Protein AF-0000000070921143 (afdb_homodimer)

Sequence (514 aa):
MLDTLKPLVGAFAAPLALATLLVLLAALALWRGRRVLGRLLLVLGLLLIFLSSWAPVANRLLAPLEGAYPPVWDPRDHGDVTAVVVLGAGWEPDFDAPASIRLSTSSSVRLMEGLRLLEALPEAKLVVSGGSRRADEAPVAQGYAAAAQALGVPAERIVVLDTPTDTAQEAYAVRELLGTEARFLLVTSASHMPRSVRHFERVGLAPIASPTHYLTGRDGPHRLGYWVPSSDALRKTERAVYEYLGLRALEWDHRGRMLDTLKPLVGAFAAPLALATLLVLLAALALWRGRRVLGRLLLVLGLLLIFLSSWAPVANRLLAPLEGAYPPVWDPRDHGDVTAVVVLGAGWEPDFDAPASIRLSTSSSVRLMEGLRLLEALPEAKLVVSGGSRRADEAPVAQGYAAAAQALGVPAERIVVLDTPTDTAQEAYAVRELLGTEARFLLVTSASHMPRSVRHFERVGLAPIASPTHYLTGRDGPHRLGYWVPSSDALRKTERAVYEYLGLRALEWDHRGR

InterPro domains:
  IPR003848 Domain of unknown function DUF218 [PF02698] (83-246)
  IPR003848 Domain of unknown function DUF218 [cd06259] (83-247)
  IPR014729 Rossmann-like alpha/beta/alpha sandwich fold [G3DSA:3.40.50.620] (80-212)
  IPR051599 Cell Envelope Integrity and Synthesis Associated Protein [PTHR30336] (34-247)

Nearest PDB structures (foldseek):
  4oat-assembly1_A  TM=5.270E-01  e=1.644E+00  Trichormus variabilis ATCC 29413
  6z6d-assembly1_A  TM=3.467E-01  e=3.998E+00  Byrnievirus HK97
  8xfv-assembly11_J  TM=2.017E-01  e=2.641E+00  Homo sapiens
  4oat-assembly1_A  TM=5.272E-01  e=1.644E+00  Trichormus variabilis ATCC 29413
  6z6d-assembly1_A  TM=3.469E-01  e=3.998E+00  Byrnievirus HK97

Secondary structure (DSSP, 8-state):
-HHHHHHHHHHHTSHHHHHHHHHHHHHHHHHTT-HHHHHHHHHHHHHHHHHHT-HHHHHHHHHHHHTSSPPPS-GGGGSS--EEEEE---B-TTSSS-HHHHB-HHHHHHHHHHHHHHHT-TT-EEEEE---SSTTS--HHHHHHHHHHHTT--GGGEEEE-S--SHHHHHHHHHHHH-TT--EEEEEEGGGHHHHHHHHHHTT---EEEEE---SSS--TTSGGGGS--HHHHHHHHHHHHHHHHHHTHHHHHTT-/-HHHHHHHHHHHTSHHHHHHHHHHHHHHHHHTT-HHHHHHHHHHHHHHHHHHT-HHHHHHHHHHHHTSSPPPS-GGGGSS--EEEEE---B-TTSSS-HHHHB-HHHHHHHHHHHHHHHT-TT-EEEEE---SSTTS--HHHHHHHHHHHTT--GGGEEEE-S--SHHHHHHHHHHHH-TT--EEEEEEGGGHHHHHHHHHHTT---EEEEE---SSS--TTSGGGGS--HHHHHHHHHHHHHHHHHHTHHHHHTT-

Radius of gyration: 23.43 Å; Cα contacts (8 Å, |Δi|>4): 969; chains: 2; bounding box: 62×71×51 Å

Foldseek 3Di:
DVVVVLVVCLVCVALLNVLVVLQVVLVVCVVVVVPVSSVVSNVVSVVSLFQLQAQVNLQVLQVCLLVVADADDAPVVVPDAAEAEFEADDFQQPDPDFLLVRHDPQRNFQLVLSVVRCVNPVRHAYEYAFEDPDPPGFTNQVSSLRVVVVVPDDSVRYHGHHHDHDLLSVLVVVCVVQNQPHEHAYTGASNQQVLNQVSNVVVNHHHRYHHTDDLHPPDDPVDPVNGDGDPSSNVSSSSSSSNVVSSVCSVVVPPPD/DVVVVLVVCLVCVALLNVLVVLQVVLVVCVVVVVPVSSVVSNVVSVVSLFQLQAQVNLQVLQVCLLVVADADDAPVVVPDAAEAEFEADDFQQPDPDFLLVRHDPQRNFQLVLSVVRCVNPVRHAYEYAFEDPDPPGFTNQVSSLRVVVVVPDDSVRYHGHHHDHDLLSVLVVVCVVQNQPHEHAYTGASNQQVLNQVSNVVVNHHHRYHHTDDLHPPDDPVDPVNGDGDPSSNVSSSSSSSNVVSSVCSVVVPPPD

Organism: NCBI:txid713585

Structure (mmCIF, N/CA/C/O backbone):
data_AF-0000000070921143-model_v1
#
loop_
_entity.id
_entity.type
_entity.pdbx_description
1 polymer 'DUF218 domain-containing protein'
#
loop_
_atom_site.group_PDB
_atom_site.id
_atom_site.type_symbol
_atom_site.label_atom_id
_atom_site.label_alt_id
_atom_site.label_comp_id
_atom_site.label_asym_id
_atom_site.label_entity_id
_atom_site.label_seq_id
_atom_site.pdbx_PDB_ins_code
_atom_site.Cartn_x
_atom_site.Cartn_y
_atom_site.Cartn_z
_atom_site.occupancy
_atom_site.B_iso_or_equiv
_atom_site.auth_seq_id
_atom_site.auth_comp_id
_atom_site.auth_asym_id
_atom_site.auth_atom_id
_atom_site.pdbx_PDB_model_num
ATOM 1 N N . MET A 1 1 ? 21.422 3.131 -21.562 1 38.28 1 MET A N 1
ATOM 2 C CA . MET A 1 1 ? 21.328 1.721 -21.938 1 38.28 1 MET A CA 1
ATOM 3 C C . MET A 1 1 ? 20.906 0.871 -20.734 1 38.28 1 MET A C 1
ATOM 5 O O . MET A 1 1 ? 20.016 0.027 -20.844 1 38.28 1 MET A O 1
ATOM 9 N N . LEU A 1 2 ? 21.656 1.287 -19.531 1 44.81 2 LEU A N 1
ATOM 10 C CA . LEU A 1 2 ? 21.453 0.513 -18.312 1 44.81 2 LEU A CA 1
ATOM 11 C C . LEU A 1 2 ? 20.078 0.802 -17.703 1 44.81 2 LEU A C 1
ATOM 13 O O . LEU A 1 2 ? 19.5 -0.055 -17.047 1 44.81 2 LEU A O 1
ATOM 17 N N . ASP A 1 3 ? 19.547 1.91 -18.016 1 51.38 3 ASP A N 1
ATOM 18 C CA . ASP A 1 3 ? 18.266 2.344 -17.469 1 51.38 3 ASP A CA 1
ATOM 19 C C . ASP A 1 3 ? 17.109 1.507 -18.031 1 51.38 3 ASP A C 1
ATOM 21 O O . ASP A 1 3 ? 16.125 1.269 -17.344 1 51.38 3 ASP A O 1
ATOM 25 N N . THR A 1 4 ? 17.281 1.038 -19.328 1 50.22 4 THR A N 1
ATOM 26 C CA . THR A 1 4 ? 16.266 0.203 -19.969 1 50.22 4 THR A CA 1
ATOM 27 C C . THR A 1 4 ? 16.375 -1.242 -19.484 1 50.22 4 THR A C 1
ATOM 29 O O . THR A 1 4 ? 15.375 -1.965 -19.438 1 50.22 4 THR A O 1
ATOM 32 N N . LEU A 1 5 ? 17.609 -1.624 -19.109 1 56.28 5 LEU A N 1
ATOM 33 C CA . LEU A 1 5 ? 17.812 -3.025 -18.75 1 56.28 5 LEU A CA 1
ATOM 34 C C . LEU A 1 5 ? 17.344 -3.307 -17.344 1 56.28 5 LEU A C 1
ATOM 36 O O . LEU A 1 5 ? 16.922 -4.43 -17.031 1 56.28 5 LEU A O 1
ATOM 40 N N . LYS A 1 6 ? 17.297 -2.301 -16.641 1 60.78 6 LYS A N 1
ATOM 41 C CA . LYS A 1 6 ? 16.984 -2.494 -15.227 1 60.78 6 LYS A CA 1
ATOM 42 C C . LYS A 1 6 ? 15.555 -2.979 -15.031 1 60.78 6 LYS A C 1
ATOM 44 O O . LYS A 1 6 ? 15.312 -3.973 -14.344 1 60.78 6 LYS A O 1
ATOM 49 N N . PRO A 1 7 ? 14.625 -2.426 -15.773 1 60.06 7 PRO A N 1
ATOM 50 C CA . PRO A 1 7 ? 13.258 -2.924 -15.594 1 60.06 7 PRO A CA 1
ATOM 51 C C . PRO A 1 7 ? 13.078 -4.348 -16.109 1 60.06 7 PRO A C 1
ATOM 53 O O . PRO A 1 7 ? 12.273 -5.109 -15.562 1 60.06 7 PRO A O 1
ATOM 56 N N . LEU A 1 8 ? 13.828 -4.652 -17.078 1 60.41 8 LEU A N 1
ATOM 57 C CA . LEU A 1 8 ? 13.734 -6 -17.625 1 60.41 8 LEU A CA 1
ATOM 58 C C . LEU A 1 8 ? 14.305 -7.027 -16.656 1 60.41 8 LEU A C 1
ATOM 60 O O . LEU A 1 8 ? 13.719 -8.094 -16.453 1 60.41 8 LEU A O 1
ATOM 64 N N . VAL A 1 9 ? 15.383 -6.676 -16.078 1 63.19 9 VAL A N 1
ATOM 65 C CA . VAL A 1 9 ? 16 -7.578 -15.109 1 63.19 9 VAL A CA 1
ATOM 66 C C . VAL A 1 9 ? 15.078 -7.758 -13.906 1 63.19 9 VAL A C 1
ATOM 68 O O . VAL A 1 9 ? 14.906 -8.875 -13.414 1 63.19 9 VAL A O 1
ATOM 71 N N . GLY A 1 10 ? 14.391 -6.758 -13.617 1 65.44 10 GLY A N 1
ATOM 72 C CA . GLY A 1 10 ? 13.461 -6.828 -12.5 1 65.44 10 GLY A CA 1
ATOM 73 C C . GLY A 1 10 ? 12.25 -7.695 -12.789 1 65.44 10 GLY A C 1
ATOM 74 O O . GLY A 1 10 ? 11.859 -8.523 -11.969 1 65.44 10 GLY A O 1
ATOM 75 N N . ALA A 1 11 ? 11.797 -7.527 -14.039 1 65.75 11 ALA A N 1
ATOM 76 C CA . ALA A 1 11 ? 10.594 -8.273 -14.406 1 65.75 11 ALA A CA 1
ATOM 77 C C . ALA A 1 11 ? 10.883 -9.766 -14.531 1 65.75 11 ALA A C 1
ATOM 79 O O . ALA A 1 11 ? 10.086 -10.594 -14.094 1 65.75 11 ALA A O 1
ATOM 80 N N . PHE A 1 12 ? 12.062 -10.102 -15.008 1 67.94 12 PHE A N 1
ATOM 81 C CA . PHE A 1 12 ? 12.352 -11.508 -15.273 1 67.94 12 PHE A CA 1
ATOM 82 C C . PHE A 1 12 ? 13.023 -12.148 -14.062 1 67.94 12 PHE A C 1
ATOM 84 O O . PHE A 1 12 ? 13.133 -13.375 -13.992 1 67.94 12 PHE A O 1
ATOM 91 N N . ALA A 1 13 ? 13.273 -11.273 -13.211 1 76.06 13 ALA A N 1
ATOM 92 C CA . ALA A 1 13 ? 13.891 -11.828 -12.008 1 76.06 13 ALA A CA 1
ATOM 93 C C . ALA A 1 13 ? 12.844 -12.094 -10.93 1 76.06 13 ALA A C 1
ATOM 95 O O . ALA A 1 13 ? 13.148 -12.711 -9.906 1 76.06 13 ALA A O 1
ATOM 96 N N . ALA A 1 14 ? 11.719 -11.828 -11.375 1 85.5 14 ALA A N 1
ATOM 97 C CA . ALA A 1 14 ? 10.664 -12.062 -10.398 1 85.5 14 ALA A CA 1
ATOM 98 C C . ALA A 1 14 ? 10.258 -13.531 -10.359 1 85.5 14 ALA A C 1
ATOM 100 O O . ALA A 1 14 ? 10.172 -14.18 -11.406 1 85.5 14 ALA A O 1
ATOM 101 N N . PRO A 1 15 ? 10.047 -14.047 -9.203 1 88.44 15 PRO A N 1
ATOM 102 C CA . PRO A 1 15 ? 9.758 -15.477 -9.039 1 88.44 15 PRO A CA 1
ATOM 103 C C . PRO A 1 15 ? 8.57 -15.938 -9.875 1 88.44 15 PRO A C 1
ATOM 105 O O . PRO A 1 15 ? 8.617 -17.016 -10.484 1 88.44 15 PRO A O 1
ATOM 108 N N . LEU A 1 16 ? 7.609 -15.125 -9.906 1 86.88 16 LEU A N 1
ATOM 109 C CA . LEU A 1 16 ? 6.426 -15.531 -10.648 1 86.88 16 LEU A CA 1
ATOM 110 C C . LEU A 1 16 ? 6.711 -15.594 -12.148 1 86.88 16 LEU A C 1
ATOM 112 O O . LEU A 1 16 ? 6.277 -16.516 -12.836 1 86.88 16 LEU A O 1
ATOM 116 N N . ALA A 1 17 ? 7.406 -14.617 -12.633 1 86.44 17 ALA A N 1
ATOM 117 C CA . ALA A 1 17 ? 7.793 -14.625 -14.039 1 86.44 17 ALA A CA 1
ATOM 118 C C . ALA A 1 17 ? 8.688 -15.82 -14.352 1 86.44 17 ALA A C 1
ATOM 120 O O . ALA A 1 17 ? 8.5 -16.484 -15.375 1 86.44 17 ALA A O 1
ATOM 121 N N . LEU A 1 18 ? 9.625 -16.062 -13.539 1 90.75 18 LEU A N 1
ATOM 122 C CA . LEU A 1 18 ? 10.531 -17.188 -13.727 1 90.75 18 LEU A CA 1
ATOM 123 C C . LEU A 1 18 ? 9.781 -18.516 -13.68 1 90.75 18 LEU A C 1
ATOM 125 O O . LEU A 1 18 ? 10.055 -19.422 -14.469 1 90.75 18 LEU A O 1
ATOM 129 N N . ALA A 1 19 ? 8.891 -18.641 -12.742 1 91.75 19 ALA A N 1
ATOM 130 C CA . ALA A 1 19 ? 8.086 -19.859 -12.648 1 91.75 19 ALA A CA 1
ATOM 131 C C . ALA A 1 19 ? 7.266 -20.078 -13.914 1 91.75 19 ALA A C 1
ATOM 133 O O . ALA A 1 19 ? 7.16 -21.203 -14.414 1 91.75 19 ALA A O 1
ATOM 134 N N . THR A 1 20 ? 6.68 -19.062 -14.414 1 88.62 20 THR A N 1
ATOM 135 C CA . THR A 1 20 ? 5.914 -19.141 -15.648 1 88.62 20 THR A CA 1
ATOM 136 C C . THR A 1 20 ? 6.797 -19.594 -16.797 1 88.62 20 THR A C 1
ATOM 138 O O . THR A 1 20 ? 6.383 -20.438 -17.609 1 88.62 20 THR A O 1
ATOM 141 N N . LEU A 1 21 ? 7.973 -19.016 -16.875 1 90.62 21 LEU A N 1
ATOM 142 C CA . LEU A 1 21 ? 8.922 -19.422 -17.891 1 90.62 21 LEU A CA 1
ATOM 143 C C . LEU A 1 21 ? 9.242 -20.906 -17.781 1 90.62 21 LEU A C 1
ATOM 145 O O . LEU A 1 21 ? 9.289 -21.625 -18.781 1 90.62 21 LEU A O 1
ATOM 149 N N . LEU A 1 22 ? 9.461 -21.391 -16.578 1 93.56 22 LEU A N 1
ATOM 150 C CA . LEU A 1 22 ? 9.766 -22.797 -16.344 1 93.56 22 LEU A CA 1
ATOM 151 C C . LEU A 1 22 ? 8.609 -23.688 -16.781 1 93.56 22 LEU A C 1
ATOM 153 O O . LEU A 1 22 ? 8.812 -24.75 -17.375 1 93.56 22 LEU A O 1
AT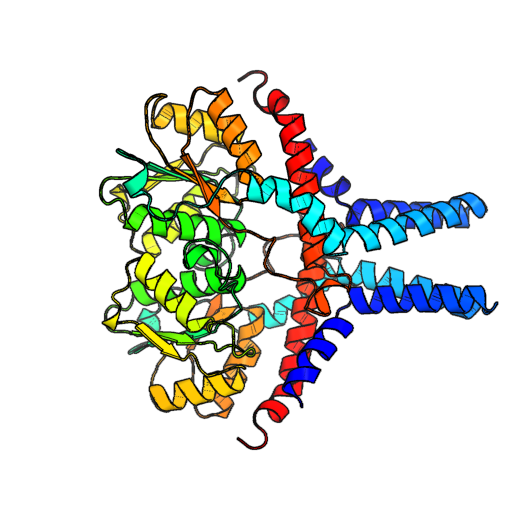OM 157 N N . VAL A 1 23 ? 7.422 -23.266 -16.5 1 91.94 23 VAL A N 1
ATOM 158 C CA . VAL A 1 23 ? 6.242 -24.031 -16.875 1 91.94 23 VAL A CA 1
ATOM 159 C C . VAL A 1 23 ? 6.113 -24.078 -18.406 1 91.94 23 VAL A C 1
ATOM 161 O O . VAL A 1 23 ? 5.781 -25.109 -18.969 1 91.94 23 VAL A O 1
ATOM 164 N N . LEU A 1 24 ? 6.391 -22.969 -19.062 1 91.75 24 LEU A N 1
ATOM 165 C CA . LEU A 1 24 ? 6.332 -22.906 -20.531 1 91.75 24 LEU A CA 1
ATOM 166 C C . LEU A 1 24 ? 7.395 -23.812 -21.141 1 91.75 24 LEU A C 1
ATOM 168 O O . LEU A 1 24 ? 7.125 -24.516 -22.125 1 91.75 24 LEU A O 1
ATOM 172 N N . LEU A 1 25 ? 8.562 -23.766 -20.578 1 95.19 25 LEU A N 1
ATOM 173 C CA . LEU A 1 25 ? 9.641 -24.625 -21.047 1 95.19 25 LEU A CA 1
ATOM 174 C C . LEU A 1 25 ? 9.297 -26.094 -20.828 1 95.19 25 LEU A C 1
ATOM 176 O O . LEU A 1 25 ? 9.656 -26.953 -21.625 1 95.19 25 LEU A O 1
ATOM 180 N N . ALA A 1 26 ? 8.68 -26.328 -19.703 1 94.88 26 ALA A N 1
ATOM 181 C CA . ALA A 1 26 ? 8.211 -27.688 -19.422 1 94.88 26 ALA A CA 1
ATOM 182 C C . ALA A 1 26 ? 7.242 -28.156 -20.5 1 94.88 26 ALA A C 1
ATOM 184 O O . ALA A 1 26 ? 7.352 -29.281 -21 1 94.88 26 ALA A O 1
ATOM 185 N N . ALA A 1 27 ? 6.324 -27.297 -20.875 1 92.44 27 ALA A N 1
ATOM 186 C CA . ALA A 1 27 ? 5.348 -27.625 -21.906 1 92.44 27 ALA A CA 1
ATOM 187 C C . ALA A 1 27 ? 6.031 -27.906 -23.25 1 92.44 27 ALA A C 1
ATOM 189 O O . ALA A 1 27 ? 5.656 -28.828 -23.953 1 92.44 27 ALA A O 1
ATOM 190 N N . LEU A 1 28 ? 6.98 -27.078 -23.547 1 94.81 28 LEU A N 1
ATOM 191 C CA . LEU A 1 28 ? 7.734 -27.266 -24.781 1 94.81 28 LEU A CA 1
ATOM 192 C C . LEU A 1 28 ? 8.484 -28.578 -24.781 1 94.81 28 LEU A C 1
ATOM 194 O O . LEU A 1 28 ? 8.492 -29.312 -25.781 1 94.81 28 LEU A O 1
ATOM 198 N N . ALA A 1 29 ? 9.133 -28.875 -23.703 1 96.25 29 ALA A N 1
ATOM 199 C CA . ALA A 1 29 ? 9.883 -30.125 -23.578 1 96.25 29 ALA A CA 1
ATOM 200 C C . ALA A 1 29 ? 8.969 -31.328 -23.703 1 96.25 29 ALA A C 1
ATOM 202 O O . ALA A 1 29 ? 9.305 -32.312 -24.375 1 96.25 29 ALA A O 1
ATOM 203 N N . LEU A 1 30 ? 7.836 -31.266 -23.078 1 92.25 30 LEU A N 1
ATOM 204 C CA . LEU A 1 30 ? 6.875 -32.344 -23.156 1 92.25 30 LEU A CA 1
ATOM 205 C C . LEU A 1 30 ? 6.355 -32.5 -24.578 1 92.25 30 LEU A C 1
ATOM 207 O O . LEU A 1 30 ? 6.168 -33.625 -25.062 1 92.25 30 LEU A O 1
ATOM 211 N N . TRP A 1 31 ? 6.203 -31.406 -25.188 1 92.81 31 TRP A N 1
ATOM 212 C CA . TRP A 1 31 ? 5.738 -31.406 -26.578 1 92.81 31 TRP A CA 1
ATOM 213 C C . TRP A 1 31 ? 6.777 -32.031 -27.5 1 92.81 31 TRP A C 1
ATOM 215 O O . TRP A 1 31 ? 6.43 -32.719 -28.469 1 92.81 31 TRP A O 1
ATOM 225 N N . ARG A 1 32 ? 8 -31.938 -27.203 1 96.12 32 ARG A N 1
ATOM 226 C CA . ARG A 1 32 ? 9.094 -32.469 -28 1 96.12 32 ARG A CA 1
ATOM 227 C C . ARG A 1 32 ? 9.422 -33.906 -27.594 1 96.12 32 ARG A C 1
ATOM 229 O O . ARG A 1 32 ? 10.375 -34.5 -28.109 1 96.12 32 ARG A O 1
ATOM 236 N N . GLY A 1 33 ? 8.773 -34.375 -26.672 1 94.25 33 GLY A N 1
ATOM 237 C CA . GLY A 1 33 ? 8.93 -35.781 -26.281 1 94.25 33 GLY A CA 1
ATOM 238 C C . GLY A 1 33 ? 9.992 -35.969 -25.219 1 94.25 33 GLY A C 1
ATOM 239 O O . GLY A 1 33 ? 10.305 -37.125 -24.859 1 94.25 33 GLY A O 1
ATOM 240 N N . ARG A 1 34 ? 10.539 -34.906 -24.734 1 96.38 34 ARG A N 1
ATOM 241 C CA . ARG A 1 34 ? 11.5 -35 -23.641 1 96.38 34 ARG A CA 1
ATOM 242 C C . ARG A 1 34 ? 10.797 -35.031 -22.281 1 96.38 34 ARG A C 1
ATOM 244 O O . ARG A 1 34 ? 10.891 -34.062 -21.516 1 96.38 34 ARG A O 1
ATOM 251 N N . ARG A 1 35 ? 10.234 -36.156 -21.953 1 94.06 35 ARG A N 1
ATOM 252 C CA . ARG A 1 35 ? 9.273 -36.281 -20.875 1 94.06 35 ARG A CA 1
ATOM 253 C C . ARG A 1 35 ? 9.945 -36.062 -19.516 1 94.06 35 ARG A C 1
ATOM 255 O O . ARG A 1 35 ? 9.375 -35.406 -18.625 1 94.06 35 ARG A O 1
ATOM 262 N N . VAL A 1 36 ? 11.156 -36.531 -19.297 1 95.5 36 VAL A N 1
ATOM 263 C CA . VAL A 1 36 ? 11.844 -36.406 -18.031 1 95.5 36 VAL A CA 1
ATOM 264 C C . VAL A 1 36 ? 12.18 -34.938 -17.766 1 95.5 36 VAL A C 1
ATOM 266 O O . VAL A 1 36 ? 11.906 -34.406 -16.672 1 95.5 36 VAL A O 1
ATOM 269 N N . LEU A 1 37 ? 12.703 -34.281 -18.781 1 96 37 LEU A N 1
ATOM 270 C CA . LEU A 1 37 ? 13.031 -32.875 -18.672 1 96 37 LEU A CA 1
ATOM 271 C C . LEU A 1 37 ? 11.773 -32.031 -18.422 1 96 37 LEU A C 1
ATOM 273 O O . LEU A 1 37 ? 11.781 -31.109 -17.594 1 96 37 LEU A O 1
ATOM 277 N N . GLY A 1 38 ? 10.773 -32.312 -19.094 1 95.81 38 GLY A N 1
ATOM 278 C CA . GLY A 1 38 ? 9.508 -31.609 -18.938 1 95.81 38 GLY A CA 1
ATOM 279 C C . GLY A 1 38 ? 8.938 -31.719 -17.531 1 95.81 38 GLY A C 1
ATOM 280 O O . GLY A 1 38 ? 8.508 -30.719 -16.953 1 95.81 38 GLY A O 1
ATOM 281 N N . ARG A 1 39 ? 8.898 -32.906 -17.031 1 93.19 39 ARG A N 1
ATOM 282 C CA . ARG A 1 39 ? 8.391 -33.125 -15.68 1 93.19 39 ARG A CA 1
ATOM 283 C C . ARG A 1 39 ? 9.242 -32.406 -14.648 1 93.19 39 ARG A C 1
ATOM 285 O O . ARG A 1 39 ? 8.719 -31.797 -13.711 1 93.19 39 ARG A O 1
ATOM 292 N N . LEU A 1 40 ? 10.508 -32.438 -14.852 1 96 40 LEU A N 1
ATOM 293 C CA . LEU A 1 40 ? 11.414 -31.766 -13.922 1 96 40 LEU A CA 1
ATOM 294 C C . LEU A 1 40 ? 11.195 -30.25 -13.922 1 96 40 LEU A C 1
ATOM 296 O O . LEU A 1 40 ? 11.117 -29.641 -12.859 1 96 40 LEU A O 1
ATOM 300 N N . LEU A 1 41 ? 11.109 -29.703 -15.062 1 96.75 41 LEU A N 1
ATOM 301 C CA . LEU A 1 41 ? 10.891 -28.266 -15.188 1 96.75 41 LEU A CA 1
ATOM 302 C C . LEU A 1 41 ? 9.562 -27.859 -14.57 1 96.75 41 LEU A C 1
ATOM 304 O O . LEU A 1 41 ? 9.461 -26.812 -13.938 1 96.75 41 LEU A O 1
ATOM 308 N N . LEU A 1 42 ? 8.586 -28.672 -14.766 1 94.62 42 LEU A N 1
ATOM 309 C CA . LEU A 1 42 ? 7.262 -28.406 -14.203 1 94.62 42 LEU A CA 1
ATOM 310 C C . LEU A 1 42 ? 7.309 -28.422 -12.68 1 94.62 42 LEU A C 1
ATOM 312 O O . LEU A 1 42 ? 6.762 -27.516 -12.031 1 94.62 42 LEU A O 1
ATOM 316 N N . VAL A 1 43 ? 7.875 -29.422 -12.117 1 94.56 43 VAL A N 1
ATOM 317 C CA . VAL A 1 43 ? 7.98 -29.562 -10.672 1 94.56 43 VAL A CA 1
ATOM 318 C C . VAL A 1 43 ? 8.773 -28.375 -10.102 1 94.56 43 VAL A C 1
ATOM 320 O O . VAL A 1 43 ? 8.406 -27.812 -9.078 1 94.56 43 VAL A O 1
ATOM 323 N N . LEU A 1 44 ? 9.812 -27.953 -10.797 1 95.5 44 LEU A N 1
ATOM 324 C CA . LEU A 1 44 ? 10.633 -26.844 -10.359 1 95.5 44 LEU A CA 1
ATOM 325 C C . LEU A 1 44 ? 9.828 -25.547 -10.375 1 95.5 44 LEU A C 1
ATOM 327 O O . LEU A 1 44 ? 9.945 -24.719 -9.461 1 95.5 44 LEU A O 1
ATOM 331 N N . GLY A 1 45 ? 9.125 -25.375 -11.461 1 94.31 45 GLY A N 1
ATOM 332 C CA . GLY A 1 45 ? 8.273 -24.188 -11.555 1 94.31 45 GLY A CA 1
ATOM 333 C C . GLY A 1 45 ? 7.227 -24.109 -10.469 1 94.31 45 GLY A C 1
ATOM 334 O O . GLY A 1 45 ? 7.027 -23.062 -9.859 1 94.31 45 GLY A O 1
ATOM 335 N N . LEU A 1 46 ? 6.578 -25.25 -10.195 1 93.5 46 LEU A N 1
ATOM 336 C CA . LEU A 1 46 ? 5.539 -25.312 -9.172 1 93.5 46 LEU A CA 1
ATOM 337 C C . LEU A 1 46 ? 6.137 -25.094 -7.781 1 93.5 46 LEU A C 1
ATOM 339 O O . LEU A 1 46 ? 5.543 -24.422 -6.945 1 93.5 46 LEU A O 1
ATOM 343 N N . LEU A 1 47 ? 7.258 -25.656 -7.547 1 94.12 47 LEU A N 1
ATOM 344 C CA . LEU A 1 47 ? 7.949 -25.484 -6.273 1 94.12 47 LEU A CA 1
ATOM 345 C C . LEU A 1 47 ? 8.352 -24.031 -6.066 1 94.12 47 LEU A C 1
ATOM 347 O O . LEU A 1 47 ? 8.266 -23.5 -4.953 1 94.12 47 LEU A O 1
ATOM 351 N N . LEU A 1 48 ? 8.789 -23.422 -7.113 1 94.31 48 LEU A N 1
ATOM 352 C CA . LEU A 1 48 ? 9.188 -22.016 -7.043 1 94.31 48 LEU A CA 1
ATOM 353 C C . LEU A 1 48 ? 7.996 -21.125 -6.688 1 94.31 48 LEU A C 1
ATOM 355 O O . LEU A 1 48 ? 8.117 -20.234 -5.848 1 94.31 48 LEU A O 1
ATOM 359 N N . ILE A 1 49 ? 6.926 -21.359 -7.293 1 92.19 49 ILE A N 1
ATOM 360 C CA . ILE A 1 49 ? 5.723 -20.578 -7.016 1 92.19 49 ILE A CA 1
ATOM 361 C C . ILE A 1 49 ? 5.293 -20.797 -5.566 1 92.19 49 ILE A C 1
ATOM 363 O O . ILE A 1 49 ? 4.977 -19.828 -4.859 1 92.19 49 ILE A O 1
ATOM 367 N N . PHE A 1 50 ? 5.305 -22.016 -5.152 1 92.62 50 PHE A N 1
ATOM 368 C CA . PHE A 1 50 ? 4.887 -22.344 -3.795 1 92.62 50 PHE A CA 1
ATOM 369 C C . PHE A 1 50 ? 5.793 -21.672 -2.768 1 92.62 50 PHE A C 1
ATOM 371 O O . PHE A 1 50 ? 5.316 -21.016 -1.85 1 92.62 50 PHE A O 1
ATOM 378 N N . LEU A 1 51 ? 7.031 -21.828 -2.941 1 94.88 51 LEU A N 1
ATOM 379 C CA . LEU A 1 51 ? 7.984 -21.297 -1.976 1 94.88 51 LEU A CA 1
ATOM 380 C C . LEU A 1 51 ? 7.949 -19.766 -1.965 1 94.88 51 LEU A C 1
ATOM 382 O O . LEU A 1 51 ? 8.031 -19.156 -0.902 1 94.88 51 LEU A O 1
ATOM 386 N N . SER A 1 52 ? 7.777 -19.141 -3.113 1 95.56 52 SER A N 1
ATOM 387 C CA . SER A 1 52 ? 7.801 -17.688 -3.225 1 95.56 52 SER A CA 1
ATOM 388 C C . SER A 1 52 ? 6.504 -17.078 -2.703 1 95.56 52 SER A C 1
ATOM 390 O O . SER A 1 52 ? 6.441 -15.867 -2.447 1 95.56 52 SER A O 1
ATOM 392 N N . SER A 1 53 ? 5.504 -17.891 -2.553 1 94 53 SER A N 1
ATOM 393 C CA . SER A 1 53 ? 4.211 -17.391 -2.098 1 94 53 SER A CA 1
ATOM 394 C C . SER A 1 53 ? 3.896 -17.875 -0.686 1 94 53 SER A C 1
ATOM 396 O O . SER A 1 53 ? 2.736 -17.859 -0.267 1 94 53 SER A O 1
ATOM 398 N N . TRP A 1 54 ? 4.887 -18.375 -0.029 1 93.62 54 TRP A N 1
ATOM 399 C CA . TRP A 1 54 ? 4.77 -18.906 1.329 1 93.62 54 TRP A CA 1
ATOM 400 C C . TRP A 1 54 ? 5.371 -17.938 2.338 1 93.62 54 TRP A C 1
ATOM 402 O O . TRP A 1 54 ? 6.551 -17.578 2.238 1 93.62 54 TRP A O 1
ATOM 412 N N . ALA A 1 55 ? 4.574 -17.531 3.328 1 94.06 55 ALA A N 1
ATOM 413 C CA . ALA A 1 55 ? 4.918 -16.438 4.238 1 94.06 55 ALA A CA 1
ATOM 414 C C . ALA A 1 55 ? 6.219 -16.734 4.977 1 94.06 55 ALA A C 1
ATOM 416 O O . ALA A 1 55 ? 7.062 -15.852 5.133 1 94.06 55 ALA A O 1
ATOM 417 N N . PRO A 1 56 ? 6.457 -17.969 5.496 1 94.25 56 PRO A N 1
ATOM 418 C CA . PRO A 1 56 ? 7.711 -18.234 6.207 1 94.25 56 PRO A CA 1
ATOM 419 C C . PRO A 1 56 ? 8.945 -17.953 5.355 1 94.25 56 PRO A C 1
ATOM 421 O O . PRO A 1 56 ? 9.922 -17.375 5.848 1 94.25 56 PRO A O 1
ATOM 424 N N . VAL A 1 57 ? 8.859 -18.312 4.121 1 95.81 57 VAL A N 1
ATOM 425 C CA . VAL A 1 57 ? 9.992 -18.062 3.225 1 95.81 57 VAL A CA 1
ATOM 426 C C . VAL A 1 57 ? 10.078 -16.578 2.898 1 95.81 57 VAL A C 1
ATOM 428 O O . VAL A 1 57 ? 11.148 -15.977 3.012 1 95.81 57 VAL A O 1
ATOM 431 N N . ALA A 1 58 ? 8.969 -15.984 2.486 1 96.06 58 ALA A N 1
ATOM 432 C CA . ALA A 1 58 ? 8.922 -14.578 2.104 1 96.06 58 ALA A CA 1
ATOM 433 C C . ALA A 1 58 ? 9.398 -13.68 3.24 1 96.06 58 ALA A C 1
ATOM 435 O O . ALA A 1 58 ? 10.203 -12.766 3.025 1 96.06 58 ALA A O 1
ATOM 436 N N . ASN A 1 59 ? 8.945 -13.953 4.457 1 96.06 59 ASN A N 1
ATOM 437 C CA . ASN A 1 59 ? 9.297 -13.141 5.617 1 96.06 59 ASN A CA 1
ATOM 438 C C . ASN A 1 59 ? 10.773 -13.289 5.973 1 96.06 59 ASN A C 1
ATOM 440 O O . ASN A 1 59 ? 11.43 -12.32 6.363 1 96.06 59 ASN A O 1
ATOM 444 N N . ARG A 1 60 ? 11.258 -14.461 5.879 1 96 60 ARG A N 1
ATOM 445 C CA . ARG A 1 60 ? 12.672 -14.68 6.18 1 96 60 ARG A CA 1
ATOM 446 C C . ARG A 1 60 ? 13.562 -13.93 5.199 1 96 60 ARG A C 1
ATOM 448 O O . ARG A 1 60 ? 14.633 -13.438 5.574 1 96 60 ARG A O 1
ATOM 455 N N . LEU A 1 61 ? 13.156 -13.875 3.953 1 97.06 61 LEU A N 1
ATOM 456 C CA . LEU A 1 61 ? 13.93 -13.18 2.93 1 97.06 61 LEU A CA 1
ATOM 457 C C . LEU A 1 61 ? 13.859 -11.672 3.135 1 97.06 61 LEU A C 1
ATOM 459 O O . LEU A 1 61 ? 14.859 -10.969 2.936 1 97.06 61 LEU A O 1
ATOM 463 N N . LEU A 1 62 ? 12.75 -11.156 3.561 1 97.69 62 LEU A N 1
ATOM 464 C CA . LEU A 1 62 ? 12.516 -9.719 3.576 1 97.69 62 LEU A CA 1
ATOM 465 C C . LEU A 1 62 ? 12.906 -9.117 4.922 1 97.69 62 LEU A C 1
ATOM 467 O O . LEU A 1 62 ? 13.344 -7.969 4.988 1 97.69 62 LEU A O 1
ATOM 471 N N . ALA A 1 63 ? 12.828 -9.852 6.004 1 97.19 63 ALA A N 1
ATOM 472 C CA . ALA A 1 63 ? 12.977 -9.359 7.375 1 97.19 63 ALA A CA 1
ATOM 473 C C . ALA A 1 63 ? 14.344 -8.719 7.582 1 97.19 63 ALA A C 1
ATOM 475 O O . ALA A 1 63 ? 14.461 -7.672 8.227 1 97.19 63 ALA A O 1
ATOM 476 N N . PRO A 1 64 ? 15.422 -9.312 7.043 1 98 64 PRO A N 1
ATOM 477 C CA . PRO A 1 64 ? 16.719 -8.672 7.266 1 98 64 PRO A CA 1
ATOM 478 C C . PRO A 1 64 ? 16.812 -7.281 6.648 1 98 64 PRO A C 1
ATOM 480 O O . PRO A 1 64 ? 17.453 -6.395 7.207 1 98 64 PRO A O 1
ATOM 483 N N . LEU A 1 65 ? 16.203 -7.086 5.555 1 98.44 65 LEU A N 1
ATOM 484 C CA . LEU A 1 65 ? 16.188 -5.77 4.918 1 98.44 65 LEU A CA 1
ATOM 485 C C . LEU A 1 65 ? 15.383 -4.777 5.754 1 98.44 65 LEU A C 1
ATOM 487 O O . LEU A 1 65 ? 15.844 -3.664 6.016 1 98.44 65 LEU A O 1
ATOM 491 N N . GLU A 1 66 ? 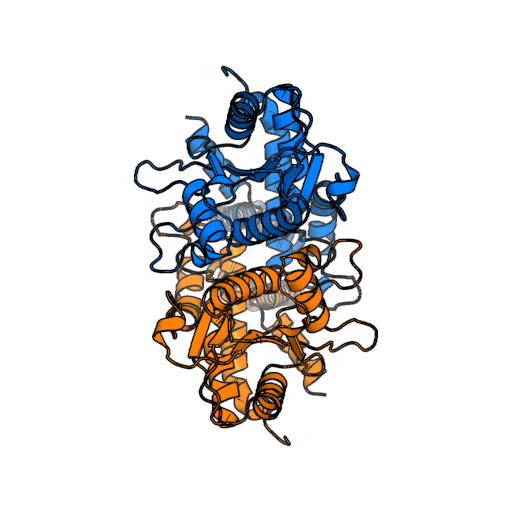14.25 -5.203 6.227 1 98.19 66 GLU A N 1
ATOM 492 C CA . GLU A 1 66 ? 13.336 -4.301 6.93 1 98.19 66 GLU A CA 1
ATOM 493 C C . GLU A 1 66 ? 13.805 -4.059 8.359 1 98.19 66 GLU A C 1
ATOM 495 O O . GLU A 1 66 ? 13.422 -3.068 8.984 1 98.19 66 GLU A O 1
ATOM 500 N N . GLY A 1 67 ? 14.602 -4.965 8.875 1 97.25 67 GLY A N 1
ATOM 501 C CA . GLY A 1 67 ? 15.078 -4.848 10.25 1 97.25 67 GLY A CA 1
ATOM 502 C C . GLY A 1 67 ? 16.422 -4.156 10.359 1 97.25 67 GLY A C 1
ATOM 503 O O . GLY A 1 67 ? 16.938 -3.975 11.461 1 97.25 67 GLY A O 1
ATOM 504 N N . ALA A 1 68 ? 17.016 -3.695 9.289 1 98.31 68 ALA A N 1
ATOM 505 C CA . ALA A 1 68 ? 18.375 -3.154 9.258 1 98.31 68 ALA A CA 1
ATOM 506 C C . ALA A 1 68 ? 18.453 -1.833 10.016 1 98.31 68 ALA A C 1
ATOM 508 O O . ALA A 1 68 ? 19.484 -1.51 10.602 1 98.31 68 ALA A O 1
ATOM 509 N N . TYR A 1 69 ? 17.422 -1.035 9.984 1 98.44 69 TYR A N 1
ATOM 510 C CA . TYR A 1 69 ? 17.359 0.256 10.656 1 98.44 69 TYR A CA 1
ATOM 511 C C . TYR A 1 69 ? 16.062 0.394 11.445 1 98.44 69 TYR A C 1
ATOM 513 O O . TYR A 1 69 ? 15 -0.021 10.977 1 98.44 69 TYR A O 1
ATOM 521 N N . PRO A 1 70 ? 16.094 0.893 12.57 1 97.38 70 PRO A N 1
ATOM 522 C CA . PRO A 1 70 ? 14.875 1.086 13.367 1 97.38 70 PRO A CA 1
ATOM 523 C C . PRO A 1 70 ? 14.055 2.291 12.914 1 97.38 70 PRO A C 1
ATOM 525 O O . PRO A 1 70 ? 14.602 3.232 12.328 1 97.38 70 PRO A O 1
ATOM 528 N N . PRO A 1 71 ? 12.758 2.207 13.141 1 97.56 71 PRO A N 1
ATOM 529 C CA . PRO A 1 71 ? 11.961 3.41 12.875 1 97.56 71 PRO A CA 1
ATOM 530 C C . PRO A 1 71 ? 12.305 4.559 13.82 1 97.56 71 PRO A C 1
ATOM 532 O O . PRO A 1 71 ? 12.875 4.332 14.891 1 97.56 71 PRO A O 1
ATOM 535 N N . VAL A 1 72 ? 12 5.777 13.422 1 98.25 72 VAL A N 1
ATOM 536 C CA . VAL A 1 72 ? 12.25 6.957 14.242 1 98.25 72 VAL A CA 1
ATOM 537 C C . VAL A 1 72 ? 10.992 7.328 15.023 1 98.25 72 VAL A C 1
ATOM 539 O O . VAL A 1 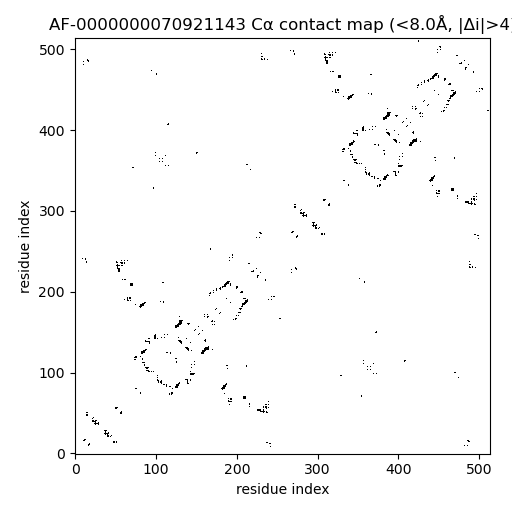72 ? 9.969 7.668 14.438 1 98.25 72 VAL A O 1
ATOM 542 N N . TRP A 1 73 ? 11.062 7.273 16.297 1 97.38 73 TRP A N 1
ATOM 543 C CA . TRP A 1 73 ? 9.922 7.613 17.141 1 97.38 73 TRP A CA 1
ATOM 544 C C . TRP A 1 73 ? 9.758 9.125 17.266 1 97.38 73 TRP A C 1
ATOM 546 O O . TRP A 1 73 ? 8.703 9.672 16.922 1 97.38 73 TRP A O 1
ATOM 556 N N . ASP A 1 74 ? 10.797 9.75 17.719 1 97.44 74 ASP A N 1
ATOM 557 C CA . ASP A 1 74 ? 10.836 11.203 17.875 1 97.44 74 ASP A CA 1
ATOM 558 C C . ASP A 1 74 ? 12.039 11.805 17.156 1 97.44 74 ASP A C 1
ATOM 560 O O . ASP A 1 74 ? 13.18 11.641 17.594 1 97.44 74 ASP A O 1
ATOM 564 N N . PRO A 1 75 ? 11.758 12.516 16.031 1 97.19 75 PRO A N 1
ATOM 565 C CA . PRO A 1 75 ? 12.875 13.086 15.266 1 97.19 75 PRO A CA 1
ATOM 566 C C . PRO A 1 75 ? 13.688 14.094 16.078 1 97.19 75 PRO A C 1
ATOM 568 O O . PRO A 1 75 ? 14.836 14.375 15.742 1 97.19 75 PRO A O 1
ATOM 571 N N . ARG A 1 76 ? 13.141 14.641 17.062 1 96 76 ARG A N 1
ATOM 572 C CA . ARG A 1 76 ? 13.828 15.633 17.891 1 96 76 ARG A CA 1
ATOM 573 C C . ARG A 1 76 ? 14.977 14.992 18.656 1 96 76 ARG A C 1
ATOM 575 O O . ARG A 1 76 ? 15.867 15.688 19.141 1 96 76 ARG A O 1
ATOM 582 N N . ASP A 1 77 ? 14.93 13.672 18.734 1 96.06 77 ASP A N 1
ATOM 583 C CA . ASP A 1 77 ? 15.977 12.93 19.438 1 96.06 77 ASP A CA 1
ATOM 584 C C . ASP A 1 77 ? 17.281 12.969 18.641 1 96.06 77 ASP A C 1
ATOM 586 O O . ASP A 1 77 ? 18.344 12.633 19.172 1 96.06 77 ASP A O 1
ATOM 590 N N . HIS A 1 78 ? 17.25 13.336 17.422 1 93.88 78 HIS A N 1
ATOM 591 C CA . HIS A 1 78 ? 18.406 13.227 16.547 1 93.88 78 HIS A CA 1
ATOM 592 C C . HIS A 1 78 ? 19.094 14.57 16.359 1 93.88 78 HIS A C 1
ATOM 594 O O . HIS A 1 78 ? 20.094 14.672 15.641 1 93.88 78 HIS A O 1
ATOM 600 N N . GLY A 1 79 ? 18.859 15.586 17.156 1 85.19 79 GLY A N 1
ATOM 601 C CA . GLY A 1 79 ? 19.594 16.844 17.109 1 85.19 79 GLY A CA 1
ATOM 602 C C . GLY A 1 79 ? 19.047 17.812 16.094 1 85.19 79 GLY A C 1
ATOM 603 O O . GLY A 1 79 ? 17.828 17.875 15.883 1 85.19 79 GLY A O 1
ATOM 604 N N . ASP A 1 80 ? 19.984 18.609 15.398 1 91.69 80 ASP A N 1
ATOM 605 C CA . ASP A 1 80 ? 19.656 19.75 14.539 1 91.69 80 ASP A CA 1
ATOM 606 C C . ASP A 1 80 ? 19.312 19.281 13.125 1 91.69 80 ASP A C 1
ATOM 608 O O . ASP A 1 80 ? 19.938 19.719 12.156 1 91.69 80 ASP A O 1
ATOM 612 N N . VAL A 1 81 ? 18.25 18.484 13.031 1 97.44 81 VAL A N 1
ATOM 613 C CA . VAL A 1 81 ? 17.766 18.016 11.734 1 97.44 81 VAL A CA 1
ATOM 614 C C . VAL A 1 81 ? 17.219 19.203 10.93 1 97.44 81 VAL A C 1
ATOM 616 O O . VAL A 1 81 ? 16.344 19.938 11.391 1 97.44 81 VAL A O 1
ATOM 619 N N . THR A 1 82 ? 17.75 19.344 9.719 1 97.69 82 THR A N 1
ATOM 620 C CA . THR A 1 82 ? 17.375 20.5 8.922 1 97.69 82 THR A CA 1
ATOM 621 C C . THR A 1 82 ? 16.422 20.109 7.797 1 97.69 82 THR A C 1
ATOM 623 O O . THR A 1 82 ? 15.797 20.984 7.184 1 97.69 82 THR A O 1
ATOM 626 N N . ALA A 1 83 ? 16.312 18.797 7.559 1 98.81 83 ALA A N 1
ATOM 627 C CA . ALA A 1 83 ? 15.477 18.375 6.441 1 98.81 83 ALA A CA 1
ATOM 628 C C . ALA A 1 83 ? 14.938 16.953 6.656 1 98.81 83 ALA A C 1
ATOM 630 O O . ALA A 1 83 ? 15.594 16.141 7.305 1 98.81 83 ALA A O 1
ATOM 631 N N . VAL A 1 84 ? 13.789 16.734 6.23 1 98.88 84 VAL A N 1
ATOM 632 C CA . VAL A 1 84 ? 13.211 15.414 6.039 1 98.88 84 VAL A CA 1
ATOM 633 C C . VAL A 1 84 ? 13.156 15.086 4.551 1 98.88 84 VAL A C 1
ATOM 635 O O . VAL A 1 84 ? 12.367 15.664 3.803 1 98.88 84 VAL A O 1
ATOM 638 N N . VAL A 1 85 ? 14.023 14.18 4.125 1 98.94 85 VAL A N 1
ATOM 639 C CA . VAL A 1 85 ? 14.125 13.789 2.721 1 98.94 85 VAL A CA 1
ATOM 640 C C . VAL A 1 85 ? 13.273 12.547 2.465 1 98.94 85 VAL A C 1
ATOM 642 O O . VAL A 1 85 ? 13.516 11.492 3.057 1 98.94 85 VAL A O 1
ATOM 645 N N . VAL A 1 86 ? 12.297 12.641 1.589 1 98.94 86 VAL A N 1
ATOM 646 C CA . VAL A 1 86 ? 11.414 11.523 1.24 1 98.94 86 VAL A CA 1
ATOM 647 C C . VAL A 1 86 ? 11.703 11.07 -0.188 1 98.94 86 VAL A C 1
ATOM 649 O O . VAL A 1 86 ? 11.531 11.836 -1.138 1 98.94 86 VAL A O 1
ATOM 652 N N . LEU A 1 87 ? 12.109 9.828 -0.304 1 98.81 87 LEU A N 1
ATOM 653 C CA . LEU A 1 87 ? 12.445 9.289 -1.616 1 98.81 87 LEU A CA 1
ATOM 654 C C . LEU A 1 87 ? 11.188 8.875 -2.375 1 98.81 87 LEU A C 1
ATOM 656 O O . LEU A 1 87 ? 10.25 8.328 -1.786 1 98.81 87 LEU A O 1
ATOM 660 N N . GLY A 1 88 ? 11.195 9.07 -3.639 1 95.94 88 GLY A N 1
ATOM 661 C CA . GLY A 1 88 ? 10.055 8.75 -4.488 1 95.94 88 GLY A CA 1
ATOM 662 C C . GLY A 1 88 ? 9.891 7.266 -4.742 1 95.94 88 GLY A C 1
ATOM 663 O O . GLY A 1 88 ? 10.859 6.508 -4.652 1 95.94 88 GLY A O 1
ATOM 664 N N . ALA A 1 89 ? 8.578 6.77 -5.008 1 92.56 89 ALA A N 1
ATOM 665 C CA . ALA A 1 89 ? 8.32 5.359 -5.277 1 92.56 89 ALA A CA 1
ATOM 666 C C . ALA A 1 89 ? 7.32 5.199 -6.426 1 92.56 89 ALA A C 1
ATOM 668 O O . ALA A 1 89 ? 6.734 4.129 -6.602 1 92.56 89 ALA A O 1
ATOM 669 N N . GLY A 1 90 ? 6.887 6.152 -7.074 1 89.81 90 GLY A N 1
ATOM 670 C CA . GLY A 1 90 ? 6 6.062 -8.219 1 89.81 90 GLY A CA 1
ATOM 671 C C . GLY A 1 90 ? 4.711 6.84 -8.039 1 89.81 90 GLY A C 1
ATOM 672 O O . GLY A 1 90 ? 4.367 7.23 -6.926 1 89.81 90 GLY A O 1
ATOM 673 N N . TRP A 1 91 ? 3.986 7.074 -9.117 1 92.88 91 TRP A N 1
ATOM 674 C CA . TRP A 1 91 ? 2.686 7.73 -9.156 1 92.88 91 TRP A CA 1
ATOM 675 C C . TRP A 1 91 ? 2.068 7.645 -10.547 1 92.88 91 TRP A C 1
ATOM 677 O O . TRP A 1 91 ? 2.693 7.129 -11.477 1 92.88 91 TRP A O 1
ATOM 687 N N . GLU A 1 92 ? 0.817 8 -10.57 1 92.44 92 GLU A N 1
ATOM 688 C CA . GLU A 1 92 ? 0.078 8.07 -11.828 1 92.44 92 GLU A CA 1
ATOM 689 C C . GLU A 1 92 ? -0.303 9.508 -12.172 1 92.44 92 GLU A C 1
ATOM 691 O O . GLU A 1 92 ? -1.425 9.938 -11.898 1 92.44 92 GLU A O 1
ATOM 696 N N . PRO A 1 93 ? 0.572 10.133 -12.906 1 92 93 PRO A N 1
ATOM 697 C CA . PRO A 1 93 ? 0.362 11.57 -13.125 1 92 93 PRO A CA 1
ATOM 698 C C . PRO A 1 93 ? -0.874 11.859 -13.977 1 92 93 PRO A C 1
ATOM 700 O O . PRO A 1 93 ? -1.452 12.945 -13.875 1 92 93 PRO A O 1
ATOM 703 N N . ASP A 1 94 ? -1.317 10.938 -14.758 1 89.81 94 ASP A N 1
ATOM 704 C CA . ASP A 1 94 ? -2.404 11.211 -15.688 1 89.81 94 ASP A CA 1
ATOM 705 C C . ASP A 1 94 ? -3.744 10.742 -15.125 1 89.81 94 ASP A C 1
ATOM 707 O O . ASP A 1 94 ? -4.785 10.914 -15.766 1 89.81 94 ASP A O 1
ATOM 711 N N . PHE A 1 95 ? -3.723 10.172 -14.016 1 92.69 95 PHE A N 1
ATOM 712 C CA . PHE A 1 95 ? -4.965 9.758 -13.375 1 92.69 95 PHE A CA 1
ATOM 713 C C . PHE A 1 95 ? -5.789 10.969 -12.961 1 92.69 95 PHE A C 1
ATOM 715 O O . PHE A 1 95 ? -5.246 11.953 -12.445 1 92.69 95 PHE A O 1
ATOM 722 N N . ASP A 1 96 ? -7.09 10.984 -13.289 1 93.56 96 ASP A N 1
ATOM 723 C CA . ASP A 1 96 ? -7.969 12.109 -13 1 93.56 96 ASP A CA 1
ATOM 724 C C . ASP A 1 96 ? -8.406 12.102 -11.531 1 93.56 96 ASP A C 1
ATOM 726 O O . ASP A 1 96 ? -9.562 11.797 -11.227 1 93.56 96 ASP A O 1
ATOM 730 N N . ALA A 1 97 ? -7.539 12.531 -10.656 1 96.5 97 ALA A N 1
ATOM 731 C CA . ALA A 1 97 ? -7.746 12.539 -9.211 1 96.5 97 ALA A CA 1
ATOM 732 C C . ALA A 1 97 ? -6.805 13.523 -8.531 1 96.5 97 ALA A C 1
ATOM 734 O O . ALA A 1 97 ? -5.84 13.992 -9.133 1 96.5 97 ALA A O 1
ATOM 735 N N . PRO A 1 98 ? -7.074 13.883 -7.289 1 97.5 98 PRO A N 1
ATOM 736 C CA . PRO A 1 98 ? -6.148 14.727 -6.535 1 97.5 98 PRO A CA 1
ATOM 737 C C . PRO A 1 98 ? -4.758 14.109 -6.402 1 97.5 98 PRO A C 1
ATOM 739 O O . PRO A 1 98 ? -4.609 12.891 -6.488 1 97.5 98 PRO A O 1
ATOM 742 N N . ALA A 1 99 ? -3.785 14.898 -6.164 1 96.88 99 ALA A N 1
ATOM 743 C CA . ALA A 1 99 ? -2.385 14.484 -6.137 1 96.88 99 ALA A CA 1
ATOM 744 C C . ALA A 1 99 ? -2.164 13.359 -5.129 1 96.88 99 ALA A C 1
ATOM 746 O O . ALA A 1 99 ? -1.405 12.422 -5.387 1 96.88 99 ALA A O 1
ATOM 747 N N . SER A 1 100 ? -2.814 13.469 -3.977 1 96.44 100 SER A N 1
ATOM 748 C CA . SER A 1 100 ? -2.648 12.477 -2.926 1 96.44 100 SER A CA 1
ATOM 749 C C . SER A 1 100 ? -3.072 11.094 -3.404 1 96.44 100 SER A C 1
ATOM 751 O O . SER A 1 100 ? -2.492 10.078 -2.994 1 96.44 100 SER A O 1
ATOM 753 N N . ILE A 1 101 ? -4.043 11.039 -4.32 1 97.19 101 ILE A N 1
ATOM 754 C CA . ILE A 1 101 ? -4.594 9.781 -4.816 1 97.19 101 ILE A CA 1
ATOM 755 C C . ILE A 1 101 ? -3.727 9.258 -5.957 1 97.19 101 ILE A C 1
ATOM 757 O O . ILE A 1 101 ? -3.693 8.047 -6.211 1 97.19 101 ILE A O 1
ATOM 761 N N . ARG A 1 102 ? -3.018 10.18 -6.574 1 96.81 102 ARG A N 1
ATOM 762 C CA . ARG A 1 102 ? -2.227 9.797 -7.738 1 96.81 102 ARG A CA 1
ATOM 763 C C . ARG A 1 102 ? -0.918 9.133 -7.316 1 96.81 102 ARG A C 1
ATOM 765 O O . ARG A 1 102 ? -0.235 8.516 -8.133 1 96.81 102 ARG A O 1
ATOM 772 N N . LEU A 1 103 ? -0.523 9.258 -6.059 1 97.06 103 LEU A N 1
ATOM 773 C CA . LEU A 1 103 ? 0.685 8.625 -5.543 1 97.06 103 LEU A CA 1
ATOM 774 C C . LEU A 1 103 ? 0.513 7.113 -5.465 1 97.06 103 LEU A C 1
ATOM 776 O O . LEU A 1 103 ? -0.575 6.621 -5.156 1 97.06 103 LEU A O 1
ATOM 780 N N . SER A 1 104 ? 1.586 6.391 -5.789 1 95.19 104 SER A N 1
ATOM 781 C CA . SER A 1 104 ? 1.563 4.957 -5.512 1 95.19 104 SER A CA 1
ATOM 782 C C . SER A 1 104 ? 1.375 4.684 -4.023 1 95.19 104 SER A C 1
ATOM 784 O O . SER A 1 104 ? 1.525 5.59 -3.197 1 95.19 104 SER A O 1
ATOM 786 N N . THR A 1 105 ? 1.041 3.512 -3.732 1 95.5 105 THR A N 1
ATOM 787 C CA . THR A 1 105 ? 0.872 3.104 -2.342 1 95.5 105 THR A CA 1
ATOM 788 C C . THR A 1 10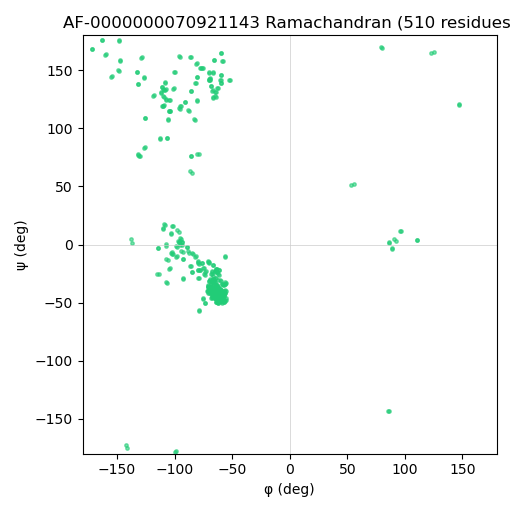5 ? 2.146 3.359 -1.544 1 95.5 105 THR A C 1
ATOM 790 O O . THR A 1 105 ? 2.094 3.912 -0.443 1 95.5 105 THR A O 1
ATOM 793 N N . SER A 1 106 ? 3.256 2.936 -2.09 1 96.31 106 SER A N 1
ATOM 794 C CA . SER A 1 106 ? 4.535 3.158 -1.426 1 96.31 106 SER A CA 1
ATOM 795 C C . SER A 1 106 ? 4.809 4.648 -1.238 1 96.31 106 SER A C 1
ATOM 797 O O . SER A 1 106 ? 5.254 5.074 -0.17 1 96.31 106 SER A O 1
ATOM 799 N N . SER A 1 107 ? 4.527 5.406 -2.291 1 97.75 107 SER A N 1
ATOM 800 C CA . SER A 1 107 ? 4.73 6.852 -2.223 1 97.75 107 SER A CA 1
ATOM 801 C C . SER A 1 107 ? 3.85 7.48 -1.148 1 97.75 107 SER A C 1
ATOM 803 O O . SER A 1 107 ? 4.305 8.344 -0.396 1 97.75 107 SER A O 1
ATOM 805 N N . SER A 1 108 ? 2.627 7.086 -1.086 1 98.25 108 SER A N 1
ATOM 806 C CA . SER A 1 108 ? 1.694 7.629 -0.103 1 98.25 108 SER A CA 1
ATOM 807 C C . SER A 1 108 ? 2.178 7.367 1.319 1 98.25 108 SER A C 1
ATOM 809 O O . SER A 1 108 ? 2.182 8.273 2.154 1 98.25 108 SER A O 1
ATOM 811 N N . VAL A 1 109 ? 2.6 6.195 1.583 1 98.38 109 VAL A N 1
ATOM 812 C CA . VAL A 1 109 ? 3.016 5.805 2.926 1 98.38 109 VAL A CA 1
ATOM 813 C C . VAL A 1 109 ? 4.305 6.531 3.299 1 98.38 109 VAL A C 1
ATOM 815 O O . VAL A 1 109 ? 4.457 7.008 4.426 1 98.38 109 VAL A O 1
ATOM 818 N N . ARG A 1 110 ? 5.199 6.625 2.324 1 98.81 110 ARG A N 1
ATOM 819 C CA . ARG A 1 110 ? 6.449 7.34 2.562 1 98.81 110 ARG A CA 1
ATOM 820 C C . ARG A 1 110 ? 6.188 8.812 2.871 1 98.81 110 ARG A C 1
ATOM 822 O O . ARG A 1 110 ? 6.754 9.367 3.816 1 98.81 110 ARG A O 1
ATOM 829 N N . LEU A 1 111 ? 5.324 9.375 2.078 1 98.88 111 LEU A N 1
ATOM 830 C CA . LEU A 1 111 ? 5.031 10.789 2.291 1 98.88 111 LEU A CA 1
ATOM 831 C C . LEU A 1 111 ? 4.371 11.008 3.648 1 98.88 111 LEU A C 1
ATOM 833 O O . LEU A 1 111 ? 4.723 11.945 4.367 1 98.88 111 LEU A O 1
ATOM 837 N N . MET A 1 112 ? 3.445 10.164 3.994 1 98.69 112 MET A N 1
ATOM 838 C CA . MET A 1 112 ? 2.771 10.312 5.281 1 98.69 112 MET A CA 1
ATOM 839 C C . MET A 1 112 ? 3.775 10.281 6.43 1 98.69 112 MET A C 1
ATOM 841 O O . MET A 1 112 ? 3.682 11.07 7.367 1 98.69 112 MET A O 1
ATOM 845 N N . GLU A 1 113 ? 4.695 9.344 6.324 1 98.56 113 GLU A N 1
ATOM 846 C CA . GLU A 1 113 ? 5.723 9.273 7.363 1 98.56 113 GLU A CA 1
ATOM 847 C C . GLU A 1 113 ? 6.586 10.531 7.367 1 98.56 113 GLU A C 1
ATOM 849 O O . GLU A 1 113 ? 6.938 11.047 8.43 1 98.56 113 GLU A O 1
ATOM 854 N N . GLY A 1 114 ? 6.926 10.984 6.195 1 98.88 114 GLY A N 1
ATOM 855 C CA . GLY A 1 114 ? 7.652 12.242 6.109 1 98.88 114 GLY A CA 1
ATOM 856 C C . GLY A 1 114 ? 6.93 13.398 6.777 1 98.88 114 GLY A C 1
ATOM 857 O O . GLY A 1 114 ? 7.543 14.203 7.477 1 98.88 114 GLY A O 1
ATOM 858 N N . LEU A 1 115 ? 5.648 13.438 6.574 1 98.81 115 LEU A N 1
ATOM 859 C CA . LEU A 1 115 ? 4.836 14.516 7.137 1 98.81 115 LEU A CA 1
ATOM 860 C C . LEU A 1 115 ? 4.742 14.391 8.656 1 98.81 115 LEU A C 1
ATOM 862 O O . LEU A 1 115 ? 4.754 15.398 9.367 1 98.81 115 LEU A O 1
ATOM 866 N N . ARG A 1 116 ? 4.633 13.172 9.133 1 98.69 116 ARG A N 1
ATOM 867 C CA . ARG A 1 116 ? 4.629 12.961 10.578 1 98.69 116 ARG A CA 1
ATOM 868 C C . ARG A 1 116 ? 5.902 13.5 11.211 1 98.69 116 ARG A C 1
ATOM 870 O O . ARG A 1 116 ? 5.848 14.188 12.234 1 98.69 116 ARG A O 1
ATOM 877 N N . LEU A 1 117 ? 7.031 13.195 10.602 1 98.75 117 LEU A N 1
ATOM 878 C CA . LEU A 1 117 ? 8.32 13.656 11.102 1 98.75 117 LEU A CA 1
ATOM 879 C C . LEU A 1 117 ? 8.43 15.172 11 1 98.75 117 LEU A C 1
ATOM 881 O O . LEU A 1 117 ? 8.891 15.828 11.938 1 98.75 117 LEU A O 1
ATOM 885 N N . LEU A 1 118 ? 8 15.711 9.898 1 98.69 118 LEU A N 1
ATOM 886 C CA . LEU A 1 118 ? 8.055 17.141 9.664 1 98.69 118 LEU A CA 1
ATOM 887 C C . LEU A 1 118 ? 7.258 17.906 10.719 1 98.69 118 LEU A C 1
ATOM 889 O O . LEU A 1 118 ? 7.656 18.984 11.141 1 98.69 118 LEU A O 1
ATOM 893 N N . GLU A 1 119 ? 6.125 17.359 11.078 1 98.12 119 GLU A N 1
ATOM 894 C CA . GLU A 1 119 ? 5.238 17.969 12.055 1 98.12 119 GLU A CA 1
ATOM 895 C C . GLU A 1 119 ? 5.973 18.25 13.367 1 98.12 119 GLU A C 1
ATOM 897 O O . GLU A 1 119 ? 5.719 19.25 14.031 1 98.12 119 GLU A O 1
ATOM 902 N N . ALA A 1 120 ? 6.898 17.422 13.695 1 97.56 120 ALA A N 1
ATOM 903 C CA . ALA A 1 120 ? 7.641 17.531 14.945 1 97.56 120 ALA A CA 1
ATOM 904 C C . ALA A 1 120 ? 8.852 18.453 14.781 1 97.56 120 ALA A C 1
ATOM 906 O O . ALA A 1 120 ? 9.516 18.781 15.766 1 97.56 120 ALA A O 1
ATOM 907 N N . LEU A 1 121 ? 9.133 18.891 13.539 1 98 121 LEU A N 1
ATOM 908 C CA . LEU A 1 121 ? 10.305 19.703 13.234 1 98 121 LEU A CA 1
ATOM 909 C C . LEU A 1 121 ? 9.906 20.984 12.516 1 98 121 LEU A C 1
ATOM 911 O O . LEU A 1 121 ? 10.102 21.125 11.305 1 98 121 LEU A O 1
ATOM 915 N N . PRO A 1 122 ? 9.523 22 13.234 1 95.44 122 PRO A N 1
ATOM 916 C CA . PRO A 1 122 ? 8.961 23.203 12.625 1 95.44 122 PRO A CA 1
ATOM 917 C C . PRO A 1 122 ? 9.961 23.953 11.75 1 95.44 122 PRO A C 1
ATOM 919 O O . PRO A 1 122 ? 9.57 24.656 10.82 1 95.44 122 PRO A O 1
ATOM 922 N N . GLU A 1 123 ? 11.25 23.75 11.992 1 96.06 123 GLU A N 1
ATOM 923 C CA . GLU A 1 123 ? 12.258 24.516 11.258 1 96.06 123 GLU A CA 1
ATOM 924 C C . GLU A 1 123 ? 12.82 23.719 10.094 1 96.06 123 GLU A C 1
ATOM 926 O O . GLU A 1 123 ? 13.562 24.25 9.266 1 96.06 123 GLU A O 1
ATOM 931 N N . ALA A 1 124 ? 12.523 22.453 10.023 1 98.25 124 ALA A N 1
ATOM 932 C CA . ALA A 1 124 ? 13.055 21.609 8.969 1 98.25 124 ALA A CA 1
ATOM 933 C C . ALA A 1 124 ? 12.266 21.766 7.676 1 98.25 124 ALA A C 1
ATOM 935 O O . ALA A 1 124 ? 11.102 22.172 7.703 1 98.25 124 ALA A O 1
ATOM 936 N N . LYS A 1 125 ? 12.906 21.469 6.594 1 98.75 125 LYS A N 1
ATOM 937 C CA . LYS A 1 125 ? 12.25 21.469 5.285 1 98.75 125 LYS A CA 1
ATOM 938 C C . LYS A 1 125 ? 11.898 20.047 4.859 1 98.75 125 LYS A C 1
ATOM 940 O O . LYS A 1 125 ? 12.562 19.078 5.254 1 98.75 125 LYS A O 1
ATOM 945 N N . LEU A 1 126 ? 10.828 19.953 4.133 1 98.88 126 LEU A N 1
ATOM 946 C CA . LEU A 1 126 ? 10.484 18.719 3.445 1 98.88 126 LEU A CA 1
ATOM 947 C C . LEU A 1 126 ? 11.141 18.656 2.07 1 98.88 126 LEU A C 1
ATOM 949 O O . LEU A 1 126 ? 10.883 19.5 1.216 1 98.88 126 LEU A O 1
ATOM 953 N N . VAL A 1 127 ? 12.023 17.734 1.88 1 98.94 127 VAL A N 1
ATOM 954 C CA . VAL A 1 127 ? 12.656 17.516 0.581 1 98.94 127 VAL A CA 1
ATOM 955 C C . VAL A 1 127 ? 12.062 16.266 -0.074 1 98.94 127 VAL A C 1
ATOM 957 O O . VAL A 1 127 ? 12.195 15.156 0.453 1 98.94 127 VAL A O 1
ATOM 960 N N . VAL A 1 128 ? 11.391 16.469 -1.171 1 98.94 128 VAL A N 1
ATOM 961 C CA . VAL A 1 128 ? 10.805 15.344 -1.892 1 98.94 128 VAL A CA 1
ATOM 962 C C . VAL A 1 128 ? 11.57 15.102 -3.188 1 98.94 128 VAL A C 1
ATOM 964 O O . VAL A 1 128 ? 11.938 16.047 -3.885 1 98.94 128 VAL A O 1
ATOM 967 N N . SER A 1 129 ? 11.766 13.789 -3.459 1 98.56 129 SER A N 1
ATOM 968 C CA . SER A 1 129 ? 12.625 13.469 -4.594 1 98.56 129 SER A CA 1
ATOM 969 C C . SER A 1 129 ? 11.977 12.414 -5.492 1 98.56 129 SER A C 1
ATOM 971 O O . SER A 1 129 ? 11.25 11.539 -5.012 1 98.56 129 SER A O 1
ATOM 973 N N . GLY A 1 130 ? 12.281 12.523 -6.742 1 97.06 130 GLY A N 1
ATOM 974 C CA . GLY A 1 130 ? 11.859 11.555 -7.742 1 97.06 130 GLY A CA 1
ATOM 975 C C . GLY A 1 130 ? 11.594 12.18 -9.102 1 97.06 130 GLY A C 1
ATOM 976 O O . GLY A 1 130 ? 10.727 13.047 -9.227 1 97.06 130 GLY A O 1
ATOM 977 N N . GLY A 1 131 ? 12.266 11.773 -10.039 1 94.5 131 GLY A N 1
ATOM 978 C CA . GLY A 1 131 ? 12.062 12.219 -11.414 1 94.5 131 GLY A CA 1
ATOM 979 C C . GLY A 1 131 ? 11.242 11.242 -12.234 1 94.5 131 GLY A C 1
ATOM 980 O O . GLY A 1 131 ? 10.578 10.359 -11.688 1 94.5 131 GLY A O 1
ATOM 981 N N . SER A 1 132 ? 11.078 11.578 -13.469 1 89.94 132 SER A N 1
ATOM 982 C CA . SER A 1 132 ? 10.422 10.695 -14.422 1 89.94 132 SER A CA 1
ATOM 983 C C . SER A 1 132 ? 11.414 10.156 -15.453 1 89.94 132 SER A C 1
ATOM 985 O O . SER A 1 132 ? 12.289 10.891 -15.922 1 89.94 132 SER A O 1
ATOM 987 N N . ARG A 1 133 ? 11.305 8.906 -15.688 1 79.44 133 ARG A N 1
ATOM 988 C CA . ARG A 1 133 ? 12.141 8.32 -16.734 1 79.44 133 ARG A CA 1
ATOM 989 C C . ARG A 1 133 ? 11.578 8.609 -18.109 1 79.44 133 ARG A C 1
ATOM 991 O O . ARG A 1 133 ? 12.281 8.484 -19.125 1 79.44 133 ARG A O 1
ATOM 998 N N . ARG A 1 134 ? 10.297 9.008 -18.109 1 81.94 134 ARG A N 1
ATOM 999 C CA . ARG A 1 134 ? 9.641 9.352 -19.375 1 81.94 134 ARG A CA 1
ATOM 1000 C C . ARG A 1 134 ? 9.445 10.859 -19.5 1 81.94 134 ARG A C 1
ATOM 1002 O O . ARG A 1 134 ? 8.977 11.508 -18.562 1 81.94 134 ARG A O 1
ATOM 1009 N N . ALA A 1 135 ? 9.766 11.406 -20.625 1 79.5 135 ALA A N 1
ATOM 1010 C CA . ALA A 1 135 ? 9.742 12.844 -20.844 1 79.5 135 ALA A CA 1
ATOM 1011 C C . ALA A 1 135 ? 8.328 13.398 -20.734 1 79.5 135 ALA A C 1
ATOM 1013 O O . ALA A 1 135 ? 8.133 14.539 -20.312 1 79.5 135 ALA A O 1
ATOM 1014 N N . ASP A 1 136 ? 7.375 12.648 -21.031 1 84.5 136 ASP A N 1
ATOM 1015 C CA . ASP A 1 136 ? 6.004 13.141 -21.094 1 84.5 136 ASP A CA 1
ATOM 1016 C C . ASP A 1 136 ? 5.258 12.859 -19.781 1 84.5 136 ASP A C 1
ATOM 1018 O O . ASP A 1 136 ? 4.051 13.094 -19.688 1 84.5 136 ASP A O 1
ATOM 1022 N N . GLU A 1 137 ? 5.969 12.461 -18.828 1 88.25 137 GLU A N 1
ATOM 1023 C CA . GLU A 1 137 ? 5.348 12.164 -17.531 1 88.25 137 GLU A CA 1
ATOM 1024 C C . GLU A 1 137 ? 5.887 13.078 -16.438 1 88.25 137 GLU A C 1
ATOM 1026 O O . GLU A 1 137 ? 7.102 13.273 -16.328 1 88.25 137 GLU A O 1
ATOM 1031 N N . ALA A 1 138 ? 4.98 13.68 -15.742 1 93.94 138 ALA A N 1
ATOM 1032 C CA . ALA A 1 138 ? 5.395 14.539 -14.641 1 93.94 138 ALA A CA 1
ATOM 1033 C C . ALA A 1 138 ? 6.172 13.742 -13.586 1 93.94 138 ALA A C 1
ATOM 1035 O O . ALA A 1 138 ? 5.836 12.594 -13.297 1 93.94 138 ALA A O 1
ATOM 1036 N N . PRO A 1 139 ? 7.211 14.312 -13 1 96.88 139 PRO A N 1
ATOM 1037 C CA . PRO A 1 139 ? 8 13.648 -11.961 1 96.88 139 PRO A CA 1
ATOM 1038 C C . PRO A 1 139 ? 7.219 13.414 -10.672 1 96.88 139 PRO A C 1
ATOM 1040 O O . PRO A 1 139 ? 6.387 14.242 -10.297 1 96.88 139 PRO A O 1
ATOM 1043 N N . VAL A 1 140 ? 7.539 12.352 -10 1 96.75 140 VAL A N 1
ATOM 1044 C CA . VAL A 1 140 ? 6.805 11.977 -8.797 1 96.75 140 VAL A CA 1
ATOM 1045 C C . VAL A 1 140 ? 7.023 13.031 -7.711 1 96.75 140 VAL A C 1
ATOM 1047 O O . VAL A 1 140 ? 6.117 13.312 -6.922 1 96.75 140 VAL A O 1
ATOM 1050 N N . ALA A 1 141 ? 8.172 13.68 -7.699 1 98.56 141 ALA A N 1
ATOM 1051 C CA . ALA A 1 141 ? 8.469 14.703 -6.699 1 98.56 141 ALA A CA 1
ATOM 1052 C C . ALA A 1 141 ? 7.445 15.828 -6.742 1 98.56 141 ALA A C 1
ATOM 1054 O O . ALA A 1 141 ? 7.109 16.406 -5.711 1 98.56 141 ALA A O 1
ATOM 1055 N N . GLN A 1 142 ? 6.965 16.125 -7.922 1 98.12 142 GLN A N 1
ATOM 1056 C CA . GLN A 1 142 ? 5.934 17.156 -8.062 1 98.12 142 GLN A CA 1
ATOM 1057 C C . GLN A 1 142 ? 4.617 16.703 -7.445 1 98.12 142 GLN A C 1
ATOM 1059 O O . GLN A 1 142 ? 3.887 17.5 -6.859 1 98.12 142 GLN A O 1
ATOM 1064 N N . GLY A 1 143 ? 4.301 15.422 -7.664 1 98 143 GLY A N 1
ATOM 1065 C CA . GLY A 1 143 ? 3.143 14.852 -7 1 98 143 GLY A CA 1
ATOM 1066 C C . GLY A 1 143 ? 3.24 14.898 -5.484 1 98 143 GLY A C 1
ATOM 1067 O O . GLY A 1 143 ? 2.268 15.234 -4.805 1 98 143 GLY A O 1
ATOM 1068 N N . TYR A 1 144 ? 4.434 14.594 -4.98 1 98.81 144 TYR A N 1
ATOM 1069 C CA . TYR A 1 144 ? 4.688 14.688 -3.549 1 98.81 144 TYR A CA 1
ATOM 1070 C C . TYR A 1 144 ? 4.414 16.094 -3.035 1 98.81 144 TYR A C 1
ATOM 1072 O O . TYR A 1 144 ? 3.729 16.281 -2.025 1 98.81 144 TYR A O 1
ATOM 1080 N N . ALA A 1 145 ? 4.977 17.031 -3.725 1 98.81 145 ALA A N 1
ATOM 1081 C CA . ALA A 1 145 ? 4.836 18.422 -3.307 1 98.81 145 ALA A CA 1
ATOM 1082 C C . ALA A 1 145 ? 3.371 18.859 -3.293 1 98.81 145 ALA A C 1
ATOM 1084 O O . ALA A 1 145 ? 2.904 19.453 -2.326 1 98.81 145 ALA A O 1
ATOM 1085 N N . ALA A 1 146 ? 2.66 18.531 -4.332 1 98.62 146 ALA A N 1
ATOM 1086 C CA . ALA A 1 146 ? 1.247 18.891 -4.434 1 98.62 146 ALA A CA 1
ATOM 1087 C C . ALA A 1 146 ? 0.433 18.219 -3.332 1 98.62 146 ALA A C 1
ATOM 1089 O O . ALA A 1 146 ? -0.441 18.844 -2.729 1 98.62 146 ALA A O 1
ATOM 1090 N N . ALA A 1 147 ? 0.7 16.969 -3.082 1 98.69 147 ALA A N 1
ATOM 1091 C CA . ALA A 1 147 ? -0.009 16.25 -2.033 1 98.69 147 ALA A CA 1
ATOM 1092 C C . ALA A 1 147 ? 0.291 16.828 -0.658 1 98.69 147 ALA A C 1
ATOM 1094 O O . ALA A 1 147 ? -0.616 17.016 0.158 1 98.69 147 ALA A O 1
ATOM 1095 N N . ALA A 1 148 ? 1.557 17.078 -0.408 1 98.88 148 ALA A N 1
ATOM 1096 C CA . ALA A 1 148 ? 1.948 17.672 0.872 1 98.88 148 ALA A CA 1
ATOM 1097 C C . ALA A 1 148 ? 1.247 19 1.102 1 98.88 148 ALA A C 1
ATOM 1099 O O . ALA A 1 148 ? 0.768 19.281 2.205 1 98.88 148 ALA A O 1
ATOM 1100 N N . GLN A 1 149 ? 1.197 19.797 0.074 1 98.75 149 GLN A N 1
ATOM 1101 C CA . GLN A 1 149 ? 0.521 21.094 0.183 1 98.75 149 GLN A CA 1
ATOM 1102 C C . GLN A 1 149 ? -0.966 20.906 0.474 1 98.75 149 GLN A C 1
ATOM 1104 O O . GLN A 1 149 ? -1.534 21.625 1.302 1 98.75 149 GLN A O 1
ATOM 1109 N N . ALA A 1 150 ? -1.548 19.953 -0.19 1 98.31 150 ALA A N 1
ATOM 1110 C CA . ALA A 1 150 ? -2.963 19.656 0.026 1 98.31 150 ALA A CA 1
ATOM 1111 C C . ALA A 1 150 ? -3.211 19.172 1.45 1 98.31 150 ALA A C 1
ATOM 1113 O O . ALA A 1 150 ? -4.332 19.266 1.958 1 98.31 150 ALA A O 1
ATOM 1114 N N . LEU A 1 151 ? -2.16 18.688 2.07 1 98.19 151 LEU A N 1
ATOM 1115 C CA . LEU A 1 151 ? -2.262 18.203 3.439 1 98.19 151 LEU A CA 1
ATOM 1116 C C . LEU A 1 151 ? -1.844 19.281 4.438 1 98.19 151 LEU A C 1
ATOM 1118 O O . LEU A 1 151 ? -1.707 19 5.633 1 98.19 151 LEU A O 1
ATOM 1122 N N . GLY A 1 152 ? -1.513 20.469 3.971 1 97.44 152 GLY A N 1
ATOM 1123 C CA . GLY A 1 152 ? -1.37 21.609 4.863 1 97.44 152 GLY A CA 1
ATOM 1124 C C . GLY A 1 152 ? 0.064 22.078 5.004 1 97.44 152 GLY A C 1
ATOM 1125 O O . GLY A 1 152 ? 0.346 23 5.766 1 97.44 152 GLY A O 1
ATOM 1126 N N . VAL A 1 153 ? 0.996 21.5 4.281 1 98.62 153 VAL A N 1
ATOM 1127 C CA . VAL A 1 153 ? 2.389 21.938 4.371 1 98.62 153 VAL A CA 1
ATOM 1128 C C . VAL A 1 153 ? 2.596 23.188 3.525 1 98.62 153 VAL A C 1
ATOM 1130 O O . VAL A 1 153 ? 2.291 23.203 2.33 1 98.62 153 VAL A O 1
ATOM 1133 N N . PRO A 1 154 ? 3.096 24.281 4.113 1 98.38 154 PRO A N 1
ATOM 1134 C CA . PRO A 1 154 ? 3.365 25.484 3.328 1 98.38 154 PRO A CA 1
ATOM 1135 C C . PRO A 1 154 ? 4.371 25.234 2.207 1 98.38 154 PRO A C 1
ATOM 1137 O O . PRO A 1 154 ? 5.355 24.516 2.4 1 98.38 154 PRO A O 1
ATOM 1140 N N . ALA A 1 155 ? 4.125 25.797 1.076 1 98.38 155 ALA A N 1
ATOM 1141 C CA . ALA A 1 155 ? 4.957 25.594 -0.109 1 98.38 155 ALA A CA 1
ATOM 1142 C C . ALA A 1 155 ? 6.41 25.969 0.174 1 98.38 155 ALA A C 1
ATOM 1144 O O . ALA A 1 155 ? 7.332 25.344 -0.344 1 98.38 155 ALA A O 1
ATOM 1145 N N . GLU A 1 156 ? 6.652 26.969 1.009 1 98.12 156 GLU A N 1
ATOM 1146 C CA . GLU A 1 156 ? 7.992 27.484 1.277 1 98.12 156 GLU A CA 1
ATOM 1147 C C . GLU A 1 156 ? 8.82 26.484 2.078 1 98.12 156 GLU A C 1
ATOM 1149 O O . GLU A 1 156 ? 10.039 26.594 2.162 1 98.12 156 GLU A O 1
ATOM 1154 N N . ARG A 1 157 ? 8.125 25.484 2.684 1 98.56 157 ARG A N 1
ATOM 1155 C CA . ARG A 1 157 ? 8.836 24.469 3.463 1 98.56 157 ARG A CA 1
ATOM 1156 C C . ARG A 1 157 ? 9.148 23.25 2.611 1 98.56 157 ARG A C 1
ATOM 1158 O O . ARG A 1 157 ? 9.742 22.281 3.098 1 98.56 157 ARG A O 1
ATOM 1165 N N . ILE A 1 158 ? 8.75 23.281 1.371 1 98.88 158 ILE A N 1
ATOM 1166 C CA . ILE A 1 158 ? 8.914 22.109 0.516 1 98.88 158 ILE A CA 1
ATOM 1167 C C . ILE A 1 158 ? 9.992 22.391 -0.534 1 98.88 158 ILE A C 1
ATOM 1169 O O . ILE A 1 158 ? 9.953 23.422 -1.214 1 98.88 158 ILE A O 1
ATOM 1173 N N . VAL A 1 159 ? 10.938 21.531 -0.63 1 98.94 159 VAL A N 1
ATOM 1174 C CA . VAL A 1 159 ? 11.945 21.547 -1.689 1 98.94 159 VAL A CA 1
ATOM 1175 C C . VAL A 1 159 ? 11.742 20.344 -2.613 1 98.94 159 VAL A C 1
ATOM 1177 O O . VAL A 1 159 ? 11.617 19.219 -2.15 1 98.94 159 VAL A O 1
ATOM 1180 N N . VAL A 1 160 ? 11.703 20.609 -3.918 1 98.81 160 VAL A N 1
ATOM 1181 C CA . VAL A 1 160 ? 11.398 19.578 -4.898 1 98.81 160 VAL A CA 1
ATOM 1182 C C . VAL A 1 160 ? 12.656 19.234 -5.695 1 98.81 160 VAL A C 1
ATOM 1184 O O . VAL A 1 160 ? 13.273 20.109 -6.301 1 98.81 160 VAL A O 1
ATOM 1187 N N . LEU A 1 161 ? 13.062 17.984 -5.625 1 98.69 161 LEU A N 1
ATOM 1188 C CA . LEU A 1 161 ? 14.109 17.422 -6.469 1 98.69 161 LEU A CA 1
ATOM 1189 C C . LEU A 1 161 ? 13.516 16.5 -7.523 1 98.69 161 LEU A C 1
ATOM 1191 O O . LEU A 1 161 ? 13.406 15.289 -7.305 1 98.69 161 LEU A O 1
ATOM 1195 N N . ASP A 1 162 ? 13.195 17.047 -8.734 1 97.75 162 ASP A N 1
ATOM 1196 C CA . ASP A 1 162 ? 12.359 16.312 -9.672 1 97.75 162 ASP A CA 1
ATOM 1197 C C . ASP A 1 162 ? 13.172 15.828 -10.875 1 97.75 162 ASP A C 1
ATOM 1199 O O . ASP A 1 162 ? 12.609 15.367 -11.867 1 97.75 162 ASP A O 1
ATOM 1203 N N . THR A 1 163 ? 14.523 15.766 -10.828 1 95.88 163 THR A N 1
ATOM 1204 C CA . THR A 1 163 ? 15.336 15.352 -11.961 1 95.88 163 THR A CA 1
ATOM 1205 C C . THR A 1 163 ? 15.914 13.961 -11.727 1 95.88 163 THR A C 1
ATOM 1207 O O . THR A 1 163 ? 16.141 13.203 -12.68 1 95.88 163 THR A O 1
ATOM 1210 N N . PRO A 1 164 ? 16.203 13.641 -10.414 1 96.31 164 PRO A N 1
ATOM 1211 C CA . PRO A 1 164 ? 16.812 12.328 -10.203 1 96.31 164 PRO A CA 1
ATOM 1212 C C . PRO A 1 164 ? 15.906 11.18 -10.617 1 96.31 164 PRO A C 1
ATOM 1214 O O . PRO A 1 164 ? 14.734 11.141 -10.242 1 96.31 164 PRO A O 1
ATOM 1217 N N . THR A 1 165 ? 16.516 10.195 -11.352 1 92.94 165 THR A N 1
ATOM 1218 C CA . THR A 1 165 ? 15.672 9.109 -11.859 1 92.94 165 THR A CA 1
ATOM 1219 C C . THR A 1 165 ? 16.047 7.785 -11.203 1 92.94 165 THR A C 1
ATOM 1221 O O . THR A 1 165 ? 15.484 6.742 -11.539 1 92.94 165 THR A O 1
ATOM 1224 N N . ASP A 1 166 ? 17.016 7.742 -10.383 1 93 166 ASP A N 1
ATOM 1225 C CA . ASP A 1 166 ? 17.359 6.57 -9.586 1 93 166 ASP A CA 1
ATOM 1226 C C . ASP A 1 166 ? 17.953 6.98 -8.242 1 93 166 ASP A C 1
ATOM 1228 O O . ASP A 1 166 ? 18.125 8.172 -7.969 1 93 166 ASP A O 1
ATOM 1232 N N . THR A 1 167 ? 18.219 6.027 -7.406 1 96.06 167 THR A N 1
ATOM 1233 C CA . THR A 1 167 ? 18.594 6.309 -6.027 1 96.06 167 THR A CA 1
ATOM 1234 C C . THR A 1 167 ? 19.969 6.973 -5.969 1 96.06 167 THR A C 1
ATOM 1236 O O . THR A 1 167 ? 20.203 7.828 -5.113 1 96.06 167 THR A O 1
ATOM 1239 N N . ALA A 1 168 ? 20.859 6.566 -6.84 1 96.5 168 ALA A N 1
ATOM 1240 C CA . ALA A 1 168 ? 22.156 7.215 -6.891 1 96.5 168 ALA A CA 1
ATOM 1241 C C . ALA A 1 168 ? 22.031 8.703 -7.203 1 96.5 168 ALA A C 1
ATOM 1243 O O . ALA A 1 168 ? 22.625 9.539 -6.523 1 96.5 168 ALA A O 1
ATOM 1244 N N . GLN A 1 169 ? 21.25 8.984 -8.195 1 96.56 169 GLN A N 1
ATOM 1245 C CA . GLN A 1 169 ? 21.016 10.375 -8.578 1 96.56 169 GLN A CA 1
ATOM 1246 C C . GLN A 1 169 ? 20.344 11.148 -7.453 1 96.56 169 GLN A C 1
ATOM 1248 O O . GLN A 1 169 ? 20.609 12.336 -7.254 1 96.56 169 GLN A O 1
ATOM 1253 N N . GLU A 1 170 ? 19.469 10.555 -6.75 1 97.94 170 GLU A N 1
ATOM 1254 C CA . GLU A 1 170 ? 18.844 11.203 -5.605 1 97.94 170 GLU A CA 1
ATOM 1255 C C . GLU A 1 170 ? 19.875 11.578 -4.543 1 97.94 170 GLU A C 1
ATOM 1257 O O . GLU A 1 170 ? 19.812 12.672 -3.975 1 97.94 170 GLU A O 1
ATOM 1262 N N . ALA A 1 171 ? 20.766 10.68 -4.293 1 98.25 171 ALA A N 1
ATOM 1263 C CA . ALA A 1 171 ? 21.828 10.945 -3.324 1 98.25 171 ALA A CA 1
ATOM 1264 C C . ALA A 1 171 ? 22.656 12.148 -3.748 1 98.25 171 ALA A C 1
ATOM 1266 O O . ALA A 1 171 ? 22.953 13.023 -2.934 1 98.25 171 ALA A O 1
ATOM 1267 N N . TYR A 1 172 ? 23.031 12.195 -5.008 1 98.25 172 TYR A N 1
ATOM 1268 C CA . TYR A 1 172 ? 23.812 13.305 -5.531 1 98.25 172 TYR A CA 1
ATOM 1269 C C . TYR A 1 172 ? 23.047 14.617 -5.395 1 98.25 172 TYR A C 1
ATOM 1271 O O . TYR A 1 172 ? 23.625 15.641 -5 1 98.25 172 TYR A O 1
ATOM 1279 N N . ALA A 1 173 ? 21.797 14.594 -5.727 1 98.5 173 ALA A N 1
ATOM 1280 C CA . ALA A 1 173 ? 20.969 15.797 -5.668 1 98.5 173 ALA A CA 1
ATOM 1281 C C . ALA A 1 173 ? 20.844 16.297 -4.234 1 98.5 173 ALA A C 1
ATOM 1283 O O . ALA A 1 173 ? 20.906 17.516 -3.988 1 98.5 173 ALA A O 1
ATOM 1284 N N . VAL A 1 174 ? 20.656 15.406 -3.311 1 98.75 174 VAL A N 1
ATOM 1285 C CA . VAL A 1 174 ? 20.531 15.789 -1.908 1 98.75 174 VAL A CA 1
ATOM 1286 C C . VAL A 1 174 ? 21.859 16.359 -1.405 1 98.75 174 VAL A C 1
ATOM 1288 O O . VAL A 1 174 ? 21.875 17.359 -0.665 1 98.75 174 VAL A O 1
ATOM 1291 N N . ARG A 1 175 ? 22.922 15.766 -1.804 1 98.5 175 ARG A N 1
ATOM 1292 C CA . ARG A 1 175 ? 24.234 16.281 -1.425 1 98.5 175 ARG A CA 1
ATOM 1293 C C . ARG A 1 175 ? 24.422 17.719 -1.912 1 98.5 175 ARG A C 1
ATOM 1295 O O . ARG A 1 175 ? 24.922 18.562 -1.178 1 98.5 175 ARG A O 1
ATOM 1302 N N . GLU A 1 176 ? 24.062 17.938 -3.127 1 98.44 176 GLU A N 1
ATOM 1303 C CA . GLU A 1 176 ? 24.188 19.266 -3.707 1 98.44 176 GLU A CA 1
ATOM 1304 C C . GLU A 1 176 ? 23.312 20.266 -2.965 1 98.44 176 GLU A C 1
ATOM 1306 O O . GLU A 1 176 ? 23.703 21.422 -2.752 1 98.44 176 GLU A O 1
ATOM 1311 N N . LEU A 1 177 ? 22.188 19.828 -2.562 1 98.56 177 LEU A N 1
ATOM 1312 C CA . LEU A 1 177 ? 21.203 20.688 -1.919 1 98.56 177 LEU A CA 1
ATOM 1313 C C . LEU A 1 177 ? 21.609 21 -0.483 1 98.56 177 LEU A C 1
ATOM 1315 O O . LEU A 1 177 ? 21.531 22.156 -0.046 1 98.56 177 LEU A O 1
ATOM 1319 N N . LEU A 1 178 ? 22.016 19.953 0.279 1 98.06 178 LEU A N 1
ATOM 1320 C CA . LEU A 1 178 ? 22.125 20.094 1.727 1 98.06 178 LEU A CA 1
ATOM 1321 C C . LEU A 1 178 ? 23.578 20.219 2.15 1 98.06 178 LEU A C 1
ATOM 1323 O O . LEU A 1 178 ? 23.875 20.688 3.25 1 98.06 178 LEU A O 1
ATOM 1327 N N . GLY A 1 179 ? 24.5 19.797 1.328 1 97.62 179 GLY A N 1
ATOM 1328 C CA . GLY A 1 179 ? 25.891 19.688 1.729 1 97.62 179 GLY A CA 1
ATOM 1329 C C . GLY A 1 179 ? 26.188 18.438 2.549 1 97.62 179 GLY A C 1
ATOM 1330 O O . GLY A 1 179 ? 25.266 17.75 2.977 1 97.62 179 GLY A O 1
ATOM 1331 N N . THR A 1 180 ? 27.438 18.156 2.785 1 96.88 180 THR A N 1
ATOM 1332 C CA . THR A 1 180 ? 27.859 16.906 3.402 1 96.88 180 THR A CA 1
ATOM 1333 C C . THR A 1 180 ? 27.719 16.969 4.918 1 96.88 180 THR A C 1
ATOM 1335 O O . THR A 1 180 ? 27.734 15.938 5.598 1 96.88 180 THR A O 1
ATOM 1338 N N . GLU A 1 181 ? 27.469 18.125 5.434 1 96 181 GLU A N 1
ATOM 1339 C CA . GLU A 1 181 ? 27.453 18.266 6.887 1 96 181 GLU A CA 1
ATOM 1340 C C . GLU A 1 181 ? 26.031 18.328 7.418 1 96 181 GLU A C 1
ATOM 1342 O O . GLU A 1 181 ? 25.812 18.281 8.625 1 96 181 GLU A O 1
ATOM 1347 N N . ALA A 1 182 ? 25.125 18.391 6.551 1 96.19 182 ALA A N 1
ATOM 1348 C CA . ALA A 1 182 ? 23.734 18.547 6.969 1 96.19 182 ALA A CA 1
ATOM 1349 C C . ALA A 1 182 ? 23.234 17.281 7.68 1 96.19 182 ALA A C 1
ATOM 1351 O O . ALA A 1 182 ? 23.547 16.172 7.266 1 96.19 182 ALA A O 1
ATOM 1352 N N . ARG A 1 183 ? 22.547 17.5 8.758 1 97.69 183 ARG A N 1
ATOM 1353 C CA . ARG A 1 183 ? 21.828 16.422 9.414 1 97.69 183 ARG A CA 1
ATOM 1354 C C . ARG A 1 183 ? 20.391 16.312 8.891 1 97.69 183 ARG A C 1
ATOM 1356 O O . ARG A 1 183 ? 19.641 17.297 8.938 1 97.69 183 ARG A O 1
ATOM 1363 N N . PHE A 1 184 ? 20.031 15.18 8.383 1 98.69 184 PHE A N 1
ATOM 1364 C CA . PHE A 1 184 ? 18.703 15.039 7.773 1 98.69 184 PHE A CA 1
ATOM 1365 C C . PHE A 1 184 ? 18.172 13.625 7.941 1 98.69 184 PHE A C 1
ATOM 1367 O O . PHE A 1 184 ? 18.953 12.68 8.086 1 98.69 184 PHE A O 1
ATOM 1374 N N . LEU A 1 185 ? 16.859 13.508 8.031 1 98.88 185 LEU A N 1
ATOM 1375 C CA . LEU A 1 185 ? 16.172 12.219 8.039 1 98.88 185 LEU A CA 1
ATOM 1376 C C . LEU A 1 185 ? 15.914 11.727 6.621 1 98.88 185 LEU A C 1
ATOM 1378 O O . LEU A 1 185 ? 15.516 12.508 5.754 1 98.88 185 LEU A O 1
ATOM 1382 N N . LEU A 1 186 ? 16.234 10.484 6.367 1 98.94 186 LEU A N 1
ATOM 1383 C CA . LEU A 1 186 ? 15.953 9.836 5.094 1 98.94 186 LEU A CA 1
ATOM 1384 C C . LEU A 1 186 ? 14.766 8.891 5.215 1 98.94 186 LEU A C 1
ATOM 1386 O O . LEU A 1 186 ? 14.828 7.895 5.938 1 98.94 186 LEU A O 1
ATOM 1390 N N . VAL A 1 187 ? 13.703 9.25 4.492 1 98.94 187 VAL A N 1
ATOM 1391 C CA . VAL A 1 187 ? 12.469 8.477 4.59 1 98.94 187 VAL A CA 1
ATOM 1392 C C . VAL A 1 187 ? 12.273 7.656 3.316 1 98.94 187 VAL A C 1
ATOM 1394 O O . VAL A 1 187 ? 12.242 8.211 2.215 1 98.94 187 VAL A O 1
ATOM 1397 N N . THR A 1 188 ? 12.117 6.422 3.441 1 98.81 188 THR A N 1
ATOM 1398 C CA . THR A 1 188 ? 11.734 5.5 2.377 1 98.81 188 THR A CA 1
ATOM 1399 C C . THR A 1 188 ? 11.242 4.176 2.959 1 98.81 188 THR A C 1
ATOM 1401 O O . THR A 1 188 ? 11.164 4.02 4.18 1 98.81 188 THR A O 1
ATOM 1404 N N . SER A 1 189 ? 10.781 3.275 2.105 1 98.62 189 SER A N 1
ATOM 1405 C CA . SER A 1 189 ? 10.312 1.97 2.553 1 98.62 189 SER A CA 1
ATOM 1406 C C . SER A 1 189 ? 11.414 1.198 3.27 1 98.62 189 SER A C 1
ATOM 1408 O O . SER A 1 189 ? 12.57 1.242 2.863 1 98.62 189 SER A O 1
ATOM 1410 N N . ALA A 1 190 ? 11.023 0.444 4.234 1 98.56 190 ALA A N 1
ATOM 1411 C CA . ALA A 1 190 ? 11.969 -0.268 5.09 1 98.56 190 ALA A CA 1
ATOM 1412 C C . ALA A 1 190 ? 12.844 -1.216 4.27 1 98.56 190 ALA A C 1
ATOM 1414 O O . ALA A 1 190 ? 14.039 -1.342 4.523 1 98.56 190 ALA A O 1
ATOM 1415 N N . SER A 1 191 ? 12.242 -1.868 3.297 1 98.25 191 SER A N 1
ATOM 1416 C CA . SER A 1 191 ? 12.984 -2.811 2.461 1 98.25 191 SER A CA 1
ATOM 1417 C C . SER A 1 191 ? 14.008 -2.09 1.588 1 98.25 191 SER A C 1
ATOM 1419 O O . SER A 1 191 ? 15.008 -2.68 1.185 1 98.25 191 SER A O 1
ATOM 1421 N N . HIS A 1 192 ? 13.766 -0.867 1.302 1 98.38 192 HIS A N 1
ATOM 1422 C CA . HIS A 1 192 ? 14.609 -0.071 0.414 1 98.38 192 HIS A CA 1
ATOM 1423 C C . HIS A 1 192 ? 15.672 0.694 1.197 1 98.38 192 HIS A C 1
ATOM 1425 O O . HIS A 1 192 ? 16.625 1.222 0.614 1 98.38 192 HIS A O 1
ATOM 1431 N N . MET A 1 193 ? 15.57 0.766 2.471 1 98.88 193 MET A N 1
ATOM 1432 C CA . MET A 1 193 ? 16.375 1.646 3.316 1 98.88 193 MET A CA 1
ATOM 1433 C C . MET A 1 193 ? 17.844 1.244 3.279 1 98.88 193 MET A C 1
ATOM 1435 O O . MET A 1 193 ? 18.719 2.096 3.123 1 98.88 193 MET A O 1
ATOM 1439 N N . PRO A 1 194 ? 18.172 -0.081 3.322 1 98.69 194 PRO A N 1
ATOM 1440 C CA . PRO A 1 194 ? 19.594 -0.444 3.297 1 98.69 194 PRO A CA 1
ATOM 1441 C C . PRO A 1 194 ? 20.312 0.042 2.037 1 98.69 194 PRO A C 1
ATOM 1443 O O . PRO A 1 194 ? 21.391 0.625 2.123 1 98.69 194 PRO A O 1
ATOM 1446 N N . ARG A 1 195 ? 19.719 -0.179 0.937 1 97.94 195 ARG A N 1
ATOM 1447 C CA . ARG A 1 195 ? 20.344 0.247 -0.315 1 97.94 195 ARG A CA 1
ATOM 1448 C C . ARG A 1 195 ? 20.406 1.769 -0.406 1 97.94 195 ARG A C 1
ATOM 1450 O O . ARG A 1 195 ? 21.391 2.328 -0.892 1 97.94 195 ARG A O 1
ATOM 1457 N N . SER A 1 196 ? 19.375 2.424 0.057 1 98.69 196 SER A N 1
ATOM 1458 C CA . SER A 1 196 ? 19.328 3.883 0.032 1 98.69 196 SER A CA 1
ATOM 1459 C C . SER A 1 196 ? 20.438 4.48 0.896 1 98.69 196 SER A C 1
ATOM 1461 O O . SER A 1 196 ? 21.156 5.383 0.458 1 98.69 196 SER A O 1
ATOM 1463 N N . VAL A 1 197 ? 20.547 3.988 2.107 1 98.81 197 VAL A N 1
ATOM 1464 C CA . VAL A 1 197 ? 21.578 4.484 3.012 1 98.81 197 VAL A CA 1
ATOM 1465 C C . VAL A 1 197 ? 22.953 4.305 2.37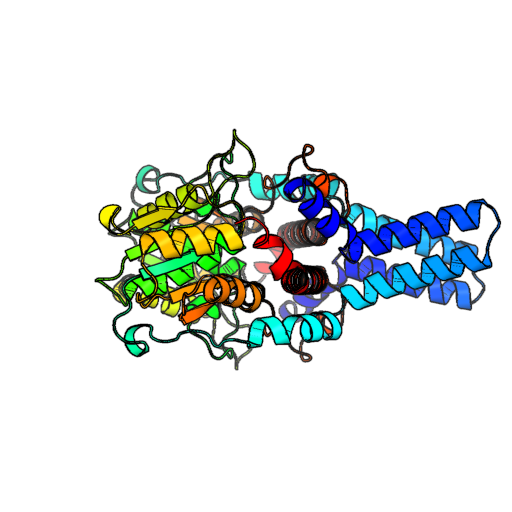5 1 98.81 197 VAL A C 1
ATOM 1467 O O . VAL A 1 197 ? 23.781 5.219 2.408 1 98.81 197 VAL A O 1
ATOM 1470 N N . ARG A 1 198 ? 23.219 3.211 1.761 1 98.5 198 ARG A N 1
ATOM 1471 C CA . ARG A 1 198 ? 24.5 2.949 1.127 1 98.5 198 ARG A CA 1
ATOM 1472 C C . ARG A 1 198 ? 24.766 3.926 -0.015 1 98.5 198 ARG A C 1
ATOM 1474 O O . ARG A 1 198 ? 25.875 4.41 -0.183 1 98.5 198 ARG A O 1
ATOM 1481 N N . HIS A 1 199 ? 23.766 4.152 -0.826 1 98.44 199 HIS A N 1
ATOM 1482 C CA . HIS A 1 199 ? 23.922 5.133 -1.896 1 98.44 199 HIS A CA 1
ATOM 1483 C C . HIS A 1 199 ? 24.281 6.508 -1.34 1 98.44 199 HIS A C 1
ATOM 1485 O O . HIS A 1 199 ? 25.156 7.191 -1.882 1 98.44 199 HIS A O 1
ATOM 1491 N N . PHE A 1 200 ? 23.625 6.898 -0.258 1 98.69 200 PHE A N 1
ATOM 1492 C CA . PHE A 1 200 ? 23.844 8.219 0.324 1 98.69 200 PHE A CA 1
ATOM 1493 C C . PHE A 1 200 ? 25.219 8.297 0.982 1 98.69 200 PHE A C 1
ATOM 1495 O O . PHE A 1 200 ? 25.906 9.312 0.876 1 98.69 200 PHE A O 1
ATOM 1502 N N . GLU A 1 201 ? 25.609 7.262 1.628 1 98.19 201 GLU A N 1
ATOM 1503 C CA . GLU A 1 201 ? 26.938 7.203 2.227 1 98.19 201 GLU A CA 1
ATOM 1504 C C . GLU A 1 201 ? 28.016 7.262 1.158 1 98.19 201 GLU A C 1
ATOM 1506 O O . GLU A 1 201 ? 29.078 7.871 1.367 1 98.19 201 GLU A O 1
ATOM 1511 N N . ARG A 1 202 ? 27.766 6.668 0.045 1 97.12 202 ARG A N 1
ATOM 1512 C CA . ARG A 1 202 ? 28.719 6.609 -1.053 1 97.12 202 ARG A CA 1
ATOM 1513 C C . ARG A 1 202 ? 29.062 8.008 -1.558 1 97.12 202 ARG A C 1
ATOM 1515 O O . ARG A 1 202 ? 30.156 8.242 -2.076 1 97.12 202 ARG A O 1
ATOM 1522 N N . VAL A 1 203 ? 28.188 8.914 -1.383 1 97.31 203 VAL A N 1
ATOM 1523 C CA . VAL A 1 203 ? 28.422 10.258 -1.898 1 97.31 203 VAL A CA 1
ATOM 1524 C C . VAL A 1 203 ? 28.828 11.188 -0.756 1 97.31 203 VAL A C 1
ATOM 1526 O O . VAL A 1 203 ? 28.812 12.414 -0.903 1 97.31 203 VAL A O 1
ATOM 1529 N N . GLY A 1 204 ? 29.109 10.688 0.417 1 97.69 204 GLY A N 1
ATOM 1530 C CA . GLY A 1 204 ? 29.688 11.438 1.52 1 97.69 204 GLY A CA 1
ATOM 1531 C C . GLY A 1 204 ? 28.641 11.953 2.5 1 97.69 204 GLY A C 1
ATOM 1532 O O . GLY A 1 204 ? 28.953 12.789 3.355 1 97.69 204 GLY A O 1
ATOM 1533 N N . LEU A 1 205 ? 27.406 11.477 2.383 1 98.38 205 LEU A N 1
ATOM 1534 C CA . LEU A 1 205 ? 26.359 11.891 3.301 1 98.38 205 LEU A CA 1
ATOM 1535 C C . LEU A 1 205 ? 26.203 10.898 4.441 1 98.38 205 LEU A C 1
ATOM 1537 O O . LEU A 1 205 ? 26.719 9.781 4.371 1 98.38 205 LEU A O 1
ATOM 1541 N N . ALA A 1 206 ? 25.578 11.344 5.504 1 97.94 206 ALA A N 1
ATOM 1542 C CA . ALA A 1 206 ? 25.281 10.508 6.66 1 97.94 206 ALA A CA 1
ATOM 1543 C C . ALA A 1 206 ? 23.812 10.617 7.066 1 97.94 206 ALA A C 1
ATOM 1545 O O . ALA A 1 206 ? 23.484 11.219 8.094 1 97.94 206 ALA A O 1
ATOM 1546 N N . PRO A 1 207 ? 22.953 10 6.344 1 98.56 207 PRO A N 1
ATOM 1547 C CA . PRO A 1 207 ? 21.516 10.125 6.617 1 98.56 207 PRO A CA 1
ATOM 1548 C C . PRO A 1 207 ? 21.109 9.445 7.922 1 98.56 207 PRO A C 1
ATOM 1550 O O . PRO A 1 207 ? 21.672 8.422 8.297 1 98.56 207 PRO A O 1
ATOM 1553 N N . ILE A 1 208 ? 20.188 10.016 8.633 1 98.69 208 ILE A N 1
ATOM 1554 C CA . ILE A 1 208 ? 19.469 9.32 9.688 1 98.69 208 ILE A CA 1
ATOM 1555 C C . ILE A 1 208 ? 18.312 8.523 9.086 1 98.69 208 ILE A C 1
ATOM 1557 O O . ILE A 1 208 ? 17.312 9.102 8.648 1 98.69 208 ILE A O 1
ATOM 1561 N N . ALA A 1 209 ? 18.469 7.211 9.062 1 98.81 209 ALA A N 1
ATOM 1562 C CA . ALA A 1 209 ? 17.484 6.344 8.43 1 98.81 209 ALA A CA 1
ATOM 1563 C C . ALA A 1 209 ? 16.141 6.414 9.148 1 98.81 209 ALA A C 1
ATOM 1565 O O . ALA A 1 209 ? 16.094 6.305 10.375 1 98.81 209 ALA A O 1
ATOM 1566 N N . SER A 1 210 ? 15.102 6.59 8.445 1 98.75 210 SER A N 1
ATOM 1567 C CA . SER A 1 210 ? 13.742 6.57 8.961 1 98.75 210 SER A CA 1
ATOM 1568 C C . SER A 1 210 ? 12.836 5.695 8.102 1 98.75 210 SER A C 1
ATOM 1570 O O . SER A 1 210 ? 12.023 6.203 7.328 1 98.75 210 SER A O 1
ATOM 1572 N N . PRO A 1 211 ? 12.969 4.414 8.297 1 98.75 211 PRO A N 1
ATOM 1573 C CA . PRO A 1 211 ? 12.195 3.479 7.473 1 98.75 211 PRO A CA 1
ATOM 1574 C C . PRO A 1 211 ? 10.703 3.504 7.793 1 98.75 211 PRO A C 1
ATOM 1576 O O . PRO A 1 211 ? 10.32 3.766 8.938 1 98.75 211 PRO A O 1
ATOM 1579 N N . THR A 1 212 ? 9.906 3.262 6.789 1 98.31 212 THR A N 1
ATOM 1580 C CA . THR A 1 212 ? 8.453 3.102 6.887 1 98.31 212 THR A CA 1
ATOM 1581 C C . THR A 1 212 ? 7.969 2.012 5.938 1 98.31 212 THR A C 1
ATOM 1583 O O . THR A 1 212 ? 8.766 1.237 5.41 1 98.31 212 THR A O 1
ATOM 1586 N N . HIS A 1 213 ? 6.66 1.842 5.797 1 97.44 213 HIS A N 1
ATOM 1587 C CA . HIS A 1 213 ? 6.062 0.893 4.863 1 97.44 213 HIS A CA 1
ATOM 1588 C C . HIS A 1 213 ? 6.625 -0.51 5.07 1 97.44 213 HIS A C 1
ATOM 1590 O O . HIS A 1 213 ? 7.105 -1.135 4.121 1 97.44 213 HIS A O 1
ATOM 1596 N N . TYR A 1 214 ? 6.598 -0.958 6.277 1 97 214 TYR A N 1
ATOM 1597 C CA . TYR A 1 214 ? 6.992 -2.324 6.602 1 97 214 TYR A CA 1
ATOM 1598 C C . TYR A 1 214 ? 5.973 -3.326 6.07 1 97 214 TYR A C 1
ATOM 1600 O O . TYR A 1 214 ? 4.766 -3.088 6.141 1 97 214 TYR A O 1
ATOM 1608 N N . LEU A 1 215 ? 6.496 -4.422 5.605 1 94.19 215 LEU A N 1
ATOM 1609 C CA . LEU A 1 215 ? 5.613 -5.441 5.055 1 94.19 215 LEU A CA 1
ATOM 1610 C C . LEU A 1 215 ? 5.66 -6.715 5.895 1 94.19 215 LEU A C 1
ATOM 1612 O O . LEU A 1 215 ? 4.738 -7.531 5.852 1 94.19 215 LEU A O 1
ATOM 1616 N N . THR A 1 216 ? 6.762 -6.863 6.543 1 90.19 216 THR A N 1
ATOM 1617 C CA . THR A 1 216 ? 6.875 -8.023 7.418 1 90.19 216 THR A CA 1
ATOM 1618 C C . THR A 1 216 ? 6.289 -7.73 8.797 1 90.19 216 THR A C 1
ATOM 1620 O O . THR A 1 216 ? 6.031 -6.57 9.125 1 90.19 216 THR A O 1
ATOM 1623 N N . GLY A 1 217 ? 5.957 -8.68 9.602 1 75.88 217 GLY A N 1
ATOM 1624 C CA . GLY A 1 217 ? 5.465 -8.516 10.961 1 75.88 217 GLY A CA 1
ATOM 1625 C C . GLY A 1 217 ? 3.957 -8.359 11.031 1 75.88 217 GLY A C 1
ATOM 1626 O O . GLY A 1 217 ? 3.398 -8.188 12.117 1 75.88 217 GLY A O 1
ATOM 1627 N N . ARG A 1 218 ? 3.338 -8.336 9.953 1 67.31 218 ARG A N 1
ATOM 1628 C CA . ARG A 1 218 ? 1.894 -8.133 9.898 1 67.31 218 ARG A CA 1
ATOM 1629 C C . ARG A 1 218 ? 1.146 -9.453 10.055 1 67.31 218 ARG A C 1
ATOM 1631 O O . ARG A 1 218 ? -0.054 -9.461 10.336 1 67.31 218 ARG A O 1
ATOM 1638 N N . ASP A 1 219 ? 1.937 -10.461 9.812 1 68.44 219 ASP A N 1
ATOM 1639 C CA . ASP A 1 219 ? 1.33 -11.781 9.953 1 68.44 219 ASP A CA 1
ATOM 1640 C C . ASP A 1 219 ? 2.15 -12.664 10.891 1 68.44 219 ASP A C 1
ATOM 1642 O O . ASP A 1 219 ? 3.299 -12.344 11.203 1 68.44 219 ASP A O 1
ATOM 1646 N N . GLY A 1 220 ? 1.446 -13.477 11.648 1 73.69 220 GLY A N 1
ATOM 1647 C CA . GLY A 1 220 ? 2.143 -14.422 12.5 1 73.69 220 GLY A CA 1
ATOM 1648 C C . GLY A 1 220 ? 1.656 -15.852 12.328 1 73.69 220 GLY A C 1
ATOM 1649 O O . GLY A 1 220 ? 0.65 -16.094 11.656 1 73.69 220 GLY A O 1
ATOM 1650 N N . PRO A 1 221 ? 2.457 -16.766 12.75 1 76.44 221 PRO A N 1
ATOM 1651 C CA . PRO A 1 221 ? 2.137 -18.188 12.602 1 76.44 221 PRO A CA 1
ATOM 1652 C C . PRO A 1 221 ? 0.802 -18.562 13.234 1 76.44 221 PRO A C 1
ATOM 1654 O O . PRO A 1 221 ? 0.271 -19.641 12.969 1 76.44 221 PRO A O 1
ATOM 1657 N N . HIS A 1 222 ? 0.314 -17.672 13.93 1 74.25 222 HIS A N 1
ATOM 1658 C CA . HIS A 1 222 ? -0.938 -17.969 14.617 1 74.25 222 HIS A CA 1
ATOM 1659 C C . HIS A 1 222 ? -2.137 -17.75 13.703 1 74.25 222 HIS A C 1
ATOM 1661 O O . HIS A 1 222 ? -3.258 -18.141 14.031 1 74.25 222 HIS A O 1
ATOM 1667 N N . ARG A 1 223 ? -1.92 -17.203 12.578 1 74.12 223 ARG A N 1
ATOM 1668 C CA . ARG A 1 223 ? -2.988 -17 11.609 1 74.12 223 ARG A CA 1
ATOM 1669 C C . ARG A 1 223 ? -2.961 -18.062 10.523 1 74.12 223 ARG A C 1
ATOM 1671 O O . ARG A 1 223 ? -1.891 -18.422 10.031 1 74.12 223 ARG A O 1
ATOM 1678 N N . LEU A 1 224 ? -4.066 -18.594 10.211 1 71.38 224 LEU A N 1
ATOM 1679 C CA . LEU A 1 224 ? -4.152 -19.656 9.203 1 71.38 224 LEU A CA 1
ATOM 1680 C C . LEU A 1 224 ? -3.588 -19.172 7.871 1 71.38 224 LEU A C 1
ATOM 1682 O O . LEU A 1 224 ? -2.936 -19.938 7.16 1 71.38 224 LEU A O 1
ATOM 1686 N N . GLY A 1 225 ? -3.805 -17.953 7.645 1 77.25 225 GLY A N 1
ATOM 1687 C CA . GLY A 1 225 ? -3.344 -17.391 6.383 1 77.25 225 GLY A CA 1
ATOM 1688 C C . GLY A 1 225 ? -1.834 -17.422 6.234 1 77.25 225 GLY A C 1
ATOM 1689 O O . GLY A 1 225 ? -1.313 -17.422 5.117 1 77.25 225 GLY A O 1
ATOM 1690 N N . TYR A 1 226 ? -1.195 -17.516 7.355 1 79.94 226 TYR A N 1
ATOM 1691 C CA . TYR A 1 226 ? 0.263 -17.562 7.367 1 79.94 226 TYR A CA 1
ATOM 1692 C C . TYR A 1 226 ? 0.782 -18.797 6.648 1 79.94 226 TYR A C 1
ATOM 1694 O O . TYR A 1 226 ? 1.858 -18.766 6.051 1 79.94 226 TYR A O 1
ATOM 1702 N N . TRP A 1 227 ? -0.032 -19.781 6.57 1 83.62 227 TRP A N 1
ATOM 1703 C CA . TRP A 1 227 ? 0.447 -21.062 6.094 1 83.62 227 TRP A CA 1
ATOM 1704 C C . TRP A 1 227 ? -0.073 -21.359 4.691 1 83.62 227 TRP A C 1
ATOM 1706 O O . TRP A 1 227 ? 0.246 -22.391 4.105 1 83.62 227 TRP A O 1
ATOM 1716 N N . VAL A 1 228 ? -0.795 -20.516 4.16 1 85.81 228 VAL A N 1
ATOM 1717 C CA . VAL A 1 228 ? -1.358 -20.688 2.824 1 85.81 228 VAL A CA 1
ATOM 1718 C C . VAL A 1 228 ? -0.689 -19.703 1.86 1 85.81 228 VAL A C 1
ATOM 1720 O O . VAL A 1 228 ? -0.472 -18.547 2.199 1 85.81 228 VAL A O 1
ATOM 1723 N N . PRO A 1 229 ? -0.305 -20.25 0.707 1 89.94 229 PRO A N 1
ATOM 1724 C CA . PRO A 1 229 ? 0.276 -19.344 -0.279 1 89.94 229 PRO A CA 1
ATOM 1725 C C . PRO A 1 229 ? -0.615 -18.125 -0.559 1 89.94 229 PRO A C 1
ATOM 1727 O O . PRO A 1 229 ? -1.841 -18.266 -0.614 1 89.94 229 PRO A O 1
ATOM 1730 N N . SER A 1 230 ? 0.011 -17 -0.734 1 90.25 230 SER A N 1
ATOM 1731 C CA . SER A 1 230 ? -0.748 -15.758 -0.917 1 90.25 230 SER A CA 1
ATOM 1732 C C . SER A 1 230 ? -0.016 -14.797 -1.842 1 90.25 230 SER A C 1
ATOM 1734 O O . SER A 1 230 ? 1.195 -14.906 -2.037 1 90.25 230 SER A O 1
ATOM 1736 N N . SER A 1 231 ? -0.798 -13.922 -2.383 1 90.75 231 SER A N 1
ATOM 1737 C CA . SER A 1 231 ? -0.21 -12.883 -3.225 1 90.75 231 SER A CA 1
ATOM 1738 C C . SER A 1 231 ? 0.662 -11.938 -2.408 1 90.75 231 SER A C 1
ATOM 1740 O O . SER A 1 231 ? 1.67 -11.43 -2.902 1 90.75 231 SER A O 1
ATOM 1742 N N . ASP A 1 232 ? 0.295 -11.688 -1.163 1 92 232 ASP A N 1
ATOM 1743 C CA . ASP A 1 232 ? 1.081 -10.836 -0.278 1 92 232 ASP A CA 1
ATOM 1744 C C . ASP A 1 232 ? 2.482 -11.406 -0.068 1 92 232 ASP A C 1
ATOM 1746 O O . ASP A 1 232 ? 3.473 -10.672 -0.138 1 92 232 ASP A O 1
ATOM 1750 N N . ALA A 1 233 ? 2.486 -12.664 0.23 1 93.25 233 ALA A N 1
ATOM 1751 C CA . ALA A 1 233 ? 3.781 -13.32 0.405 1 93.25 233 ALA A CA 1
ATOM 1752 C C . ALA A 1 233 ? 4.598 -13.273 -0.883 1 93.25 233 ALA A C 1
ATOM 1754 O O . ALA A 1 233 ? 5.812 -13.055 -0.849 1 93.25 233 ALA A O 1
ATOM 1755 N N . LEU A 1 234 ? 3.959 -13.508 -1.935 1 93.69 234 LEU A N 1
ATOM 1756 C CA . LEU A 1 234 ? 4.637 -13.445 -3.225 1 93.69 234 LEU A CA 1
ATOM 1757 C C . LEU A 1 234 ? 5.227 -12.055 -3.457 1 93.69 234 LEU A C 1
ATOM 1759 O O . LEU A 1 234 ? 6.359 -11.93 -3.926 1 93.69 234 LEU A O 1
ATOM 1763 N N . ARG A 1 235 ? 4.535 -11.062 -3.184 1 93.44 235 ARG A N 1
ATOM 1764 C CA . ARG A 1 235 ? 4.996 -9.688 -3.318 1 93.44 235 ARG A CA 1
ATOM 1765 C C . ARG A 1 235 ? 6.211 -9.43 -2.434 1 93.44 235 ARG A C 1
ATOM 1767 O O . ARG A 1 235 ? 7.148 -8.742 -2.844 1 93.44 235 ARG A O 1
ATOM 1774 N N . LYS A 1 236 ? 6.164 -9.922 -1.234 1 95.5 236 LYS A N 1
ATOM 1775 C CA . LYS A 1 236 ? 7.289 -9.781 -0.314 1 95.5 236 LYS A CA 1
ATOM 1776 C C . LYS A 1 236 ? 8.547 -10.414 -0.888 1 95.5 236 LYS A C 1
ATOM 1778 O O . LYS A 1 236 ? 9.633 -9.836 -0.807 1 95.5 236 LYS A O 1
ATOM 1783 N N . THR A 1 237 ? 8.352 -11.594 -1.421 1 95.5 237 THR A N 1
ATOM 1784 C CA . THR A 1 237 ? 9.484 -12.281 -2.029 1 95.5 237 THR A CA 1
ATOM 1785 C C . THR A 1 237 ? 10.047 -11.469 -3.193 1 95.5 237 THR A C 1
ATOM 1787 O O . THR A 1 237 ? 11.266 -11.305 -3.305 1 95.5 237 THR A O 1
ATOM 1790 N N . GLU A 1 238 ? 9.156 -11.023 -4.016 1 93 238 GLU A N 1
ATOM 1791 C CA . GLU A 1 238 ? 9.586 -10.219 -5.152 1 93 238 GLU A CA 1
ATOM 1792 C C . GLU A 1 238 ? 10.344 -8.977 -4.695 1 93 238 GLU A C 1
ATOM 1794 O O . GLU A 1 238 ? 11.375 -8.625 -5.273 1 93 238 GLU A O 1
ATOM 1799 N N . ARG A 1 239 ? 9.891 -8.297 -3.701 1 94.56 239 ARG A N 1
ATOM 1800 C CA . ARG A 1 239 ? 10.531 -7.105 -3.156 1 94.56 239 ARG A CA 1
ATOM 1801 C C . ARG A 1 239 ? 11.914 -7.43 -2.613 1 94.56 239 ARG A C 1
ATOM 1803 O O . ARG A 1 239 ? 12.867 -6.684 -2.855 1 94.56 239 ARG A O 1
ATOM 1810 N N . ALA A 1 240 ? 11.984 -8.508 -1.872 1 96.06 240 ALA A N 1
ATOM 1811 C CA . ALA A 1 240 ? 13.266 -8.922 -1.307 1 96.06 240 ALA A CA 1
ATOM 1812 C C . ALA A 1 240 ? 14.297 -9.172 -2.406 1 96.06 240 ALA A C 1
ATOM 1814 O O . ALA A 1 240 ? 15.414 -8.656 -2.352 1 96.06 240 ALA A O 1
ATOM 1815 N N . VAL A 1 241 ? 13.906 -9.953 -3.387 1 93.44 241 VAL A N 1
ATOM 1816 C CA . VAL A 1 241 ? 14.805 -10.297 -4.484 1 93.44 241 VAL A CA 1
ATOM 1817 C C . VAL A 1 241 ? 15.25 -9.023 -5.199 1 93.44 241 VAL A C 1
ATOM 1819 O O . VAL A 1 241 ? 16.438 -8.836 -5.469 1 93.44 241 VAL A O 1
ATOM 1822 N N . TYR A 1 242 ? 14.359 -8.148 -5.445 1 92.12 242 TYR A N 1
ATOM 1823 C CA . TYR A 1 242 ? 14.648 -6.887 -6.117 1 92.12 242 TYR A CA 1
ATOM 1824 C C . TYR A 1 242 ? 15.672 -6.074 -5.328 1 92.12 242 TYR A C 1
ATOM 1826 O O . TYR A 1 242 ? 16.625 -5.547 -5.902 1 92.12 242 TYR A O 1
ATOM 1834 N N . GLU A 1 243 ? 15.516 -5.93 -4.066 1 95.31 243 GLU A N 1
ATOM 1835 C CA . GLU A 1 243 ? 16.391 -5.113 -3.232 1 95.31 243 GLU A CA 1
ATOM 1836 C C . GLU A 1 243 ? 17.781 -5.75 -3.098 1 95.31 243 GLU A C 1
ATOM 1838 O O . GLU A 1 243 ? 18.781 -5.051 -3.078 1 95.31 243 GLU A O 1
ATOM 1843 N N . TYR A 1 244 ? 17.797 -7.105 -2.988 1 94.81 244 TYR A N 1
ATOM 1844 C CA . TYR A 1 244 ? 19.094 -7.77 -2.918 1 94.81 244 TYR A CA 1
ATOM 1845 C C . TYR A 1 244 ? 19.875 -7.582 -4.215 1 94.81 244 TYR A C 1
ATOM 1847 O O . TYR A 1 244 ? 21.094 -7.352 -4.188 1 94.81 244 TYR A O 1
ATOM 1855 N N . LEU A 1 245 ? 19.188 -7.699 -5.32 1 92.38 245 LEU A N 1
ATOM 1856 C CA . LEU A 1 245 ? 19.844 -7.441 -6.602 1 92.38 245 LEU A CA 1
ATOM 1857 C C . LEU A 1 245 ? 20.312 -5.992 -6.691 1 92.38 245 LEU A C 1
ATOM 1859 O O . LEU A 1 245 ? 21.406 -5.723 -7.191 1 92.38 245 LEU A O 1
ATOM 1863 N N . GLY A 1 246 ? 19.484 -5.086 -6.184 1 92.94 246 GLY A N 1
ATOM 1864 C CA . GLY A 1 246 ? 19.859 -3.684 -6.168 1 92.94 246 GLY A CA 1
ATOM 1865 C C . GLY A 1 246 ? 21.094 -3.41 -5.324 1 92.94 246 GLY A C 1
ATOM 1866 O O . GLY A 1 246 ? 21.938 -2.592 -5.695 1 92.94 246 GLY A O 1
ATOM 1867 N N . LEU A 1 247 ? 21.219 -4.051 -4.219 1 95.06 247 LEU A N 1
ATOM 1868 C CA . LEU A 1 247 ? 22.391 -3.912 -3.354 1 95.06 247 LEU A CA 1
ATOM 1869 C C . LEU A 1 247 ? 23.656 -4.375 -4.07 1 95.06 247 LEU A C 1
ATOM 1871 O O . LEU A 1 247 ? 24.719 -3.758 -3.93 1 95.06 247 LEU A O 1
ATOM 1875 N N . ARG A 1 248 ? 23.516 -5.406 -4.859 1 92 248 ARG A N 1
ATOM 1876 C CA . ARG A 1 248 ? 24.672 -5.957 -5.578 1 92 248 ARG A CA 1
ATOM 1877 C C . ARG A 1 248 ? 25.078 -5.051 -6.738 1 92 248 ARG A C 1
ATOM 1879 O O . ARG A 1 248 ? 26.25 -5.02 -7.125 1 92 248 ARG A O 1
ATOM 1886 N N . ALA A 1 249 ? 24.156 -4.305 -7.227 1 91 249 ALA A N 1
ATOM 1887 C CA . ALA A 1 249 ? 24.406 -3.475 -8.398 1 91 249 ALA A CA 1
ATOM 1888 C C . ALA A 1 249 ? 24.781 -2.053 -7.996 1 91 249 ALA A C 1
ATOM 1890 O O . ALA A 1 249 ? 24.938 -1.179 -8.852 1 91 249 ALA A O 1
ATOM 1891 N N . LEU A 1 250 ? 24.938 -1.762 -6.766 1 91.44 250 LEU A N 1
ATOM 1892 C CA . LEU A 1 250 ? 25.094 -0.423 -6.207 1 91.44 250 LEU A CA 1
ATOM 1893 C C . LEU A 1 250 ? 26.25 0.31 -6.867 1 91.44 250 LEU A C 1
ATOM 1895 O O . LEU A 1 250 ? 26.109 1.451 -7.312 1 91.44 250 LEU A O 1
ATOM 1899 N N . GLU A 1 251 ? 27.391 -0.373 -6.977 1 88.81 251 GLU A N 1
ATOM 1900 C CA . GLU A 1 251 ? 28.594 0.267 -7.504 1 88.81 251 GLU A CA 1
ATOM 1901 C C . GLU A 1 251 ? 28.438 0.625 -8.977 1 88.81 251 GLU A C 1
ATOM 1903 O O . GLU A 1 251 ? 28.969 1.634 -9.438 1 88.81 251 GLU A O 1
ATOM 1908 N N . TRP A 1 252 ? 27.703 -0.145 -9.648 1 90 252 TRP A N 1
ATOM 1909 C CA . TRP A 1 252 ? 27.438 0.114 -11.062 1 90 252 TRP A CA 1
ATOM 1910 C C . TRP A 1 252 ? 26.656 1.405 -11.242 1 90 252 TRP A C 1
ATOM 1912 O O . TRP A 1 252 ? 26.828 2.119 -12.234 1 90 252 TRP A O 1
ATOM 1922 N N . ASP A 1 253 ? 25.859 1.8 -10.289 1 88.25 253 ASP A N 1
ATOM 1923 C CA . ASP A 1 253 ? 25.016 2.986 -10.352 1 88.25 253 ASP A CA 1
ATOM 1924 C C . ASP A 1 253 ? 25.844 4.262 -10.18 1 88.25 253 ASP A C 1
ATOM 1926 O O . ASP A 1 253 ? 25.406 5.344 -10.586 1 88.25 253 ASP A O 1
ATOM 1930 N N . HIS A 1 254 ? 27.016 4.129 -9.617 1 91.88 254 HIS A N 1
ATOM 1931 C CA . HIS A 1 254 ? 27.844 5.301 -9.352 1 91.88 254 HIS A CA 1
ATOM 1932 C C . HIS A 1 254 ? 28.953 5.441 -10.391 1 91.88 254 HIS A C 1
ATOM 1934 O O . HIS A 1 254 ? 29.656 6.453 -10.414 1 91.88 254 HIS A O 1
ATOM 1940 N N . ARG A 1 255 ? 29.047 4.441 -11.18 1 83.06 255 ARG A N 1
ATOM 1941 C CA . ARG A 1 255 ? 30.109 4.484 -12.18 1 83.06 255 ARG A CA 1
ATOM 1942 C C . ARG A 1 255 ? 29.875 5.621 -13.172 1 83.06 255 ARG A C 1
ATOM 1944 O O . ARG A 1 255 ? 28.797 5.742 -13.75 1 83.06 255 ARG A O 1
ATOM 1951 N N . GLY A 1 256 ? 30.891 6.48 -13.375 1 73.69 256 GLY A N 1
ATOM 1952 C CA . GLY A 1 256 ? 30.891 7.566 -14.344 1 73.69 256 GLY A CA 1
ATOM 1953 C C . GLY A 1 256 ? 30.266 8.844 -13.805 1 73.69 256 GLY A C 1
ATOM 1954 O O . GLY A 1 256 ? 30.047 9.797 -14.555 1 73.69 256 GLY A O 1
ATOM 1955 N N . ARG A 1 257 ? 29.875 8.766 -12.578 1 75.31 257 ARG A N 1
ATOM 1956 C CA . ARG A 1 257 ? 29.25 9.953 -12.008 1 75.31 257 ARG A CA 1
ATOM 1957 C C . ARG A 1 257 ? 30.188 10.641 -11.016 1 75.31 257 ARG A C 1
ATOM 1959 O O . ARG A 1 257 ? 31.047 9.992 -10.406 1 75.31 257 ARG A O 1
ATOM 1966 N N . MET B 1 1 ? -20.219 -17.078 14.984 1 38.06 1 MET B N 1
ATOM 1967 C CA . MET B 1 1 ? -19.938 -18.234 14.141 1 38.06 1 MET B CA 1
ATOM 1968 C C . MET B 1 1 ? -19.484 -17.812 12.75 1 38.06 1 MET B C 1
ATOM 1970 O O . MET B 1 1 ? -18.5 -18.328 12.227 1 38.06 1 MET B O 1
ATOM 1974 N N . LEU B 1 2 ? -20.328 -16.688 12.273 1 44.34 2 LEU B N 1
ATOM 1975 C CA . LEU B 1 2 ? -20.094 -16.203 10.914 1 44.34 2 LEU B CA 1
ATOM 1976 C C . LEU B 1 2 ? -18.797 -15.406 10.836 1 44.34 2 LEU B C 1
ATOM 1978 O O . LEU B 1 2 ? -18.156 -15.359 9.789 1 44.34 2 LEU B O 1
ATOM 1982 N N . ASP B 1 3 ? -18.391 -14.898 11.914 1 50.81 3 ASP B N 1
ATOM 1983 C CA . ASP B 1 3 ? -17.188 -14.062 11.977 1 50.81 3 ASP B CA 1
ATOM 1984 C C . ASP B 1 3 ? -15.93 -14.891 11.758 1 50.81 3 ASP B C 1
ATOM 1986 O O . ASP B 1 3 ? -14.945 -14.398 11.211 1 50.81 3 ASP B O 1
ATOM 1990 N N . THR B 1 4 ? -15.961 -16.203 12.195 1 49.66 4 THR B N 1
ATOM 1991 C CA . THR B 1 4 ? -14.828 -17.109 12.023 1 49.66 4 THR B CA 1
ATOM 1992 C C . THR B 1 4 ? -14.789 -17.656 10.594 1 49.66 4 THR B C 1
ATOM 1994 O O . THR B 1 4 ? -13.719 -17.969 10.07 1 49.66 4 THR B O 1
ATOM 1997 N N . LEU B 1 5 ? -15.984 -17.75 9.984 1 56.16 5 LEU B N 1
ATOM 1998 C CA . LEU B 1 5 ? -16.047 -18.375 8.664 1 56.16 5 LEU B CA 1
ATOM 1999 C C . LEU B 1 5 ? -15.602 -17.406 7.578 1 56.16 5 LEU B C 1
ATOM 2001 O O . LEU B 1 5 ? -15.078 -17.812 6.543 1 56.16 5 LEU B O 1
ATOM 2005 N N . LYS B 1 6 ? -15.703 -16.234 7.922 1 60.78 6 LYS B N 1
ATOM 2006 C CA . LYS B 1 6 ? -15.453 -15.234 6.895 1 60.78 6 LYS B CA 1
ATOM 2007 C C . LYS B 1 6 ? -13.984 -15.227 6.484 1 60.78 6 LYS B C 1
ATOM 2009 O O . LYS B 1 6 ? -13.664 -15.289 5.293 1 60.78 6 LYS B O 1
ATOM 2014 N N . PRO B 1 7 ? -13.07 -15.352 7.426 1 60 7 PRO B N 1
ATOM 2015 C CA . PRO B 1 7 ? -11.672 -15.375 7 1 60 7 PRO B CA 1
ATOM 2016 C C . PRO B 1 7 ? -11.305 -16.641 6.234 1 60 7 PRO B C 1
ATOM 2018 O O . PRO B 1 7 ? -10.453 -16.609 5.344 1 60 7 PRO B O 1
ATOM 2021 N N . LEU B 1 8 ? -11.977 -17.656 6.562 1 60.41 8 LEU B N 1
ATOM 2022 C CA . LEU B 1 8 ? -11.703 -18.922 5.875 1 60.41 8 LEU B CA 1
ATOM 2023 C C . LEU B 1 8 ? -12.203 -18.875 4.434 1 60.41 8 LEU B C 1
ATOM 2025 O O . LEU B 1 8 ? -11.508 -19.328 3.518 1 60.41 8 LEU B O 1
ATOM 2029 N N . VAL B 1 9 ? -13.336 -18.328 4.285 1 63.53 9 VAL B N 1
ATOM 2030 C CA . VAL B 1 9 ? -13.898 -18.219 2.941 1 63.53 9 VAL B CA 1
ATOM 2031 C C . VAL B 1 9 ? -13.023 -17.297 2.092 1 63.53 9 VAL B C 1
ATOM 2033 O O . VAL B 1 9 ? -12.75 -17.594 0.927 1 63.53 9 VAL B O 1
ATOM 2036 N N . GLY B 1 10 ? -12.461 -16.375 2.717 1 65.56 10 GLY B N 1
ATOM 2037 C CA . GLY B 1 10 ? -11.586 -15.453 2.006 1 65.56 10 GLY B CA 1
ATOM 2038 C C . GLY B 1 10 ? -10.273 -16.094 1.586 1 65.56 10 GLY B C 1
ATOM 2039 O O . GLY B 1 10 ? -9.836 -15.93 0.443 1 65.56 10 GLY B O 1
ATOM 2040 N N . ALA B 1 11 ? -9.789 -16.891 2.527 1 65.75 11 ALA B N 1
ATOM 2041 C CA . ALA B 1 11 ? -8.492 -17.516 2.256 1 65.75 11 ALA B CA 1
ATOM 2042 C C . ALA B 1 11 ? -8.609 -18.578 1.172 1 65.75 11 ALA B C 1
ATOM 2044 O O . ALA B 1 11 ? -7.742 -18.672 0.297 1 65.75 11 ALA B O 1
ATOM 2045 N N . PHE B 1 12 ? -9.719 -19.281 1.158 1 68.25 12 PHE B N 1
ATOM 2046 C CA . PHE B 1 12 ? -9.828 -20.406 0.227 1 68.25 12 PHE B CA 1
ATOM 2047 C C . PHE B 1 12 ? -10.508 -19.969 -1.066 1 68.25 12 PHE B C 1
ATOM 2049 O O . PHE B 1 12 ? -10.492 -20.688 -2.061 1 68.25 12 PHE B O 1
ATOM 2056 N N . ALA B 1 13 ? -10.891 -18.781 -0.942 1 76.19 13 ALA B N 1
ATOM 2057 C CA . ALA B 1 13 ? -11.508 -18.281 -2.164 1 76.19 13 ALA B CA 1
ATOM 2058 C C . ALA B 1 13 ? -10.508 -17.5 -3.006 1 76.19 13 ALA B C 1
ATOM 2060 O O . ALA B 1 13 ? -10.797 -17.141 -4.148 1 76.19 13 ALA B O 1
ATOM 2061 N N . ALA B 1 14 ? -9.391 -17.531 -2.443 1 85.38 14 ALA B N 1
ATOM 2062 C CA . ALA B 1 14 ? -8.375 -16.812 -3.197 1 85.38 14 ALA B CA 1
ATOM 2063 C C . ALA B 1 14 ? -7.812 -17.656 -4.332 1 85.38 14 ALA B C 1
ATOM 2065 O O . ALA B 1 14 ? -7.59 -18.859 -4.16 1 85.38 14 ALA B O 1
ATOM 2066 N N . PRO B 1 15 ? -7.609 -17.062 -5.453 1 88.31 15 PRO B N 1
ATOM 2067 C CA . PRO B 1 15 ? -7.18 -17.812 -6.641 1 88.31 15 PRO B CA 1
ATOM 2068 C 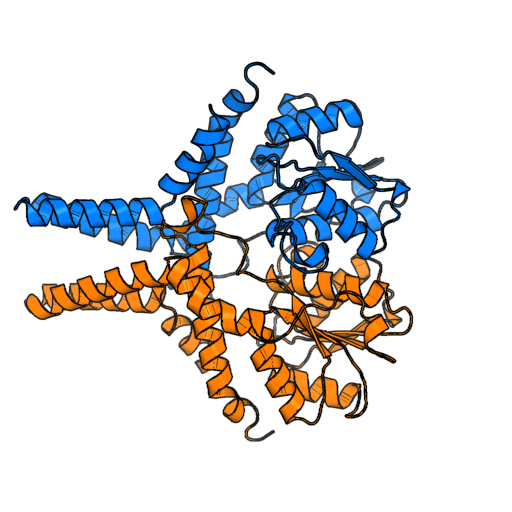C . PRO B 1 15 ? -5.895 -18.594 -6.41 1 88.31 15 PRO B C 1
ATOM 2070 O O . PRO B 1 15 ? -5.785 -19.75 -6.855 1 88.31 15 PRO B O 1
ATOM 2073 N N . LEU B 1 16 ? -5.031 -17.984 -5.715 1 86.88 16 LEU B N 1
ATOM 2074 C CA . LEU B 1 16 ? -3.762 -18.672 -5.504 1 86.88 16 LEU B CA 1
ATOM 2075 C C . LEU B 1 16 ? -3.949 -19.891 -4.609 1 86.88 16 LEU B C 1
ATOM 2077 O O . LEU B 1 16 ? -3.371 -20.953 -4.867 1 86.88 16 LEU B O 1
ATOM 2081 N N . ALA B 1 17 ? -4.723 -19.75 -3.584 1 86.38 17 ALA B N 1
ATOM 2082 C CA . ALA B 1 17 ? -5.016 -20.891 -2.717 1 86.38 17 ALA B CA 1
ATOM 2083 C C . ALA B 1 17 ? -5.75 -21.984 -3.48 1 86.38 17 ALA B C 1
ATOM 2085 O O . ALA B 1 17 ? -5.434 -23.172 -3.334 1 86.38 17 ALA B O 1
ATOM 2086 N N . LEU B 1 18 ? -6.699 -21.609 -4.223 1 90.69 18 LEU B N 1
ATOM 2087 C CA . LEU B 1 18 ? -7.465 -22.562 -5.016 1 90.69 18 LEU B CA 1
ATOM 2088 C C . LEU B 1 18 ? -6.574 -23.281 -6.027 1 90.69 18 LEU B C 1
ATOM 2090 O O . LEU B 1 18 ? -6.699 -24.484 -6.234 1 90.69 18 LEU B O 1
ATOM 2094 N N . ALA B 1 19 ? -5.738 -22.531 -6.68 1 91.75 19 ALA B N 1
ATOM 2095 C CA . ALA B 1 19 ? -4.809 -23.125 -7.641 1 91.75 19 ALA B CA 1
ATOM 2096 C C . ALA B 1 19 ? -3.895 -24.141 -6.961 1 91.75 19 ALA B C 1
ATOM 2098 O O . ALA B 1 19 ? -3.639 -25.219 -7.504 1 91.75 19 ALA B O 1
ATOM 2099 N N . THR B 1 20 ? -3.396 -23.812 -5.832 1 88.62 20 THR B N 1
ATOM 2100 C CA . THR B 1 20 ? -2.553 -24.734 -5.07 1 88.62 20 THR B CA 1
ATOM 2101 C C . THR B 1 20 ? -3.309 -26.016 -4.73 1 88.62 20 THR B C 1
ATOM 2103 O O . THR B 1 20 ? -2.758 -27.109 -4.84 1 88.62 20 THR B O 1
ATOM 2106 N N . LEU B 1 21 ? -4.539 -25.844 -4.301 1 90.62 21 LEU B N 1
ATOM 2107 C CA . LEU B 1 21 ? -5.375 -27 -4.008 1 90.62 21 LEU B CA 1
ATOM 2108 C C . LEU B 1 21 ? -5.535 -27.875 -5.246 1 90.62 21 LEU B C 1
ATOM 2110 O O . LEU B 1 21 ? -5.441 -29.109 -5.152 1 90.62 21 LEU B O 1
ATOM 2114 N N . LEU B 1 22 ? -5.766 -27.281 -6.383 1 93.62 22 LEU B N 1
ATOM 2115 C CA . LEU B 1 22 ? -5.926 -28.016 -7.625 1 93.62 22 LEU B CA 1
ATOM 2116 C C . LEU B 1 22 ? -4.648 -28.781 -7.977 1 93.62 22 LEU B C 1
ATOM 2118 O O . LEU B 1 22 ? -4.703 -29.922 -8.43 1 93.62 22 LEU B O 1
ATOM 2122 N N . VAL B 1 23 ? -3.539 -28.156 -7.777 1 92 23 VAL B N 1
ATOM 2123 C CA . VAL B 1 23 ? -2.262 -28.797 -8.078 1 92 23 VAL B CA 1
ATOM 2124 C C . VAL B 1 23 ? -2.037 -29.969 -7.129 1 92 23 VAL B C 1
ATOM 2126 O O . VAL B 1 23 ? -1.556 -31.031 -7.543 1 92 23 VAL B O 1
ATOM 2129 N N . LEU B 1 24 ? -2.391 -29.828 -5.871 1 91.69 24 LEU B N 1
ATOM 2130 C CA . LEU B 1 24 ? -2.254 -30.906 -4.898 1 91.69 24 LEU B CA 1
ATOM 2131 C C . LEU B 1 24 ? -3.17 -32.062 -5.25 1 91.69 24 LEU B C 1
ATOM 2133 O O . LEU B 1 24 ? -2.762 -33.219 -5.168 1 91.69 24 LEU B O 1
ATOM 2137 N N . LEU B 1 25 ? -4.371 -31.734 -5.625 1 95.12 25 LEU B N 1
ATOM 2138 C CA . LEU B 1 25 ? -5.316 -32.781 -6.047 1 95.12 25 LEU B CA 1
ATOM 2139 C C . LEU B 1 25 ? -4.824 -33.469 -7.309 1 95.12 25 LEU B C 1
ATOM 2141 O O . LEU B 1 25 ? -5.043 -34.688 -7.477 1 95.12 25 LEU B O 1
ATOM 2145 N N . ALA B 1 26 ? -4.25 -32.688 -8.172 1 94.81 26 ALA B N 1
ATOM 2146 C CA . ALA B 1 26 ? -3.656 -33.281 -9.367 1 94.81 26 ALA B CA 1
ATOM 2147 C C . ALA B 1 26 ? -2.576 -34.281 -9 1 94.81 26 ALA B C 1
ATOM 2149 O O . ALA B 1 26 ? -2.533 -35.375 -9.555 1 94.81 26 ALA B O 1
ATOM 2150 N N . ALA B 1 27 ? -1.741 -33.938 -8.055 1 92.38 27 ALA B N 1
ATOM 2151 C CA . ALA B 1 27 ? -0.674 -34.812 -7.602 1 92.38 27 ALA B CA 1
ATOM 2152 C C . ALA B 1 27 ? -1.245 -36.094 -7.004 1 92.38 27 ALA B C 1
ATOM 2154 O O . ALA B 1 27 ? -0.728 -37.188 -7.25 1 92.38 27 ALA B O 1
ATOM 2155 N N . LEU B 1 28 ? -2.26 -35.906 -6.223 1 94.75 28 LEU B N 1
ATOM 2156 C CA . LEU B 1 28 ? -2.916 -37.062 -5.609 1 94.75 28 LEU B CA 1
ATOM 2157 C C . LEU B 1 28 ? -3.518 -37.969 -6.676 1 94.75 28 LEU B C 1
ATOM 2159 O O . LEU B 1 28 ? -3.383 -39.219 -6.598 1 94.75 28 LEU B O 1
ATOM 2163 N N . ALA B 1 29 ? -4.184 -37.406 -7.609 1 96.19 29 ALA B N 1
ATOM 2164 C CA . ALA B 1 29 ? -4.797 -38.188 -8.688 1 96.19 29 ALA B CA 1
ATOM 2165 C C . ALA B 1 29 ? -3.744 -38.938 -9.492 1 96.19 29 ALA B C 1
ATOM 2167 O O . ALA B 1 29 ? -3.932 -40.125 -9.828 1 96.19 29 ALA B O 1
ATOM 2168 N N . LEU B 1 30 ? -2.674 -38.281 -9.797 1 92.25 30 LEU B N 1
ATOM 2169 C CA . LEU B 1 30 ? -1.592 -38.938 -10.539 1 92.25 30 LEU B CA 1
ATOM 2170 C C . LEU B 1 30 ? -0.975 -40.062 -9.727 1 92.25 30 LEU B C 1
ATOM 2172 O O . LEU B 1 30 ? -0.632 -41.094 -10.281 1 92.25 30 LEU B O 1
ATOM 2176 N N . TRP B 1 31 ? -0.914 -39.812 -8.477 1 92.69 31 TRP B N 1
ATOM 2177 C CA . TRP B 1 31 ? -0.369 -40.844 -7.582 1 92.69 31 TRP B CA 1
ATOM 2178 C C . TRP B 1 31 ? -1.275 -42.062 -7.527 1 92.69 31 TRP B C 1
ATOM 2180 O O . TRP B 1 31 ? -0.795 -43.188 -7.418 1 92.69 31 TRP B O 1
ATOM 2190 N N . ARG B 1 32 ? -2.516 -41.906 -7.699 1 96.12 32 ARG B N 1
ATOM 2191 C CA . ARG B 1 32 ? -3.492 -43 -7.656 1 96.12 32 ARG B CA 1
ATOM 2192 C C . ARG B 1 32 ? -3.674 -43.625 -9.031 1 96.12 32 ARG B C 1
ATOM 2194 O O . ARG B 1 32 ? -4.516 -44.5 -9.211 1 96.12 32 ARG B O 1
ATOM 2201 N N . GLY B 1 33 ? -3.049 -43.125 -9.961 1 94.19 33 GLY B N 1
ATOM 2202 C CA . GLY B 1 33 ? -3.068 -43.719 -11.297 1 94.19 33 GLY B CA 1
ATOM 2203 C C . GLY B 1 33 ? -4.156 -43.125 -12.18 1 94.19 33 GLY B C 1
ATOM 2204 O O . GLY B 1 33 ? -4.359 -43.594 -13.305 1 94.19 33 GLY B O 1
ATOM 2205 N N . ARG B 1 34 ? -4.855 -42.156 -11.68 1 96.31 34 ARG B N 1
ATOM 2206 C CA . ARG B 1 34 ? -5.863 -41.5 -12.492 1 96.31 34 ARG B CA 1
ATOM 2207 C C . ARG B 1 34 ? -5.234 -40.375 -13.336 1 96.31 34 ARG B C 1
ATOM 2209 O O . ARG B 1 34 ? -5.48 -39.188 -13.102 1 96.31 34 ARG B O 1
ATOM 2216 N N . ARG B 1 35 ? -4.566 -40.781 -14.375 1 94.06 35 ARG B N 1
ATOM 2217 C CA . ARG B 1 35 ? -3.662 -39.906 -15.117 1 94.06 35 ARG B CA 1
ATOM 2218 C C . ARG B 1 35 ? -4.434 -38.812 -15.844 1 94.06 35 ARG B C 1
ATOM 2220 O O . ARG B 1 35 ? -3.984 -37.656 -15.891 1 94.06 35 ARG B O 1
ATOM 2227 N N . VAL B 1 36 ? -5.594 -39.062 -16.391 1 95.5 36 VAL B N 1
ATOM 2228 C CA . VAL B 1 36 ? -6.367 -38.094 -17.141 1 95.5 36 VAL B CA 1
ATOM 2229 C C . VAL B 1 36 ? -6.879 -37 -16.188 1 95.5 36 VAL B C 1
ATOM 2231 O O . VAL B 1 36 ? -6.73 -35.812 -16.469 1 95.5 36 VAL B O 1
ATOM 2234 N N . LEU B 1 37 ? -7.41 -37.438 -15.07 1 96 37 LEU B N 1
ATOM 2235 C CA . LEU B 1 37 ? -7.902 -36.5 -14.07 1 96 37 LEU B CA 1
ATOM 2236 C C . LEU B 1 37 ? -6.762 -35.656 -13.523 1 96 37 LEU B C 1
ATOM 2238 O O . LEU B 1 37 ? -6.918 -34.438 -13.344 1 96 37 LEU B O 1
ATOM 2242 N N . GLY B 1 38 ? -5.691 -36.219 -13.281 1 95.81 38 GLY B N 1
ATOM 2243 C CA . GLY B 1 38 ? -4.531 -35.5 -12.773 1 95.81 38 GLY B CA 1
ATOM 2244 C C . GLY B 1 38 ? -4.031 -34.438 -13.727 1 95.81 38 GLY B C 1
ATOM 2245 O O . GLY B 1 38 ? -3.754 -33.312 -13.305 1 95.81 38 GLY B O 1
ATOM 2246 N N . ARG B 1 39 ? -3.891 -34.781 -14.945 1 93.25 39 ARG B N 1
ATOM 2247 C CA . ARG B 1 39 ? -3.439 -33.844 -15.953 1 93.25 39 ARG B CA 1
ATOM 2248 C C . ARG B 1 39 ? -4.43 -32.688 -16.094 1 93.25 39 ARG B C 1
ATOM 2250 O O . ARG B 1 39 ? -4.023 -31.516 -16.203 1 93.25 39 ARG B O 1
ATOM 2257 N N . LEU B 1 40 ? -5.66 -33 -16.047 1 96.06 40 LEU B N 1
ATOM 2258 C CA . LEU B 1 40 ? -6.691 -31.969 -16.172 1 96.06 40 LEU B CA 1
ATOM 2259 C C . LEU B 1 40 ? -6.641 -30.984 -15 1 96.06 40 LEU B C 1
ATOM 2261 O O . LEU B 1 40 ? -6.699 -29.781 -15.188 1 96.06 40 LEU B O 1
ATOM 2265 N N . LEU B 1 41 ? -6.551 -31.516 -13.844 1 96.81 41 LEU B N 1
ATOM 2266 C CA . LEU B 1 41 ? -6.492 -30.688 -12.641 1 96.81 41 LEU B CA 1
ATOM 2267 C C . LEU B 1 41 ? -5.246 -29.812 -12.656 1 96.81 41 LEU B C 1
ATOM 2269 O O . LEU B 1 41 ? -5.301 -28.656 -12.242 1 96.81 41 LEU B O 1
ATOM 2273 N N . LEU B 1 42 ? -4.18 -30.359 -13.109 1 94.69 42 LEU B N 1
ATOM 2274 C CA . LEU B 1 42 ? -2.932 -29.609 -13.195 1 94.69 42 LEU B CA 1
ATOM 2275 C C . LEU B 1 42 ? -3.061 -28.453 -14.18 1 94.69 42 LEU B C 1
ATOM 2277 O O . LEU B 1 42 ? -2.658 -27.328 -13.875 1 94.69 42 LEU B O 1
ATOM 2281 N N . VAL B 1 43 ? -3.545 -28.719 -15.336 1 94.56 43 VAL B N 1
ATOM 2282 C CA . VAL B 1 43 ? -3.715 -27.703 -16.359 1 94.56 43 VAL B CA 1
ATOM 2283 C C . VAL B 1 43 ? -4.664 -26.609 -15.859 1 94.56 43 VAL B C 1
ATOM 2285 O O . VAL B 1 43 ? -4.418 -25.422 -16.047 1 94.56 43 VAL B O 1
ATOM 2288 N N . LEU B 1 44 ? -5.691 -27 -15.141 1 95.5 44 LEU B N 1
ATOM 2289 C CA . LEU B 1 44 ? -6.656 -26.047 -14.602 1 95.5 44 LEU B CA 1
ATOM 2290 C C . LEU B 1 44 ? -6.008 -25.156 -13.547 1 95.5 44 LEU B C 1
ATOM 2292 O O . LEU B 1 44 ? -6.258 -23.953 -13.5 1 95.5 44 LEU B O 1
ATOM 2296 N N . GLY B 1 45 ? -5.262 -25.797 -12.688 1 94.31 45 GLY B N 1
ATOM 2297 C CA . GLY B 1 45 ? -4.551 -25.047 -11.672 1 94.31 45 GLY B CA 1
ATOM 2298 C C . GLY B 1 45 ? -3.578 -24.031 -12.258 1 94.31 45 GLY B C 1
ATOM 2299 O O . GLY B 1 45 ? -3.537 -22.891 -11.82 1 94.31 45 GLY B O 1
ATOM 2300 N N . LEU B 1 46 ? -2.828 -24.469 -13.273 1 93.5 46 LEU B N 1
ATOM 2301 C CA . LEU B 1 46 ? -1.851 -23.594 -13.914 1 93.5 46 LEU B CA 1
ATOM 2302 C C . LEU B 1 46 ? -2.543 -22.469 -14.664 1 93.5 46 LEU B C 1
ATOM 2304 O O . LEU B 1 46 ? -2.078 -21.328 -14.641 1 93.5 46 LEU B O 1
ATOM 2308 N N . LEU B 1 47 ? -3.609 -22.766 -15.305 1 94.12 47 LEU B N 1
ATOM 2309 C CA . LEU B 1 47 ? -4.383 -21.75 -16.016 1 94.12 47 LEU B CA 1
ATOM 2310 C C . LEU B 1 47 ? -4.965 -20.719 -15.039 1 94.12 47 LEU B C 1
ATOM 2312 O O . LEU B 1 47 ? -5 -19.531 -15.344 1 94.12 47 LEU B O 1
ATOM 2316 N N . LEU B 1 48 ? -5.398 -21.203 -13.922 1 94.25 48 LEU B N 1
ATOM 2317 C CA . LEU B 1 48 ? -5.957 -20.312 -12.906 1 94.25 48 LEU B CA 1
ATOM 2318 C C . LEU B 1 48 ? -4.898 -19.344 -12.383 1 94.25 48 LEU B C 1
ATOM 2320 O O . LEU B 1 48 ? -5.16 -18.156 -12.234 1 94.25 48 LEU B O 1
ATOM 2324 N N . ILE B 1 49 ? -3.771 -19.828 -12.133 1 92.19 49 ILE B N 1
ATOM 2325 C CA . ILE B 1 49 ? -2.682 -19 -11.648 1 92.19 49 ILE B CA 1
ATOM 2326 C C . ILE B 1 49 ? -2.311 -17.969 -12.703 1 92.19 49 ILE B C 1
ATOM 2328 O O . ILE B 1 49 ? -2.146 -16.781 -12.398 1 92.19 49 ILE B O 1
ATOM 2332 N N . PHE B 1 50 ? -2.207 -18.406 -13.922 1 92.62 50 PHE B N 1
ATOM 2333 C CA . PHE B 1 50 ? -1.827 -17.531 -15.008 1 92.62 50 PHE B CA 1
ATOM 2334 C C . PHE B 1 50 ? -2.863 -16.422 -15.195 1 92.62 50 PHE B C 1
ATOM 2336 O O . PHE B 1 50 ? -2.518 -15.242 -15.234 1 92.62 50 PHE B O 1
ATOM 2343 N N . LEU B 1 51 ? -4.059 -16.797 -15.273 1 94.88 51 LEU B N 1
ATOM 2344 C CA . LEU B 1 51 ? -5.121 -15.828 -15.523 1 94.88 51 LEU B CA 1
ATOM 2345 C C . LEU B 1 51 ? -5.266 -14.859 -14.352 1 94.88 51 LEU B C 1
ATOM 2347 O O . LEU B 1 51 ? -5.48 -13.664 -14.555 1 94.88 51 LEU B O 1
ATOM 2351 N N . SER B 1 52 ? -5.109 -15.32 -13.125 1 95.56 52 SER B N 1
ATOM 2352 C CA . SER B 1 52 ? -5.293 -14.492 -11.938 1 95.56 52 SER B CA 1
ATOM 2353 C C . SER B 1 52 ? -4.105 -13.555 -11.727 1 95.56 52 SER B C 1
ATOM 2355 O O . SER B 1 52 ? -4.195 -12.594 -10.961 1 95.56 52 SER B O 1
ATOM 2357 N N . SER B 1 53 ? -3.021 -13.844 -12.398 1 94 53 SER B N 1
ATOM 2358 C CA . SER B 1 53 ? -1.821 -13.031 -12.234 1 94 53 SER B CA 1
ATOM 2359 C C . SER B 1 53 ? -1.53 -12.211 -13.484 1 94 53 SER B C 1
ATOM 2361 O O . SER B 1 53 ? -0.406 -11.742 -13.68 1 94 53 SER B O 1
ATOM 2363 N N . TRP B 1 54 ? -2.486 -12.141 -14.359 1 93.56 54 TRP B N 1
ATOM 2364 C CA . TRP B 1 54 ? -2.383 -11.414 -15.617 1 93.56 54 TRP B CA 1
ATOM 2365 C C . TRP B 1 54 ? -3.146 -10.094 -15.547 1 93.56 54 TRP B C 1
ATOM 2367 O O . TRP B 1 54 ? -4.348 -10.078 -15.266 1 93.56 54 TRP B O 1
ATOM 2377 N N . ALA B 1 55 ? -2.459 -8.992 -15.828 1 94 55 ALA B N 1
ATOM 2378 C CA . ALA B 1 55 ? -2.975 -7.648 -15.594 1 94 55 ALA B CA 1
ATOM 2379 C C . ALA B 1 55 ? -4.273 -7.41 -16.359 1 94 55 ALA B C 1
ATOM 2381 O O . ALA B 1 55 ? -5.219 -6.828 -15.828 1 94 55 ALA B O 1
ATOM 2382 N N . PRO B 1 56 ? -4.395 -7.824 -17.656 1 94.25 56 PRO B N 1
ATOM 2383 C CA . PRO B 1 56 ? -5.645 -7.586 -18.375 1 94.25 56 PRO B CA 1
ATOM 2384 C C . PRO B 1 56 ? -6.855 -8.203 -17.672 1 94.25 56 PRO B C 1
ATOM 2386 O O . PRO B 1 56 ? -7.918 -7.582 -17.609 1 94.25 56 PRO B O 1
ATOM 2389 N N . VAL B 1 57 ? -6.664 -9.367 -17.156 1 95.81 57 VAL B N 1
ATOM 2390 C CA . VAL B 1 57 ? -7.758 -10.039 -16.469 1 95.81 57 VAL B CA 1
ATOM 2391 C C . VAL B 1 57 ? -8 -9.359 -15.117 1 95.81 57 VAL B C 1
ATOM 2393 O O . VAL B 1 57 ? -9.141 -9.016 -14.781 1 95.81 57 VAL B O 1
ATOM 2396 N N . ALA B 1 58 ? -6.949 -9.172 -14.336 1 96.06 58 ALA B N 1
ATOM 2397 C CA . ALA B 1 58 ? -7.047 -8.578 -13.008 1 96.06 58 ALA B CA 1
ATOM 2398 C C . ALA B 1 58 ? -7.688 -7.195 -13.07 1 96.06 58 ALA B C 1
ATOM 2400 O O . ALA B 1 58 ? -8.57 -6.875 -12.273 1 96.06 58 ALA B O 1
ATOM 2401 N N . ASN B 1 59 ? -7.266 -6.375 -14.031 1 96.06 59 ASN B N 1
ATOM 2402 C CA . ASN B 1 59 ? -7.777 -5.016 -14.172 1 96.06 59 ASN B CA 1
ATOM 2403 C C . ASN B 1 59 ? -9.242 -5.008 -14.594 1 96.06 59 ASN B C 1
ATOM 2405 O O . ASN B 1 59 ? -10.023 -4.172 -14.141 1 96.06 59 ASN B O 1
ATOM 2409 N N . ARG B 1 60 ? -9.586 -5.871 -15.453 1 96 60 ARG B N 1
ATOM 2410 C CA . ARG B 1 60 ? -10.977 -5.945 -15.898 1 96 60 ARG B CA 1
ATOM 2411 C C . ARG B 1 60 ? -11.898 -6.324 -14.742 1 96 60 ARG B C 1
ATOM 2413 O O . ARG B 1 60 ? -13.031 -5.855 -14.664 1 96 60 ARG B O 1
ATOM 2420 N N . LEU B 1 61 ? -11.43 -7.207 -13.883 1 97 61 LEU B N 1
ATOM 2421 C CA . LEU B 1 61 ? -12.219 -7.641 -12.734 1 97 61 LEU B CA 1
ATOM 2422 C C . LEU B 1 61 ? -12.336 -6.523 -11.703 1 97 61 LEU B C 1
ATOM 2424 O O . LEU B 1 61 ? -13.391 -6.348 -11.094 1 97 61 LEU B O 1
ATOM 2428 N N . LEU B 1 62 ? -11.312 -5.746 -11.523 1 97.69 62 LEU B N 1
ATOM 2429 C CA . LEU B 1 62 ? -11.242 -4.801 -10.414 1 97.69 62 LEU B CA 1
ATOM 2430 C C . LEU B 1 62 ? -11.773 -3.434 -10.828 1 97.69 62 LEU B C 1
ATOM 2432 O O . LEU B 1 62 ? -12.336 -2.705 -10.016 1 97.69 62 LEU B O 1
ATOM 2436 N N . ALA B 1 63 ? -11.664 -3.055 -12.078 1 97.19 63 ALA B N 1
ATOM 2437 C CA . ALA B 1 63 ? -11.938 -1.711 -12.578 1 97.19 63 ALA B CA 1
ATOM 2438 C C . ALA B 1 63 ? -13.383 -1.305 -12.297 1 97.19 63 ALA B C 1
ATOM 2440 O O . ALA B 1 63 ? -13.648 -0.166 -11.914 1 97.19 63 ALA B O 1
ATOM 2441 N N . PRO B 1 64 ? -14.352 -2.207 -12.469 1 98 64 PRO B N 1
ATOM 2442 C CA . PRO B 1 64 ? -15.727 -1.787 -12.195 1 98 64 PRO B CA 1
ATOM 2443 C C . PRO B 1 64 ? -15.945 -1.396 -10.734 1 98 64 PRO B C 1
ATOM 2445 O O . PRO B 1 64 ? -16.734 -0.486 -10.445 1 98 64 PRO B O 1
ATOM 2448 N N . LEU B 1 65 ? -15.305 -2.045 -9.852 1 98.44 65 LEU B N 1
ATOM 2449 C CA . LEU B 1 65 ? -15.398 -1.704 -8.438 1 98.44 65 LEU B CA 1
ATOM 2450 C C . LEU B 1 65 ? -14.766 -0.345 -8.164 1 98.44 65 LEU B C 1
ATOM 2452 O O . LEU B 1 65 ? -15.367 0.502 -7.5 1 98.44 65 LEU B O 1
ATOM 2456 N N . GLU B 1 66 ? -13.609 -0.117 -8.727 1 98.19 66 GLU B N 1
ATOM 2457 C CA . GLU B 1 66 ? -12.852 1.095 -8.438 1 98.19 66 GLU B CA 1
ATOM 2458 C C . GLU B 1 66 ? -13.422 2.297 -9.188 1 98.19 66 GLU B C 1
ATOM 2460 O O . GLU B 1 66 ? -13.195 3.443 -8.797 1 98.19 66 GLU B O 1
ATOM 2465 N N . GLY B 1 67 ? -14.141 2.025 -10.25 1 97.31 67 GLY B N 1
ATOM 2466 C CA . GLY B 1 67 ? -14.695 3.1 -11.062 1 97.31 67 GLY B CA 1
ATOM 2467 C C . GLY B 1 67 ? -16.109 3.469 -10.672 1 97.31 67 GLY B C 1
ATOM 2468 O O . GLY B 1 67 ? -16.703 4.375 -11.266 1 97.31 67 GLY B O 1
ATOM 2469 N N . ALA B 1 68 ? -16.688 2.869 -9.672 1 98.31 68 ALA B N 1
ATOM 2470 C CA . ALA B 1 68 ? -18.094 3.029 -9.312 1 98.31 68 ALA B CA 1
ATOM 2471 C C . ALA B 1 68 ? -18.375 4.434 -8.781 1 98.31 68 ALA B C 1
ATOM 2473 O O . ALA B 1 68 ? -19.469 4.969 -8.969 1 98.31 68 ALA B O 1
ATOM 2474 N N . TYR B 1 69 ? -17.453 5.035 -8.102 1 98.44 69 TYR B N 1
ATOM 2475 C CA . TYR B 1 69 ? -17.562 6.375 -7.535 1 98.44 69 TYR B CA 1
ATOM 2476 C C . TYR B 1 69 ? -16.328 7.211 -7.859 1 98.44 69 TYR B C 1
ATOM 2478 O O . TYR B 1 69 ? -15.211 6.715 -7.82 1 98.44 69 TYR B O 1
ATOM 2486 N N . PRO B 1 70 ? -16.469 8.383 -8.195 1 97.38 70 PRO B N 1
ATOM 2487 C CA . PRO B 1 70 ? -15.336 9.25 -8.492 1 97.38 70 PRO B CA 1
ATOM 2488 C C . PRO B 1 70 ? -14.633 9.758 -7.23 1 97.38 70 PRO B C 1
ATOM 2490 O O . PRO B 1 70 ? -15.258 9.844 -6.168 1 97.38 70 PRO B O 1
ATOM 2493 N N . PRO B 1 71 ? -13.344 10.023 -7.367 1 97.56 71 PRO B N 1
ATOM 2494 C CA . PRO B 1 71 ? -12.68 10.672 -6.23 1 97.56 71 PRO B CA 1
ATOM 2495 C C . PRO B 1 71 ? -13.203 12.086 -5.973 1 97.56 71 PRO B C 1
ATOM 2497 O O . PRO B 1 71 ? -13.812 12.695 -6.859 1 97.56 71 PRO B O 1
ATOM 2500 N N . VAL B 1 72 ? -13.008 12.586 -4.773 1 98.25 72 VAL B N 1
ATOM 2501 C CA . VAL B 1 72 ? -13.445 13.922 -4.402 1 98.25 72 VAL B CA 1
ATOM 2502 C C . VAL B 1 72 ? -12.289 14.906 -4.551 1 98.25 72 VAL B C 1
ATOM 2504 O O . VAL B 1 72 ? -11.273 14.789 -3.857 1 98.25 72 VAL B O 1
ATOM 2507 N N . TRP B 1 73 ? -12.422 15.844 -5.395 1 97.38 73 TRP B N 1
ATOM 2508 C CA . TRP B 1 73 ? -11.375 16.844 -5.613 1 97.38 73 TRP B CA 1
ATOM 2509 C C . TRP B 1 73 ? -11.398 17.906 -4.52 1 97.38 73 TRP B C 1
ATOM 2511 O O . TRP B 1 73 ? -10.398 18.109 -3.826 1 97.38 73 TRP B O 1
ATOM 2521 N N . ASP B 1 74 ? -12.523 18.547 -4.383 1 97.44 74 ASP B N 1
ATOM 2522 C CA . ASP B 1 74 ? -12.734 19.562 -3.369 1 97.44 74 ASP B CA 1
ATOM 2523 C C . ASP B 1 74 ? -13.961 19.266 -2.518 1 97.44 74 ASP B C 1
ATOM 2525 O O . ASP B 1 74 ? -15.094 19.359 -2.994 1 97.44 74 ASP B O 1
ATOM 2529 N N . PRO B 1 75 ? -13.703 18.875 -1.231 1 97.25 75 PRO B N 1
ATOM 2530 C CA . PRO B 1 75 ? -14.844 18.516 -0.382 1 97.25 75 PRO B CA 1
ATOM 2531 C C . PRO B 1 75 ? -15.812 19.672 -0.172 1 97.25 75 PRO B C 1
ATOM 2533 O O . PRO B 1 75 ? -16.969 19.469 0.193 1 97.25 75 PRO B O 1
ATOM 2536 N N . ARG B 1 76 ? -15.391 20.844 -0.34 1 95.94 76 ARG B N 1
ATOM 2537 C CA . ARG B 1 76 ? -16.234 22.016 -0.15 1 95.94 76 ARG B CA 1
ATOM 2538 C C . ARG B 1 76 ? -17.344 22.078 -1.2 1 95.94 76 ARG B C 1
ATOM 2540 O O . ARG B 1 76 ? -18.344 22.781 -1.021 1 95.94 76 ARG B O 1
ATOM 2547 N N . ASP B 1 77 ? -17.125 21.312 -2.268 1 96 77 ASP B N 1
ATOM 2548 C CA . ASP B 1 77 ? -18.125 21.266 -3.34 1 96 77 ASP B CA 1
ATOM 2549 C C . ASP B 1 77 ? -19.375 20.516 -2.889 1 96 77 ASP B C 1
ATOM 2551 O O . ASP B 1 77 ? -20.422 20.594 -3.545 1 96 77 ASP B O 1
ATOM 2555 N N . HIS B 1 78 ? -19.312 19.812 -1.814 1 93.94 78 HIS B N 1
ATOM 2556 C CA . HIS B 1 78 ? -20.406 18.938 -1.412 1 93.94 78 HIS B CA 1
ATOM 2557 C C . HIS B 1 78 ? -21.25 19.562 -0.308 1 93.94 78 HIS B C 1
ATOM 2559 O O . HIS B 1 78 ? -22.188 18.938 0.186 1 93.94 78 HIS B O 1
ATOM 2565 N N . GLY B 1 79 ? -21.188 20.844 -0.02 1 85.56 79 GLY B N 1
ATOM 2566 C CA . GLY B 1 79 ? -22.062 21.5 0.931 1 85.56 79 GLY B CA 1
ATOM 2567 C C . GLY B 1 79 ? -21.562 21.422 2.361 1 85.56 79 GLY B C 1
ATOM 2568 O O . GLY B 1 79 ? -20.359 21.453 2.607 1 85.56 79 GLY B O 1
ATOM 2569 N N . ASP B 1 80 ? -22.531 21.266 3.363 1 91.69 80 ASP B N 1
ATOM 2570 C CA . ASP B 1 80 ? -22.281 21.375 4.797 1 91.69 80 ASP B CA 1
ATOM 2571 C C . ASP B 1 80 ? -21.812 20.031 5.371 1 91.69 80 ASP B C 1
ATOM 2573 O O . ASP B 1 80 ? -22.438 19.5 6.293 1 91.69 80 ASP B O 1
ATOM 2577 N N . VAL B 1 81 ? -20.656 19.578 4.887 1 97.44 81 VAL B N 1
ATOM 2578 C CA . VAL B 1 81 ? -20.062 18.359 5.383 1 97.44 81 VAL B CA 1
ATOM 2579 C C . VAL B 1 81 ? -19.625 18.547 6.836 1 97.44 81 VAL B C 1
ATOM 2581 O O . VAL B 1 81 ? -18.859 19.469 7.148 1 97.44 81 VAL B O 1
ATOM 2584 N N . THR B 1 82 ? -20.078 17.641 7.684 1 97.62 82 THR B N 1
ATOM 2585 C CA . THR B 1 82 ? -19.812 17.812 9.109 1 97.62 82 THR B CA 1
ATOM 2586 C C . THR B 1 82 ? -18.766 16.797 9.578 1 97.62 82 THR B C 1
ATOM 2588 O O . THR B 1 82 ? -18.203 16.953 10.664 1 97.62 82 THR B O 1
ATOM 2591 N N . ALA B 1 83 ? -18.484 15.805 8.727 1 98.81 83 ALA B N 1
ATOM 2592 C CA . ALA B 1 83 ? -17.547 14.773 9.164 1 98.81 83 ALA B CA 1
ATOM 2593 C C . ALA B 1 83 ? -16.875 14.109 7.969 1 98.81 83 ALA B C 1
ATOM 2595 O O . ALA B 1 83 ? -17.453 14.016 6.887 1 98.81 83 ALA B O 1
ATOM 2596 N N . VAL B 1 84 ? -15.68 13.781 8.141 1 98.88 84 VAL B N 1
ATOM 2597 C CA . VAL B 1 84 ? -14.938 12.859 7.277 1 98.88 84 VAL B CA 1
ATOM 2598 C C . VAL B 1 84 ? -14.773 11.516 7.977 1 98.88 84 VAL B C 1
ATOM 2600 O O . VAL B 1 84 ? -14.008 11.398 8.938 1 98.88 84 VAL B O 1
ATOM 2603 N N . VAL B 1 85 ? -15.492 10.516 7.5 1 98.94 85 VAL B N 1
ATOM 2604 C CA . VAL B 1 85 ? -15.477 9.18 8.094 1 98.94 85 VAL B CA 1
ATOM 2605 C C . VAL B 1 85 ? -14.477 8.297 7.352 1 98.94 85 VAL B C 1
ATOM 2607 O O . VAL B 1 85 ? -14.625 8.055 6.148 1 98.94 85 VAL B O 1
ATOM 2610 N N . VAL B 1 86 ? -13.469 7.801 8.039 1 98.94 86 VAL B N 1
ATOM 2611 C CA . VAL B 1 86 ? -12.453 6.93 7.453 1 98.94 86 VAL B CA 1
ATOM 2612 C C . VAL B 1 86 ? -12.609 5.512 7.996 1 98.94 86 VAL B C 1
ATOM 2614 O O . VAL B 1 86 ? -12.484 5.285 9.203 1 98.94 86 VAL B O 1
ATOM 2617 N N . LEU B 1 87 ? -12.859 4.586 7.094 1 98.75 87 LEU B N 1
ATOM 2618 C CA . LEU B 1 87 ? -13.062 3.199 7.496 1 98.75 87 LEU B CA 1
ATOM 2619 C C . LEU B 1 87 ? -11.727 2.502 7.738 1 98.75 87 LEU B C 1
ATOM 2621 O O . LEU B 1 87 ? -10.766 2.719 6.996 1 98.75 87 LEU B O 1
ATOM 2625 N N . GLY B 1 88 ? -11.695 1.645 8.68 1 95.94 88 GLY B N 1
ATOM 2626 C CA . GLY B 1 88 ? -10.484 0.923 9.047 1 95.94 88 GLY B CA 1
ATOM 2627 C C . GLY B 1 88 ? -10.133 -0.186 8.078 1 95.94 88 GLY B C 1
ATOM 2628 O O . GLY B 1 88 ? -11.008 -0.709 7.379 1 95.94 88 GLY B O 1
ATOM 2629 N N . ALA B 1 89 ? -8.773 -0.564 7.926 1 92.31 89 ALA B N 1
ATOM 2630 C CA . ALA B 1 89 ? -8.328 -1.632 7.035 1 92.31 89 ALA B CA 1
ATOM 2631 C C . ALA B 1 89 ? -7.27 -2.504 7.711 1 92.31 89 ALA B C 1
ATOM 2633 O O . ALA B 1 89 ? -6.551 -3.25 7.039 1 92.31 89 ALA B O 1
ATOM 2634 N N . GLY B 1 90 ? -6.875 -2.326 8.867 1 89.94 90 GLY B N 1
ATOM 2635 C CA . GLY B 1 90 ? -5.93 -3.162 9.586 1 89.94 90 GLY B CA 1
ATOM 2636 C C . GLY B 1 90 ? -4.746 -2.387 10.141 1 89.94 90 GLY B C 1
ATOM 2637 O O . GLY B 1 90 ? -4.512 -1.243 9.742 1 89.94 90 GLY B O 1
ATOM 2638 N N . TRP B 1 91 ? -4 -2.988 11.047 1 92.94 91 TRP B N 1
ATOM 2639 C CA . TRP B 1 91 ? -2.781 -2.451 11.641 1 92.94 91 TRP B CA 1
ATOM 2640 C C . TRP B 1 91 ? -2.084 -3.504 12.5 1 92.94 91 TRP B C 1
ATOM 2642 O O . TRP B 1 91 ? -2.594 -4.613 12.664 1 92.94 91 TRP B O 1
ATOM 2652 N N . GLU B 1 92 ? -0.881 -3.15 12.836 1 92.56 92 GLU B N 1
ATOM 2653 C CA . GLU B 1 92 ? -0.088 -3.986 13.734 1 92.56 92 GLU B CA 1
ATOM 2654 C C . GLU B 1 92 ? 0.138 -3.297 15.07 1 92.56 92 GLU B C 1
ATOM 2656 O O . GLU B 1 92 ? 1.182 -2.678 15.289 1 92.56 92 GLU B O 1
ATOM 2661 N N . PRO B 1 93 ? -0.771 -3.576 15.984 1 92.06 93 PRO B N 1
ATOM 2662 C CA . PRO B 1 93 ? -0.723 -2.814 17.234 1 92.06 93 PRO B CA 1
ATOM 2663 C C . PRO B 1 93 ? 0.516 -3.131 18.062 1 92.06 93 PRO B C 1
ATOM 2665 O O . PRO B 1 93 ? 0.956 -2.297 18.859 1 92.06 93 PRO B O 1
ATOM 2668 N N . ASP B 1 94 ? 1.115 -4.266 17.891 1 89.94 94 ASP B N 1
ATOM 2669 C CA . ASP B 1 94 ? 2.213 -4.676 18.766 1 89.94 94 ASP B CA 1
ATOM 2670 C C . ASP B 1 94 ? 3.564 -4.387 18.109 1 89.94 94 ASP B C 1
ATOM 2672 O O . ASP B 1 94 ? 4.613 -4.648 18.703 1 89.94 94 ASP B O 1
ATOM 2676 N N . PHE B 1 95 ? 3.551 -3.9 16.969 1 92.69 95 PHE B N 1
ATOM 2677 C CA . PHE B 1 95 ? 4.797 -3.529 16.312 1 92.69 95 PHE B CA 1
ATOM 2678 C C . PHE B 1 95 ? 5.457 -2.355 17.031 1 92.69 95 PHE B C 1
ATOM 2680 O O . PHE B 1 95 ? 4.781 -1.404 17.422 1 92.69 95 PHE B O 1
ATOM 2687 N N . ASP B 1 96 ? 6.758 -2.436 17.297 1 93.69 96 ASP B N 1
ATOM 2688 C CA . ASP B 1 96 ? 7.488 -1.402 18.031 1 93.69 96 ASP B CA 1
ATOM 2689 C C . ASP B 1 96 ? 7.844 -0.233 17.109 1 93.69 96 ASP B C 1
ATOM 2691 O O . ASP B 1 96 ? 9.008 -0.061 16.75 1 93.69 96 ASP B O 1
ATOM 2695 N N . ALA B 1 97 ? 6.879 0.6 16.844 1 96.5 97 ALA B N 1
ATOM 2696 C CA . ALA B 1 97 ? 7.008 1.737 15.93 1 96.5 97 ALA B CA 1
ATOM 2697 C C . ALA B 1 97 ? 5.922 2.775 16.188 1 96.5 97 ALA B C 1
ATOM 2699 O O . ALA B 1 97 ? 4.945 2.496 16.891 1 96.5 97 ALA B O 1
ATOM 2700 N N . PRO B 1 98 ? 6.086 3.986 15.703 1 97.56 98 PRO B N 1
ATOM 2701 C CA . PRO B 1 98 ? 5.027 4.992 15.82 1 97.56 98 PRO B CA 1
ATOM 2702 C C . PRO B 1 98 ? 3.713 4.543 15.18 1 97.56 98 PRO B C 1
A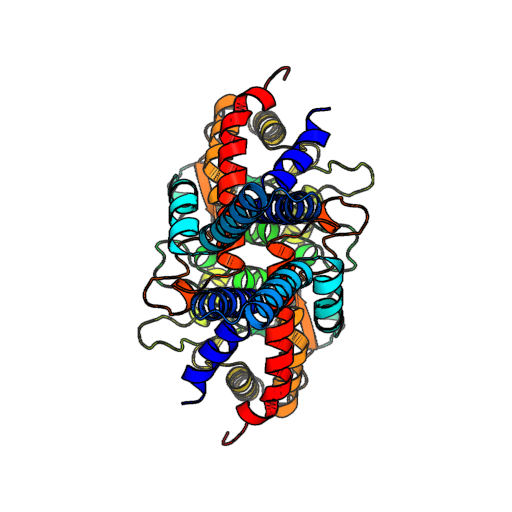TOM 2704 O O . PRO B 1 98 ? 3.715 3.691 14.289 1 97.56 98 PRO B O 1
ATOM 2707 N N . ALA B 1 99 ? 2.643 5.105 15.586 1 96.88 99 ALA B N 1
ATOM 2708 C CA . ALA B 1 99 ? 1.302 4.699 15.172 1 96.88 99 ALA B CA 1
ATOM 2709 C C . ALA B 1 99 ? 1.158 4.746 13.648 1 96.88 99 ALA B C 1
ATOM 2711 O O . ALA B 1 99 ? 0.531 3.865 13.055 1 96.88 99 ALA B O 1
ATOM 2712 N N . SER B 1 100 ? 1.717 5.773 13.047 1 96.44 100 SER B N 1
ATOM 2713 C CA . SER B 1 100 ? 1.61 5.934 11.602 1 96.44 100 SER B CA 1
ATOM 2714 C C . SER B 1 100 ? 2.217 4.742 10.867 1 96.44 100 SER B C 1
ATOM 2716 O O . SER B 1 100 ? 1.731 4.352 9.797 1 96.44 100 SER B O 1
ATOM 2718 N N . ILE B 1 101 ? 3.236 4.125 11.461 1 97.19 101 ILE B N 1
ATOM 2719 C CA . ILE B 1 101 ? 3.957 3.016 10.844 1 97.19 101 ILE B CA 1
ATOM 2720 C C . ILE B 1 101 ? 3.219 1.707 11.117 1 97.19 101 ILE B C 1
ATOM 2722 O O . ILE B 1 101 ? 3.336 0.75 10.344 1 97.19 101 ILE B O 1
ATOM 2726 N N . ARG B 1 102 ? 2.445 1.729 12.172 1 96.81 102 ARG B N 1
ATOM 2727 C CA . ARG B 1 102 ? 1.768 0.501 12.578 1 96.81 102 ARG B CA 1
ATOM 2728 C C . ARG B 1 102 ? 0.525 0.258 11.727 1 96.81 102 ARG B C 1
ATOM 2730 O O . ARG B 1 102 ? -0.036 -0.839 11.734 1 96.81 102 ARG B O 1
ATOM 2737 N N . LEU B 1 103 ? 0.049 1.261 11.016 1 97.06 103 LEU B N 1
ATOM 2738 C CA . LEU B 1 103 ? -1.104 1.119 10.141 1 97.06 103 LEU B CA 1
ATOM 2739 C C . LEU B 1 103 ? -0.764 0.247 8.938 1 97.06 103 LEU B C 1
ATOM 2741 O O . LEU B 1 103 ? 0.353 0.306 8.414 1 97.06 103 LEU B O 1
ATOM 2745 N N . SER B 1 104 ? -1.728 -0.587 8.523 1 95.19 104 SER B N 1
ATOM 2746 C CA . SER B 1 104 ? -1.556 -1.272 7.246 1 95.19 104 SER B CA 1
ATOM 2747 C C . SER B 1 104 ? -1.419 -0.278 6.098 1 95.19 104 SER B C 1
ATOM 2749 O O . SER B 1 104 ? -1.717 0.908 6.258 1 95.19 104 SER B O 1
ATOM 2751 N N . THR B 1 105 ? -0.969 -0.753 5.031 1 95.5 105 THR B N 1
ATOM 2752 C CA . THR B 1 105 ? -0.829 0.077 3.838 1 95.5 105 THR B CA 1
ATOM 2753 C C . THR B 1 105 ? -2.166 0.706 3.457 1 95.5 105 THR B C 1
ATOM 2755 O O . THR B 1 105 ? -2.238 1.905 3.184 1 95.5 105 THR B O 1
ATOM 2758 N N . SER B 1 106 ? -3.186 -0.105 3.418 1 96.31 106 SER B N 1
ATOM 2759 C CA . SER B 1 106 ? -4.52 0.396 3.1 1 96.31 106 SER B CA 1
ATOM 2760 C C . SER B 1 106 ? -4.969 1.446 4.109 1 96.31 106 SER B C 1
ATOM 2762 O O . SER B 1 106 ? -5.52 2.484 3.732 1 96.31 106 SER B O 1
ATOM 2764 N N . SER B 1 107 ? -4.723 1.151 5.379 1 97.75 107 SER B N 1
ATOM 2765 C CA . SER B 1 107 ? -5.09 2.09 6.434 1 97.75 107 SER B CA 1
ATOM 2766 C C . SER B 1 107 ? -4.348 3.414 6.281 1 97.75 107 SER B C 1
ATOM 2768 O O . SER B 1 107 ? -4.938 4.484 6.441 1 97.75 107 SER B O 1
ATOM 2770 N N . SER B 1 108 ? -3.092 3.35 6 1 98.25 108 SER B N 1
ATOM 2771 C CA . SER B 1 108 ? -2.283 4.555 5.84 1 98.25 108 SER B CA 1
ATOM 2772 C C . SER B 1 108 ? -2.809 5.426 4.703 1 98.25 108 SER B C 1
ATOM 2774 O O . SER B 1 108 ? -2.961 6.641 4.867 1 98.25 108 SER B O 1
ATOM 2776 N N . VAL B 1 109 ? -3.107 4.844 3.617 1 98.38 109 VAL B N 1
ATOM 2777 C CA . VAL B 1 109 ? -3.549 5.578 2.439 1 98.38 109 VAL B CA 1
ATOM 2778 C C . VAL B 1 109 ? -4.934 6.172 2.689 1 98.38 109 VAL B C 1
ATOM 2780 O O . VAL B 1 109 ? -5.199 7.32 2.326 1 98.38 109 VAL B O 1
ATOM 2783 N N . ARG B 1 110 ? -5.777 5.387 3.336 1 98.81 110 ARG B N 1
ATOM 2784 C CA . ARG B 1 110 ? -7.109 5.875 3.668 1 98.81 110 ARG B CA 1
ATOM 2785 C C . ARG B 1 110 ? -7.035 7.07 4.613 1 98.81 110 ARG B C 1
ATOM 2787 O O . ARG B 1 110 ? -7.715 8.078 4.406 1 98.81 110 ARG B O 1
ATOM 2794 N N . LEU B 1 111 ? -6.199 6.906 5.594 1 98.88 111 LEU B N 1
ATOM 2795 C CA . LEU B 1 111 ? -6.082 7.992 6.559 1 98.88 111 LEU B CA 1
ATOM 2796 C C . LEU B 1 111 ? -5.527 9.25 5.898 1 98.88 111 LEU B C 1
ATOM 2798 O O . LEU B 1 111 ? -6.023 10.352 6.137 1 98.88 111 LEU B O 1
ATOM 2802 N N . MET B 1 112 ? -4.531 9.094 5.086 1 98.69 112 MET B N 1
ATOM 2803 C CA . MET B 1 112 ? -3.947 10.258 4.414 1 98.69 112 MET B CA 1
ATOM 2804 C C . MET B 1 112 ? -5.004 11 3.6 1 98.69 112 MET B C 1
ATOM 2806 O O . MET B 1 112 ? -5.051 12.227 3.617 1 98.69 112 MET B O 1
ATOM 2810 N N . GLU B 1 113 ? -5.805 10.227 2.895 1 98.56 113 GLU B N 1
ATOM 2811 C CA . GLU B 1 113 ? -6.871 10.859 2.125 1 98.56 113 GLU B CA 1
ATOM 2812 C C . GLU B 1 113 ? -7.875 11.562 3.041 1 98.56 113 GLU B C 1
ATOM 2814 O O . GLU B 1 113 ? -8.336 12.664 2.736 1 98.56 113 GLU B O 1
ATOM 2819 N N . GLY B 1 114 ? -8.203 10.906 4.125 1 98.88 114 GLY B N 1
ATOM 2820 C CA . GLY B 1 114 ? -9.062 11.555 5.105 1 98.88 114 GLY B CA 1
ATOM 2821 C C . GLY B 1 114 ? -8.508 12.875 5.605 1 98.88 114 GLY B C 1
ATOM 2822 O O . GLY B 1 114 ? -9.25 13.852 5.746 1 98.88 114 GLY B O 1
ATOM 2823 N N . LEU B 1 115 ? -7.242 12.891 5.836 1 98.81 115 LEU B N 1
ATOM 2824 C CA . LEU B 1 115 ? -6.586 14.086 6.344 1 98.81 115 LEU B CA 1
ATOM 2825 C C . LEU B 1 115 ? -6.562 15.188 5.285 1 98.81 115 LEU B C 1
ATOM 2827 O O . LEU B 1 115 ? -6.727 16.359 5.605 1 98.81 115 LEU B O 1
ATOM 2831 N N . ARG B 1 116 ? -6.34 14.805 4.055 1 98.69 116 ARG B N 1
ATOM 2832 C CA . ARG B 1 116 ? -6.387 15.781 2.967 1 98.69 116 ARG B CA 1
ATOM 2833 C C . ARG B 1 116 ? -7.75 16.469 2.904 1 98.69 116 ARG B C 1
ATOM 2835 O O . ARG B 1 116 ? -7.832 17.688 2.785 1 98.69 116 ARG B O 1
ATOM 2842 N N . LEU B 1 117 ? -8.805 15.672 3.004 1 98.75 117 LEU B N 1
ATOM 2843 C CA . LEU B 1 117 ? -10.164 16.203 2.971 1 98.75 117 LEU B CA 1
ATOM 2844 C C . LEU B 1 117 ? -10.438 17.062 4.191 1 98.75 117 LEU B C 1
ATOM 2846 O O . LEU B 1 117 ? -11.023 18.141 4.074 1 98.75 117 LEU B O 1
ATOM 2850 N N . LEU B 1 118 ? -10.016 16.609 5.324 1 98.69 118 LEU B N 1
ATOM 2851 C CA . LEU B 1 118 ? -10.227 17.328 6.574 1 98.69 118 LEU B CA 1
ATOM 2852 C C . LEU B 1 118 ? -9.57 18.703 6.531 1 98.69 118 LEU B C 1
ATOM 2854 O O . LEU B 1 118 ? -10.117 19.672 7.066 1 98.69 118 LEU B O 1
ATOM 2858 N N . GLU B 1 119 ? -8.406 18.766 5.93 1 98.12 119 GLU B N 1
ATOM 2859 C CA . GLU B 1 119 ? -7.652 20 5.828 1 98.12 119 GLU B CA 1
ATOM 2860 C C . GLU B 1 119 ? -8.477 21.094 5.16 1 98.12 119 GLU B C 1
ATOM 2862 O O . GLU B 1 119 ? -8.383 22.266 5.52 1 98.12 119 GLU B O 1
ATOM 2867 N N . ALA B 1 120 ? -9.328 20.719 4.27 1 97.5 120 ALA B N 1
ATOM 2868 C CA . ALA B 1 120 ? -10.141 21.672 3.516 1 97.5 120 ALA B CA 1
ATOM 2869 C C . ALA B 1 120 ? -11.438 21.984 4.262 1 97.5 120 ALA B C 1
ATOM 2871 O O . ALA B 1 120 ? -12.188 22.875 3.857 1 97.5 120 ALA B O 1
ATOM 2872 N N . LEU B 1 121 ? -11.695 21.281 5.387 1 98 121 LEU B N 1
ATOM 2873 C CA . LEU B 1 121 ? -12.938 21.422 6.145 1 98 121 LEU B CA 1
ATOM 2874 C C . LEU B 1 121 ? -12.648 21.734 7.609 1 98 121 LEU B C 1
ATOM 2876 O O . LEU B 1 121 ? -12.797 20.859 8.469 1 98 121 LEU B O 1
ATOM 2880 N N . PRO B 1 122 ? -12.414 22.953 7.945 1 95.38 122 PRO B N 1
ATOM 2881 C CA . PRO B 1 122 ? -11.953 23.312 9.289 1 95.38 122 PRO B CA 1
ATOM 2882 C C . PRO B 1 122 ? -12.992 23 10.367 1 95.38 122 PRO B C 1
ATOM 2884 O O . PRO B 1 122 ? -12.633 22.781 11.531 1 95.38 122 PRO B O 1
ATOM 2887 N N . GLU B 1 123 ? -14.258 22.922 9.992 1 96 123 GLU B N 1
ATOM 2888 C CA . GLU B 1 123 ? -15.305 22.719 10.992 1 96 123 GLU B CA 1
ATOM 2889 C C . GLU B 1 123 ? -15.719 21.266 11.086 1 96 123 GLU B C 1
ATOM 2891 O O . GLU B 1 123 ? -16.469 20.875 11.984 1 96 123 GLU B O 1
ATOM 2896 N N . ALA B 1 124 ? -15.273 20.438 10.18 1 98.25 124 ALA B N 1
ATOM 2897 C CA . ALA B 1 124 ? -15.648 19.031 10.172 1 98.25 124 ALA B CA 1
ATOM 2898 C C . ALA B 1 124 ? -14.812 18.234 11.164 1 98.25 124 ALA B C 1
ATOM 2900 O O . ALA B 1 124 ? -13.711 18.641 11.531 1 98.25 124 ALA B O 1
ATOM 2901 N N . LYS B 1 125 ? -15.352 17.141 11.602 1 98.75 125 LYS B N 1
ATOM 2902 C CA . LYS B 1 125 ? -14.633 16.203 12.461 1 98.75 125 LYS B CA 1
ATOM 2903 C C . LYS B 1 125 ? -14.094 15.023 11.656 1 98.75 125 LYS B C 1
ATOM 2905 O O . LYS B 1 125 ? -14.672 14.648 10.633 1 98.75 125 LYS B O 1
ATOM 2910 N N . LEU B 1 126 ? -13 14.531 12.117 1 98.88 126 LEU B N 1
ATOM 2911 C CA . LEU B 1 126 ? -12.477 13.266 11.617 1 98.88 126 LEU B CA 1
ATOM 2912 C C . LEU B 1 126 ? -13.047 12.094 12.414 1 98.88 126 LEU B C 1
ATOM 2914 O O . LEU B 1 126 ? -12.836 12 13.625 1 98.88 126 LEU B O 1
ATOM 2918 N N . VAL B 1 127 ? -13.805 11.258 11.773 1 98.94 127 VAL B N 1
ATOM 2919 C CA . VAL B 1 127 ? -14.328 10.047 12.398 1 98.94 127 VAL B CA 1
ATOM 2920 C C . VAL B 1 127 ? -13.562 8.828 11.898 1 98.94 127 VAL B C 1
ATOM 2922 O O . VAL B 1 127 ? -13.586 8.523 10.703 1 98.94 127 VAL B O 1
ATOM 2925 N N . VAL B 1 128 ? -12.859 8.203 12.789 1 98.94 128 VAL B N 1
ATOM 2926 C CA . VAL B 1 128 ? -12.109 7.008 12.422 1 98.94 128 VAL B CA 1
ATOM 2927 C C . VAL B 1 128 ? -12.773 5.77 13.023 1 98.94 128 VAL B C 1
ATOM 2929 O O . VAL B 1 128 ? -13.211 5.789 14.172 1 98.94 128 VAL B O 1
ATOM 2932 N N . SER B 1 129 ? -12.789 4.707 12.18 1 98.56 129 SER B N 1
ATOM 2933 C CA . SER B 1 129 ? -13.547 3.533 12.602 1 98.56 129 SER B CA 1
ATOM 2934 C C . SER B 1 129 ? -12.742 2.256 12.406 1 98.56 129 SER B C 1
ATOM 2936 O O . SER B 1 129 ? -11.945 2.154 11.461 1 98.56 129 SER B O 1
ATOM 2938 N N . GLY B 1 130 ? -12.992 1.333 13.266 1 97 130 GLY B N 1
ATOM 2939 C CA . GLY B 1 130 ? -12.406 0.003 13.188 1 97 130 GLY B CA 1
ATOM 2940 C C . GLY B 1 130 ? -12.148 -0.616 14.547 1 97 130 GLY B C 1
ATOM 2941 O O . GLY B 1 130 ? -11.383 -0.068 15.344 1 97 130 GLY B O 1
ATOM 2942 N N . GLY B 1 131 ? -12.711 -1.679 14.789 1 94.38 131 GLY B N 1
ATOM 2943 C CA . GLY B 1 131 ? -12.492 -2.434 16.016 1 94.38 131 GLY B CA 1
ATOM 2944 C C . GLY B 1 131 ? -11.523 -3.588 15.836 1 94.38 131 GLY B C 1
ATOM 2945 O O . GLY B 1 131 ? -10.797 -3.648 14.844 1 94.38 131 GLY B O 1
ATOM 2946 N N . SER B 1 132 ? -11.328 -4.305 16.891 1 89.88 132 SER B N 1
ATOM 2947 C CA . SER B 1 132 ? -10.531 -5.523 16.859 1 89.88 132 SER B CA 1
ATOM 2948 C C . SER B 1 132 ? -11.398 -6.762 17.062 1 89.88 132 SER B C 1
ATOM 2950 O O . SER B 1 132 ? -12.32 -6.754 17.875 1 89.88 132 SER B O 1
ATOM 2952 N N . ARG B 1 133 ? -11.125 -7.723 16.25 1 79.56 133 ARG B N 1
ATOM 2953 C CA . ARG B 1 133 ? -11.836 -8.984 16.422 1 79.56 133 ARG B CA 1
ATOM 2954 C C . ARG B 1 133 ? -11.219 -9.812 17.547 1 79.56 133 ARG B C 1
ATOM 2956 O O . ARG B 1 133 ? -11.844 -10.75 18.047 1 79.56 133 ARG B O 1
ATOM 2963 N N . ARG B 1 134 ? -10.008 -9.398 17.938 1 82.12 134 ARG B N 1
ATOM 2964 C CA . ARG B 1 134 ? -9.32 -10.078 19.031 1 82.12 134 ARG B CA 1
ATOM 2965 C C . ARG B 1 134 ? -9.281 -9.211 20.281 1 82.12 134 ARG B C 1
ATOM 2967 O O . ARG B 1 134 ? -8.953 -8.023 20.219 1 82.12 134 ARG B O 1
ATOM 2974 N N . ALA B 1 135 ? -9.602 -9.773 21.391 1 79.88 135 ALA B N 1
ATOM 2975 C CA . ALA B 1 135 ? -9.727 -9.055 22.656 1 79.88 135 ALA B CA 1
ATOM 2976 C C . ALA B 1 135 ? -8.398 -8.438 23.078 1 79.88 135 ALA B C 1
ATOM 2978 O O . ALA B 1 135 ? -8.359 -7.367 23.688 1 79.88 135 ALA B O 1
ATOM 2979 N N . ASP B 1 136 ? -7.348 -9.016 22.734 1 84.69 136 ASP B N 1
ATOM 2980 C CA . ASP B 1 136 ? -6.043 -8.578 23.234 1 84.69 136 ASP B CA 1
ATOM 2981 C C . ASP B 1 136 ? -5.348 -7.676 22.219 1 84.69 136 ASP B C 1
ATOM 2983 O O . ASP B 1 136 ? -4.188 -7.309 22.391 1 84.69 136 ASP B O 1
ATOM 2987 N N . GLU B 1 137 ? -6.086 -7.262 21.266 1 88.25 137 GLU B N 1
ATOM 2988 C CA . GLU B 1 137 ? -5.512 -6.395 20.25 1 88.25 137 GLU B CA 1
ATOM 2989 C C . GLU B 1 137 ? -6.211 -5.035 20.219 1 88.25 137 GLU B C 1
ATOM 2991 O O . GLU B 1 137 ? -7.441 -4.969 20.234 1 88.25 137 GLU B O 1
ATOM 2996 N N . ALA B 1 138 ? -5.41 -4.027 20.297 1 93.94 138 ALA B N 1
ATOM 2997 C CA . ALA B 1 138 ? -5.98 -2.684 20.219 1 93.94 138 ALA B CA 1
ATOM 2998 C C . ALA B 1 138 ? -6.711 -2.463 18.906 1 93.94 138 ALA B C 1
ATOM 3000 O O . ALA B 1 138 ? -6.266 -2.926 17.859 1 93.94 138 ALA B O 1
ATOM 3001 N N . PRO B 1 139 ? -7.844 -1.772 18.906 1 96.94 139 PRO B N 1
ATOM 3002 C CA . PRO B 1 139 ? -8.602 -1.489 17.688 1 96.94 139 PRO B CA 1
ATOM 3003 C C . PRO B 1 139 ? -7.867 -0.558 16.734 1 96.94 139 PRO B C 1
ATOM 3005 O O . PRO B 1 139 ? -7.156 0.351 17.172 1 96.94 139 PRO B O 1
ATOM 3008 N N . VAL B 1 140 ? -8.094 -0.746 15.477 1 96.81 140 VAL B N 1
ATOM 3009 C CA . VAL B 1 140 ? -7.383 0.027 14.461 1 96.81 140 VAL B CA 1
ATOM 3010 C C . VAL B 1 140 ? -7.777 1.498 14.562 1 96.81 140 VAL B C 1
ATOM 3012 O O . VAL B 1 140 ? -6.953 2.385 14.328 1 96.81 140 VAL B O 1
ATOM 3015 N N . ALA B 1 141 ? -8.992 1.794 14.992 1 98.56 141 ALA B N 1
ATOM 3016 C CA . ALA B 1 141 ? -9.461 3.172 15.125 1 98.56 141 ALA B CA 1
ATOM 3017 C C . ALA B 1 141 ? -8.57 3.967 16.078 1 98.56 141 ALA B C 1
ATOM 3019 O O . ALA B 1 141 ? -8.359 5.164 15.875 1 98.56 141 ALA B O 1
ATOM 3020 N N . GLN B 1 142 ? -8.07 3.303 17.078 1 98.12 142 GLN B N 1
ATOM 3021 C CA . GLN B 1 142 ? -7.152 3.957 18.016 1 98.12 142 GLN B CA 1
ATOM 3022 C C . GLN B 1 142 ? -5.828 4.289 17.344 1 98.12 142 GLN B C 1
ATOM 3024 O O . GLN B 1 142 ? -5.223 5.328 17.625 1 98.12 142 GLN B O 1
ATOM 3029 N N . GLY B 1 143 ? -5.363 3.357 16.5 1 98.06 143 GLY B N 1
ATOM 3030 C CA . GLY B 1 143 ? -4.188 3.641 15.703 1 98.06 143 GLY B CA 1
ATOM 3031 C C . GLY B 1 143 ? -4.371 4.824 14.773 1 98.06 143 GLY B C 1
ATOM 3032 O O . GLY B 1 143 ? -3.48 5.664 14.641 1 98.06 143 GLY B O 1
ATOM 3033 N N . TYR B 1 144 ? -5.543 4.883 14.156 1 98.81 144 TYR B N 1
ATOM 3034 C CA . TYR B 1 144 ? -5.887 6.012 13.297 1 98.81 144 TYR B CA 1
ATOM 3035 C C . TYR B 1 144 ? -5.801 7.324 14.07 1 98.81 144 TYR B C 1
ATOM 3037 O O . TYR B 1 144 ? -5.199 8.289 13.594 1 98.81 144 TYR B O 1
ATOM 3045 N N . ALA B 1 145 ? -6.422 7.316 15.203 1 98.81 145 ALA B N 1
ATOM 3046 C CA . ALA B 1 145 ? -6.465 8.531 16.016 1 98.81 145 ALA B CA 1
ATOM 3047 C C . ALA B 1 145 ? -5.059 8.977 16.406 1 98.81 145 ALA B C 1
ATOM 3049 O O . ALA B 1 145 ? -4.719 10.156 16.281 1 98.81 145 ALA B O 1
ATOM 3050 N N . ALA B 1 146 ? -4.266 8.062 16.859 1 98.62 146 ALA B N 1
ATOM 3051 C CA . ALA B 1 146 ? -2.9 8.375 17.281 1 98.62 146 ALA B CA 1
ATOM 3052 C C . ALA B 1 146 ? -2.076 8.891 16.109 1 98.62 146 ALA B C 1
ATOM 3054 O O . ALA B 1 146 ? -1.313 9.852 16.25 1 98.62 146 ALA B O 1
ATOM 3055 N N . ALA B 1 147 ? -2.215 8.258 14.969 1 98.69 147 ALA B N 1
ATOM 3056 C CA . ALA B 1 147 ? -1.485 8.688 13.773 1 98.69 147 ALA B CA 1
ATOM 3057 C C . ALA B 1 147 ? -1.924 10.078 13.336 1 98.69 147 ALA B C 1
ATOM 3059 O O . ALA B 1 147 ? -1.089 10.922 12.992 1 98.69 147 ALA B O 1
ATOM 3060 N N . ALA B 1 148 ? -3.223 10.281 13.297 1 98.88 148 ALA B N 1
ATOM 3061 C CA . ALA B 1 148 ? -3.746 11.586 12.906 1 98.88 148 ALA B CA 1
ATOM 3062 C C . ALA B 1 148 ? -3.215 12.688 13.82 1 98.88 148 ALA B C 1
ATOM 3064 O O . ALA B 1 148 ? -2.832 13.766 13.359 1 98.88 148 ALA B O 1
ATOM 3065 N N . GLN B 1 149 ? -3.199 12.414 15.094 1 98.75 149 GLN B N 1
ATOM 3066 C CA . GLN B 1 149 ? -2.682 13.383 16.047 1 98.75 149 GLN B CA 1
ATOM 3067 C C . GLN B 1 149 ? -1.201 13.664 15.797 1 98.75 149 GLN B C 1
ATOM 3069 O O . GLN B 1 149 ? -0.764 14.812 15.852 1 98.75 149 GLN B O 1
ATOM 3074 N N . ALA B 1 150 ? -0.479 12.617 15.523 1 98.31 150 ALA B N 1
ATOM 3075 C CA . ALA B 1 150 ? 0.947 12.758 15.234 1 98.31 150 ALA B CA 1
ATOM 3076 C C . ALA B 1 150 ? 1.172 13.57 13.961 1 98.31 150 ALA B C 1
ATOM 3078 O O . ALA B 1 150 ? 2.246 14.141 13.766 1 98.31 150 ALA B O 1
ATOM 3079 N N . LEU B 1 151 ? 0.142 13.625 13.148 1 98.19 151 LEU B N 1
ATOM 3080 C CA . LEU B 1 151 ? 0.224 14.375 11.898 1 98.19 151 LEU B CA 1
ATOM 3081 C C . LEU B 1 151 ? -0.37 15.773 12.062 1 98.19 151 LEU B C 1
ATOM 3083 O O . LEU B 1 151 ? -0.542 16.5 11.078 1 98.19 151 LEU B O 1
ATOM 3087 N N . GLY B 1 152 ? -0.802 16.141 13.266 1 97.44 152 GLY B N 1
ATOM 3088 C CA . GLY B 1 152 ? -1.123 17.531 13.555 1 97.44 152 GLY B CA 1
ATOM 3089 C C . GLY B 1 152 ? -2.607 17.766 13.75 1 97.44 152 GLY B C 1
ATOM 3090 O O . GLY B 1 152 ? -3.035 18.906 13.961 1 97.44 152 GLY B O 1
ATOM 3091 N N . VAL B 1 153 ? -3.432 16.75 13.734 1 98.62 153 VAL B N 1
ATOM 3092 C CA . VAL B 1 153 ? -4.867 16.922 13.938 1 98.62 153 VAL B CA 1
ATOM 3093 C C . VAL B 1 153 ? -5.168 17.047 15.43 1 98.62 153 VAL B C 1
ATOM 3095 O O . VAL B 1 153 ? -4.797 16.172 16.219 1 98.62 153 VAL B O 1
ATOM 3098 N N . PRO B 1 154 ? -5.82 18.125 15.852 1 98.38 154 PRO B N 1
ATOM 3099 C CA . PRO B 1 154 ? -6.184 18.25 17.266 1 98.38 154 PRO B CA 1
ATOM 3100 C C . PRO B 1 154 ? -7.09 17.125 17.734 1 98.38 154 PRO B C 1
ATOM 3102 O O . PRO B 1 154 ? -7.992 16.703 17.016 1 98.38 154 PRO B O 1
ATOM 3105 N N . ALA B 1 155 ? -6.848 16.625 18.906 1 98.31 155 ALA B N 1
ATOM 3106 C CA . ALA B 1 155 ? -7.586 15.5 19.469 1 98.31 155 ALA B CA 1
ATOM 3107 C C . ALA B 1 155 ? -9.086 15.789 19.5 1 98.31 155 ALA B C 1
ATOM 3109 O O . ALA B 1 155 ? -9.898 14.883 19.297 1 98.31 155 ALA B O 1
ATOM 3110 N N . GLU B 1 156 ? -9.484 17.031 19.719 1 98.12 156 GLU B N 1
ATOM 3111 C CA . GLU B 1 156 ? -10.891 17.406 19.859 1 98.12 156 GLU B CA 1
ATOM 3112 C C . GLU B 1 156 ? -11.633 17.297 18.531 1 98.12 156 GLU B C 1
ATOM 3114 O O . GLU B 1 156 ? -12.867 17.297 18.516 1 98.12 156 GLU B O 1
ATOM 3119 N N . ARG B 1 157 ? -10.875 17.203 17.438 1 98.56 157 ARG B N 1
ATOM 3120 C CA . ARG B 1 157 ? -11.5 17.094 16.125 1 98.56 157 ARG B CA 1
ATOM 3121 C C . ARG B 1 157 ? -11.617 15.625 15.703 1 98.56 157 ARG B C 1
ATOM 3123 O O . ARG B 1 157 ? -12.133 15.32 14.625 1 98.56 157 ARG B O 1
ATOM 3130 N N . ILE B 1 158 ? -11.156 14.742 16.547 1 98.88 158 ILE B N 1
ATOM 3131 C CA . ILE B 1 158 ? -11.141 13.328 16.188 1 98.88 158 ILE B CA 1
ATOM 3132 C C . ILE B 1 158 ? -12.18 12.57 17 1 98.88 158 ILE B C 1
ATOM 3134 O O . ILE B 1 158 ? -12.227 12.703 18.234 1 98.88 158 ILE B O 1
ATOM 3138 N N . VAL B 1 159 ? -13.016 11.852 16.359 1 98.94 159 VAL B N 1
ATOM 3139 C CA . VAL B 1 159 ? -13.953 10.93 17 1 98.94 159 VAL B CA 1
ATOM 3140 C C . VAL B 1 159 ? -13.57 9.492 16.672 1 98.94 159 VAL B C 1
ATOM 3142 O O . VAL B 1 159 ? -13.344 9.141 15.516 1 98.94 159 VAL B O 1
ATOM 3145 N N . VAL B 1 160 ? -13.508 8.656 17.703 1 98.81 160 VAL B N 1
ATOM 3146 C CA . VAL B 1 160 ? -13.023 7.289 17.562 1 98.81 160 VAL B CA 1
ATOM 3147 C C . VAL B 1 160 ? -14.188 6.316 17.734 1 98.81 160 VAL B C 1
ATOM 3149 O O . VAL B 1 160 ? -14.867 6.328 18.766 1 98.81 160 VAL B O 1
ATOM 3152 N N . LEU B 1 161 ? -14.445 5.543 16.703 1 98.69 161 LEU B N 1
ATOM 3153 C CA . LEU B 1 161 ? -15.375 4.422 16.75 1 98.69 161 LEU B CA 1
ATOM 3154 C C . LEU B 1 161 ? -14.625 3.094 16.75 1 98.69 161 LEU B C 1
ATOM 3156 O O . LEU B 1 161 ? -14.383 2.512 15.695 1 98.69 161 LEU B O 1
ATOM 3160 N N . ASP B 1 162 ? -14.312 2.551 17.953 1 97.69 162 ASP B N 1
ATOM 3161 C CA . ASP B 1 162 ? -13.352 1.457 18.047 1 97.69 162 ASP B CA 1
ATOM 3162 C C . ASP B 1 162 ? -14.047 0.142 18.391 1 97.69 162 ASP B C 1
ATOM 3164 O O . ASP B 1 162 ? -13.383 -0.847 18.719 1 97.69 162 ASP B O 1
ATOM 3168 N N . THR B 1 163 ? -15.367 -0.014 18.25 1 95.75 163 THR B N 1
ATOM 3169 C CA . THR B 1 163 ? -16.078 -1.238 18.609 1 95.75 163 THR B CA 1
ATOM 3170 C C . THR B 1 163 ? -16.5 -2.006 17.359 1 95.75 163 THR B C 1
ATOM 3172 O O . THR B 1 163 ? -16.562 -3.238 17.375 1 95.75 163 THR B O 1
ATOM 3175 N N . PRO B 1 164 ? -16.828 -1.231 16.266 1 96.25 164 PRO B N 1
ATOM 3176 C CA . PRO B 1 164 ? -17.297 -1.968 15.078 1 96.25 164 PRO B CA 1
ATOM 3177 C C . PRO B 1 164 ? -16.234 -2.908 14.516 1 96.25 164 PRO B C 1
ATOM 3179 O O . PRO B 1 164 ? -15.086 -2.498 14.312 1 96.25 164 PRO B O 1
ATOM 3182 N N . THR B 1 165 ? -16.672 -4.156 14.195 1 92.81 165 THR B N 1
ATOM 3183 C CA . THR B 1 165 ? -15.688 -5.133 13.742 1 92.81 165 THR B CA 1
ATOM 3184 C C . THR B 1 165 ? -15.938 -5.504 12.281 1 92.81 165 THR B C 1
ATOM 3186 O O . THR B 1 165 ? -15.234 -6.352 11.719 1 92.81 165 THR B O 1
ATOM 3189 N N . ASP B 1 166 ? -16.938 -5.012 11.672 1 93 166 ASP B N 1
ATOM 3190 C CA . ASP B 1 166 ? -17.188 -5.18 10.242 1 93 166 ASP B CA 1
ATOM 3191 C C . ASP B 1 166 ? -17.906 -3.959 9.664 1 93 166 ASP B C 1
ATOM 3193 O O . ASP B 1 166 ? -18.219 -3.016 10.391 1 93 166 ASP B O 1
ATOM 3197 N N . THR B 1 167 ? -18.094 -3.953 8.383 1 96.06 167 THR B N 1
ATOM 3198 C CA . THR B 1 167 ? -18.578 -2.762 7.691 1 96.06 167 THR B CA 1
ATOM 3199 C C . THR B 1 167 ? -20.016 -2.455 8.086 1 96.06 167 THR B C 1
ATOM 3201 O O . THR B 1 167 ? -20.406 -1.288 8.18 1 96.06 167 THR B O 1
ATOM 3204 N N . ALA B 1 168 ? -20.797 -3.477 8.289 1 96.44 168 ALA B N 1
ATOM 3205 C CA . ALA B 1 168 ? -22.172 -3.256 8.742 1 96.44 168 ALA B CA 1
ATOM 3206 C C . ALA B 1 168 ? -22.203 -2.543 10.094 1 96.44 168 ALA B C 1
ATOM 3208 O O . ALA B 1 168 ? -22.922 -1.56 10.266 1 96.44 168 ALA B O 1
ATOM 3209 N N . GLN B 1 169 ? -21.406 -3.035 10.992 1 96.5 169 GLN B N 1
ATOM 3210 C CA . GLN B 1 169 ? -21.312 -2.428 12.32 1 96.5 169 GLN B CA 1
ATOM 3211 C C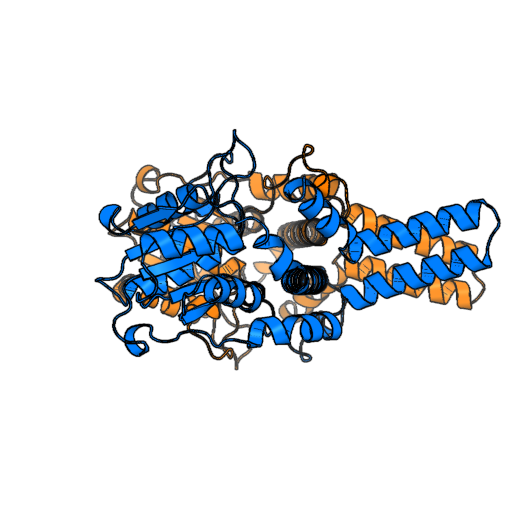 . GLN B 1 169 ? -20.797 -0.998 12.234 1 96.5 169 GLN B C 1
ATOM 3213 O O . GLN B 1 169 ? -21.203 -0.13 13 1 96.5 169 GLN B O 1
ATOM 3218 N N . GLU B 1 170 ? -19.906 -0.741 11.367 1 97.94 170 GLU B N 1
ATOM 3219 C CA . GLU B 1 170 ? -19.406 0.618 11.172 1 97.94 170 GLU B CA 1
ATOM 3220 C C . GLU B 1 170 ? -20.531 1.552 10.719 1 97.94 170 GLU B C 1
ATOM 3222 O O . GLU B 1 170 ? -20.625 2.684 11.203 1 97.94 170 GLU B O 1
ATOM 3227 N N . ALA B 1 171 ? -21.328 1.082 9.828 1 98.25 171 ALA B N 1
ATOM 3228 C CA . ALA B 1 171 ? -22.453 1.871 9.359 1 98.25 171 ALA B CA 1
ATOM 3229 C C . ALA B 1 171 ? -23.406 2.207 10.5 1 98.25 171 ALA B C 1
ATOM 3231 O O . ALA B 1 171 ? -23.844 3.352 10.641 1 98.25 171 ALA B O 1
ATOM 3232 N N . TYR B 1 172 ? -23.719 1.232 11.32 1 98.19 172 TYR B N 1
ATOM 3233 C CA . TYR B 1 172 ? -24.594 1.446 12.469 1 98.19 172 TYR B CA 1
ATOM 3234 C C . TYR B 1 172 ? -24 2.465 13.43 1 98.19 172 TYR B C 1
ATOM 3236 O O . TYR B 1 172 ? -24.703 3.344 13.93 1 98.19 172 TYR B O 1
ATOM 3244 N N . ALA B 1 173 ? -22.734 2.33 13.688 1 98.5 173 ALA B N 1
ATOM 3245 C CA . ALA B 1 173 ? -22.047 3.23 14.617 1 98.5 173 ALA B CA 1
ATOM 3246 C C . ALA B 1 173 ? -22.062 4.664 14.102 1 98.5 173 ALA B C 1
ATOM 3248 O O . ALA B 1 173 ? -22.266 5.609 14.867 1 98.5 173 ALA B O 1
ATOM 3249 N N . VAL B 1 174 ? -21.828 4.828 12.836 1 98.69 174 VAL B N 1
ATOM 3250 C CA . VAL B 1 174 ? -21.812 6.16 12.234 1 98.69 174 VAL B CA 1
ATOM 3251 C C . VAL B 1 174 ? -23.219 6.758 12.281 1 98.69 174 VAL B C 1
ATOM 3253 O O . VAL B 1 174 ? -23.391 7.949 12.562 1 98.69 174 VAL B O 1
ATOM 3256 N N . ARG B 1 175 ? -24.203 5.953 12.023 1 98.5 175 ARG B N 1
ATOM 3257 C CA . ARG B 1 175 ? -25.578 6.422 12.117 1 98.5 175 ARG B CA 1
ATOM 3258 C C . ARG B 1 175 ? -25.891 6.934 13.516 1 98.5 175 ARG B C 1
ATOM 3260 O O . ARG B 1 175 ? -26.531 7.98 13.672 1 98.5 175 ARG B O 1
ATOM 3267 N N . GLU B 1 176 ? -25.5 6.176 14.477 1 98.38 176 GLU B N 1
ATOM 3268 C CA . GLU B 1 176 ? -25.734 6.562 15.867 1 98.38 176 GLU B CA 1
ATOM 3269 C C . GLU B 1 176 ? -25.031 7.863 16.203 1 98.38 176 GLU B C 1
ATOM 3271 O O . GLU B 1 176 ? -25.562 8.703 16.938 1 98.38 176 GLU B O 1
ATOM 3276 N N . LEU B 1 177 ? -23.875 8.016 15.664 1 98.56 177 LEU B N 1
ATOM 3277 C CA . LEU B 1 177 ? -23.031 9.164 15.977 1 98.56 177 LEU B CA 1
ATOM 3278 C C . LEU B 1 177 ? -23.547 10.422 15.273 1 98.56 177 LEU B C 1
ATOM 3280 O O . LEU B 1 177 ? -23.625 11.492 15.883 1 98.56 177 LEU B O 1
ATOM 3284 N N . LEU B 1 178 ? -23.891 10.297 13.953 1 98.06 178 LEU B N 1
ATOM 3285 C CA . LEU B 1 178 ? -24.094 11.484 13.133 1 98.06 178 LEU B CA 1
ATOM 3286 C C . LEU B 1 178 ? -25.578 11.727 12.883 1 98.06 178 LEU B C 1
ATOM 3288 O O . LEU B 1 178 ? -25.969 12.836 12.531 1 98.06 178 LEU B O 1
ATOM 3292 N N . GLY B 1 179 ? -26.391 10.719 13.016 1 97.62 179 GLY B N 1
ATOM 3293 C CA . GLY B 1 179 ? -27.781 10.805 12.609 1 97.62 179 GLY B CA 1
ATOM 3294 C C . GLY B 1 179 ? -27.969 10.617 11.117 1 97.62 179 GLY B C 1
ATOM 3295 O O . GLY B 1 179 ? -27 10.609 10.352 1 97.62 179 GLY B O 1
ATOM 3296 N N . THR B 1 180 ? -29.203 10.461 10.68 1 96.88 180 THR B N 1
ATOM 3297 C CA . THR B 1 180 ? -29.5 10.094 9.297 1 96.88 180 THR B CA 1
ATOM 3298 C C . THR B 1 180 ? -29.453 11.312 8.391 1 96.88 180 THR B C 1
ATOM 3300 O O . THR B 1 180 ? -29.375 11.188 7.168 1 96.88 180 THR B O 1
ATOM 3303 N N . GLU B 1 181 ? -29.375 12.477 8.945 1 96.06 181 GLU B N 1
ATOM 3304 C CA . GLU B 1 181 ? -29.438 13.68 8.125 1 96.06 181 GLU B CA 1
ATOM 3305 C C . GLU B 1 181 ? -28.062 14.289 7.922 1 96.06 181 GLU B C 1
ATOM 3307 O O . GLU B 1 181 ? -27.906 15.219 7.125 1 96.06 181 GLU B O 1
ATOM 3312 N N . ALA B 1 182 ? -27.125 13.758 8.57 1 96.19 182 ALA B N 1
ATOM 3313 C CA . ALA B 1 182 ? -25.781 14.336 8.492 1 96.19 182 ALA B CA 1
ATOM 3314 C C . ALA B 1 182 ? -25.188 14.148 7.105 1 96.19 182 ALA B C 1
ATOM 3316 O O . ALA B 1 182 ? -25.344 13.086 6.492 1 96.19 182 ALA B O 1
ATOM 3317 N N . ARG B 1 183 ? -24.594 15.188 6.625 1 97.62 183 ARG B N 1
ATOM 3318 C CA . ARG B 1 183 ? -23.781 15.094 5.414 1 97.62 183 ARG B CA 1
ATOM 3319 C C . ARG B 1 183 ? -22.328 14.797 5.75 1 97.62 183 ARG B C 1
ATOM 3321 O O . ARG B 1 183 ? -21.688 15.539 6.504 1 97.62 183 ARG B O 1
ATOM 3328 N N . PHE B 1 184 ? -21.797 13.727 5.223 1 98.69 184 PHE B N 1
ATOM 3329 C CA . PHE B 1 184 ? -20.438 13.328 5.578 1 98.69 184 PHE B CA 1
ATOM 3330 C C . PHE B 1 184 ? -19.766 12.617 4.41 1 98.69 184 PHE B C 1
ATOM 3332 O O . PHE B 1 184 ? -20.438 12.047 3.551 1 98.69 184 PHE B O 1
ATOM 3339 N N . LEU B 1 185 ? -18.453 12.758 4.34 1 98.88 185 LEU B N 1
ATOM 3340 C CA . LEU B 1 185 ? -17.625 12.039 3.383 1 98.88 185 LEU B CA 1
ATOM 3341 C C . LEU B 1 185 ? -17.234 10.664 3.926 1 98.88 185 LEU B C 1
ATOM 3343 O O . LEU B 1 185 ? -16.875 10.539 5.102 1 98.88 185 LEU B O 1
ATOM 3347 N N . LEU B 1 186 ? -17.391 9.656 3.115 1 98.94 186 LEU B N 1
ATOM 3348 C CA . LEU B 1 186 ? -16.969 8.297 3.443 1 98.94 186 LEU B CA 1
ATOM 3349 C C . LEU B 1 186 ? -15.688 7.93 2.707 1 98.94 186 LEU B C 1
ATOM 3351 O O . LEU B 1 186 ? -15.672 7.859 1.476 1 98.94 186 LEU B O 1
ATOM 3355 N N . VAL B 1 187 ? -14.633 7.719 3.502 1 98.94 187 VAL B N 1
ATOM 3356 C CA . VAL B 1 187 ? -13.328 7.449 2.914 1 98.94 187 VAL B CA 1
ATOM 3357 C C . VAL B 1 187 ? -12.961 5.98 3.111 1 98.94 187 VAL B C 1
ATOM 3359 O O . VAL B 1 187 ? -12.938 5.484 4.242 1 98.94 187 VAL B O 1
ATOM 3362 N N . THR B 1 188 ? -12.672 5.312 2.08 1 98.81 188 THR B N 1
ATOM 3363 C CA . THR B 1 188 ? -12.133 3.959 2.074 1 98.81 188 THR B CA 1
ATOM 3364 C C . THR B 1 188 ? -11.523 3.629 0.716 1 98.81 188 THR B C 1
ATOM 3366 O O . THR B 1 188 ? -11.492 4.477 -0.18 1 98.81 188 THR B O 1
ATOM 3369 N N . SER B 1 189 ? -10.914 2.459 0.599 1 98.62 189 SER B N 1
ATOM 3370 C CA . SER B 1 189 ? -10.32 2.033 -0.664 1 98.62 189 SER B CA 1
ATOM 3371 C C . SER B 1 189 ? -11.359 1.973 -1.773 1 98.62 189 SER B C 1
ATOM 3373 O O . SER B 1 189 ? -12.5 1.558 -1.541 1 98.62 189 SER B O 1
ATOM 3375 N N . ALA B 1 190 ? -10.945 2.283 -2.947 1 98.56 190 ALA B N 1
ATOM 3376 C CA . ALA B 1 190 ? -11.852 2.385 -4.09 1 98.56 190 ALA B CA 1
ATOM 3377 C C . ALA B 1 190 ? -12.57 1.061 -4.34 1 98.56 190 ALA B C 1
ATOM 3379 O O . ALA B 1 190 ? -13.758 1.043 -4.66 1 98.56 190 ALA B O 1
ATOM 3380 N N . SER B 1 191 ? -11.852 -0.029 -4.188 1 98.31 191 SER B N 1
ATOM 3381 C CA . SER B 1 191 ? -12.43 -1.347 -4.422 1 98.31 191 SER B CA 1
ATOM 3382 C C . SER B 1 191 ? -13.477 -1.683 -3.363 1 98.31 191 SER B C 1
ATOM 3384 O O . SER B 1 191 ? -14.391 -2.475 -3.613 1 98.31 191 SER B O 1
ATOM 3386 N N . HIS B 1 192 ? -13.367 -1.111 -2.229 1 98.38 192 HIS B N 1
ATOM 3387 C CA . HIS B 1 192 ? -14.242 -1.386 -1.095 1 98.38 192 HIS B CA 1
ATOM 3388 C C . HIS B 1 192 ? -15.422 -0.424 -1.068 1 98.38 192 HIS B C 1
ATOM 3390 O O . HIS B 1 192 ? -16.391 -0.65 -0.344 1 98.38 192 HIS B O 1
ATOM 3396 N N . MET B 1 193 ? -15.406 0.608 -1.819 1 98.88 193 MET B N 1
ATOM 3397 C CA . MET B 1 193 ? -16.344 1.723 -1.729 1 98.88 193 MET B CA 1
ATOM 3398 C C . MET B 1 193 ? -17.766 1.274 -2.096 1 98.88 193 MET B C 1
ATOM 3400 O O . MET B 1 193 ? -18.719 1.591 -1.39 1 98.88 193 MET B O 1
ATOM 3404 N N . PRO B 1 194 ? -17.938 0.434 -3.16 1 98.69 194 PRO B N 1
ATOM 3405 C CA . PRO B 1 194 ? -19.312 0.025 -3.5 1 98.69 194 PRO B CA 1
ATOM 3406 C C . PRO B 1 194 ? -20 -0.719 -2.361 1 98.69 194 PRO B C 1
ATOM 3408 O O . PRO B 1 194 ? -21.156 -0.413 -2.029 1 98.69 194 PRO B O 1
ATOM 3411 N N . ARG B 1 195 ? -19.328 -1.633 -1.795 1 97.94 195 ARG B N 1
ATOM 3412 C CA . ARG B 1 195 ? -19.922 -2.398 -0.702 1 97.94 195 ARG B CA 1
ATOM 3413 C C . ARG B 1 195 ? -20.156 -1.516 0.521 1 97.94 195 ARG B C 1
ATOM 3415 O O . ARG B 1 195 ? -21.172 -1.65 1.206 1 97.94 195 ARG B O 1
ATOM 3422 N N . SER B 1 196 ? -19.234 -0.632 0.78 1 98.69 196 SER B N 1
ATOM 3423 C CA . SER B 1 196 ? -19.359 0.273 1.918 1 98.69 196 SER B CA 1
ATOM 3424 C C . SER B 1 196 ? -20.578 1.188 1.766 1 98.69 196 SER B C 1
ATOM 3426 O O . SER B 1 196 ? -21.375 1.334 2.695 1 98.69 196 SER B O 1
ATOM 3428 N N . VAL B 1 197 ? -20.688 1.795 0.607 1 98.81 197 VAL B N 1
ATOM 3429 C CA . VAL B 1 197 ? -21.828 2.684 0.351 1 98.81 197 VAL B CA 1
ATOM 3430 C C . VAL B 1 197 ? -23.125 1.924 0.549 1 98.81 197 VAL B C 1
ATOM 3432 O O . VAL B 1 197 ? -24.062 2.432 1.183 1 98.81 197 VAL B O 1
ATOM 3435 N N . ARG B 1 198 ? -23.219 0.732 0.088 1 98.44 198 ARG B N 1
ATOM 3436 C CA . ARG B 1 198 ? -24.438 -0.067 0.222 1 98.44 198 ARG B CA 1
ATOM 3437 C C . ARG B 1 198 ? -24.734 -0.357 1.688 1 98.44 198 ARG B C 1
ATOM 3439 O O . ARG B 1 198 ? -25.906 -0.309 2.107 1 98.44 198 ARG B O 1
ATOM 3446 N N . HIS B 1 199 ? -23.75 -0.723 2.443 1 98.38 199 HIS B N 1
ATOM 3447 C CA . HIS B 1 199 ? -23.953 -0.941 3.871 1 98.38 199 HIS B CA 1
ATOM 3448 C C . HIS B 1 199 ? -24.5 0.311 4.551 1 98.38 199 HIS B C 1
ATOM 3450 O O . HIS B 1 199 ? -25.406 0.228 5.375 1 98.38 199 HIS B O 1
ATOM 3456 N N . PHE B 1 200 ? -23.953 1.466 4.195 1 98.69 200 PHE B N 1
ATOM 3457 C CA . PHE B 1 200 ? -24.344 2.719 4.824 1 98.69 200 PHE B CA 1
ATOM 3458 C C . PHE B 1 200 ? -25.75 3.113 4.387 1 98.69 200 PHE B C 1
ATOM 3460 O O . PHE B 1 200 ? -26.547 3.598 5.199 1 98.69 200 PHE B O 1
ATOM 3467 N N . GLU B 1 201 ? -26.062 2.902 3.154 1 98.19 201 GLU B N 1
ATOM 3468 C CA . GLU B 1 201 ? -27.406 3.172 2.656 1 98.19 201 GLU B CA 1
ATOM 3469 C C . GLU B 1 201 ? -28.438 2.264 3.324 1 98.19 201 GLU B C 1
ATOM 3471 O O . GLU B 1 201 ? -29.547 2.688 3.604 1 98.19 201 GLU B O 1
ATOM 3476 N N . ARG B 1 202 ? -28.047 1.068 3.6 1 97.12 202 ARG B N 1
ATOM 3477 C CA . ARG B 1 202 ? -28.938 0.079 4.207 1 97.12 202 ARG B CA 1
ATOM 3478 C C . ARG B 1 202 ? -29.406 0.535 5.582 1 97.12 202 ARG B C 1
ATOM 3480 O O . ARG B 1 202 ? -30.484 0.156 6.031 1 97.12 202 ARG B O 1
ATOM 3487 N N . VAL B 1 203 ? -28.656 1.349 6.211 1 97.31 203 VAL B N 1
ATOM 3488 C CA . VAL B 1 203 ? -29.016 1.773 7.562 1 97.31 203 VAL B CA 1
ATOM 3489 C C . VAL B 1 203 ? -29.594 3.188 7.52 1 97.31 203 VAL B C 1
ATOM 3491 O O . VAL B 1 203 ? -29.688 3.852 8.555 1 97.31 203 VAL B O 1
ATOM 3494 N N . GLY B 1 204 ? -29.859 3.748 6.375 1 97.62 204 GLY B N 1
ATOM 3495 C CA . GLY B 1 204 ? -30.578 5 6.215 1 97.62 204 GLY B CA 1
ATOM 3496 C C . GLY B 1 204 ? -29.672 6.199 6.043 1 97.62 204 GLY B C 1
ATOM 3497 O O . GLY B 1 204 ? -30.109 7.344 6.129 1 97.62 204 GLY B O 1
ATOM 3498 N N . LEU B 1 205 ? -28.375 5.945 5.809 1 98.38 205 LEU B N 1
ATOM 3499 C CA . LEU B 1 205 ? -27.438 7.039 5.605 1 98.38 205 LEU B CA 1
ATOM 3500 C C . LEU B 1 205 ? -27.234 7.305 4.121 1 98.38 205 LEU B C 1
ATOM 3502 O O . LEU B 1 205 ? -27.625 6.496 3.277 1 98.38 205 LEU B O 1
ATOM 3506 N N . ALA B 1 206 ? -26.703 8.477 3.816 1 97.94 206 ALA B N 1
ATOM 3507 C CA . ALA B 1 206 ? -26.391 8.875 2.447 1 97.94 206 ALA B CA 1
ATOM 3508 C C . ALA B 1 206 ? -24.969 9.422 2.357 1 97.94 206 ALA B C 1
ATOM 3510 O O . ALA B 1 206 ? -24.766 10.625 2.176 1 97.94 206 ALA B O 1
ATOM 3511 N N . PRO B 1 207 ? -24 8.578 2.385 1 98.56 207 PRO B N 1
ATOM 3512 C CA . PRO B 1 207 ? -22.609 9.023 2.383 1 98.56 207 PRO B CA 1
ATOM 3513 C C . PRO B 1 207 ? -22.188 9.648 1.053 1 98.56 207 PRO B C 1
ATOM 3515 O O . PRO B 1 207 ? -22.656 9.227 -0.006 1 98.56 207 PRO B O 1
ATOM 3518 N N . ILE B 1 208 ? -21.391 10.656 1.091 1 98.75 208 ILE B N 1
ATOM 3519 C CA . ILE B 1 208 ? -20.641 11.109 -0.074 1 98.75 208 ILE B CA 1
ATOM 3520 C C . ILE B 1 208 ? -19.375 10.273 -0.235 1 98.75 208 ILE B C 1
ATOM 3522 O O . ILE B 1 208 ? -18.422 10.422 0.537 1 98.75 208 ILE B O 1
ATOM 3526 N N . ALA B 1 209 ? -19.375 9.406 -1.233 1 98.81 209 ALA B N 1
ATOM 3527 C CA . ALA B 1 209 ? -18.266 8.484 -1.436 1 98.81 209 ALA B CA 1
ATOM 3528 C C . ALA B 1 209 ? -16.984 9.234 -1.774 1 98.81 209 ALA B C 1
ATOM 3530 O O . ALA B 1 209 ? -16.984 10.109 -2.643 1 98.81 209 ALA B O 1
ATOM 3531 N N . SER B 1 210 ? -15.93 8.93 -1.134 1 98.75 210 SER B N 1
ATOM 3532 C CA . SER B 1 210 ? -14.602 9.469 -1.404 1 98.75 210 SER B CA 1
ATOM 3533 C C . SER B 1 210 ? -13.555 8.359 -1.479 1 98.75 210 SER B C 1
ATOM 3535 O O . SER B 1 210 ? -12.766 8.18 -0.552 1 98.75 210 SER B O 1
ATOM 3537 N N . PRO B 1 211 ? -13.555 7.68 -2.59 1 98.75 211 PRO B N 1
ATOM 3538 C CA . PRO B 1 211 ? -12.641 6.547 -2.74 1 98.75 211 PRO B CA 1
ATOM 3539 C C . PRO B 1 211 ? -11.18 6.98 -2.848 1 98.75 211 PRO B C 1
ATOM 3541 O O . PRO B 1 211 ? -10.891 8.062 -3.357 1 98.75 211 PRO B O 1
ATOM 3544 N N . THR B 1 212 ? -10.305 6.152 -2.342 1 98.31 212 THR B N 1
ATOM 3545 C CA . THR B 1 212 ? -8.852 6.289 -2.449 1 98.31 212 THR B CA 1
ATOM 3546 C C . THR B 1 212 ? -8.195 4.93 -2.648 1 98.31 212 THR B C 1
ATOM 3548 O O . THR B 1 212 ? -8.875 3.941 -2.943 1 98.31 212 THR B O 1
ATOM 3551 N N . HIS B 1 213 ? -6.867 4.887 -2.662 1 97.44 213 HIS B N 1
ATOM 3552 C CA . HIS B 1 213 ? -6.117 3.641 -2.762 1 97.44 213 HIS B CA 1
ATOM 3553 C C . HIS B 1 213 ? -6.531 2.846 -3.996 1 97.44 213 HIS B C 1
ATOM 3555 O O . HIS B 1 213 ? -6.883 1.669 -3.893 1 97.44 213 HIS B O 1
ATOM 3561 N N . TYR B 1 214 ? -6.516 3.482 -5.105 1 97 214 TYR B N 1
ATOM 3562 C CA . TYR B 1 214 ? -6.77 2.822 -6.383 1 97 214 TYR B CA 1
ATOM 3563 C C . TYR B 1 214 ? -5.617 1.899 -6.758 1 97 214 TYR B C 1
ATOM 3565 O O . TYR B 1 214 ? -4.449 2.242 -6.559 1 97 214 TYR B O 1
ATOM 3573 N N . LEU B 1 215 ? -5.98 0.788 -7.309 1 94.19 215 LEU B N 1
ATOM 3574 C CA . LEU B 1 215 ? -4.957 -0.179 -7.691 1 94.19 215 LEU B CA 1
ATOM 3575 C C . LEU B 1 215 ? -4.902 -0.34 -9.203 1 94.19 215 LEU B C 1
ATOM 3577 O O . LEU B 1 215 ? -3.891 -0.784 -9.75 1 94.19 215 LEU B O 1
ATOM 3581 N N . THR B 1 216 ? -6.012 -0.051 -9.797 1 90.25 216 THR B N 1
ATOM 3582 C CA . THR B 1 216 ? -6.039 -0.125 -11.25 1 90.25 216 THR B CA 1
ATOM 3583 C C . THR B 1 216 ? -5.566 1.188 -11.867 1 90.25 216 THR B C 1
ATOM 3585 O O . THR B 1 216 ? -5.461 2.201 -11.172 1 90.25 216 THR B O 1
ATOM 3588 N N . GLY B 1 217 ? -5.176 1.253 -13.094 1 76 217 GLY B N 1
ATOM 3589 C CA . GLY B 1 217 ? -4.777 2.459 -13.805 1 76 217 GLY B CA 1
ATOM 3590 C C . GLY B 1 217 ? -3.299 2.773 -13.656 1 76 217 GLY B C 1
ATOM 3591 O O . GLY B 1 217 ? -2.816 3.771 -14.195 1 76 217 GLY B O 1
ATOM 3592 N N . ARG B 1 218 ? -2.627 2.043 -12.906 1 67.69 218 ARG B N 1
ATOM 3593 C CA . ARG B 1 218 ? -1.212 2.285 -12.641 1 67.69 218 ARG B CA 1
ATOM 3594 C C . ARG B 1 218 ? -0.337 1.648 -13.711 1 67.69 218 ARG B C 1
ATOM 3596 O O . ARG B 1 218 ? 0.844 1.978 -13.836 1 67.69 218 ARG B O 1
ATOM 3603 N N . ASP B 1 219 ? -0.999 0.732 -14.383 1 68.56 219 ASP B N 1
ATOM 3604 C CA . ASP B 1 219 ? -0.264 0.061 -15.453 1 68.56 219 ASP B CA 1
ATOM 3605 C C . ASP B 1 219 ? -1.023 0.139 -16.781 1 68.56 219 ASP B C 1
ATOM 3607 O O . ASP B 1 219 ? -2.207 0.482 -16.797 1 68.56 219 ASP B O 1
ATOM 3611 N N . GLY B 1 220 ? -0.272 0.278 -17.828 1 73.75 220 GLY B N 1
ATOM 3612 C CA . GLY B 1 220 ? -0.896 0.264 -19.141 1 73.75 220 GLY B CA 1
ATOM 3613 C C . GLY B 1 220 ? -0.235 -0.703 -20.109 1 73.75 220 GLY B C 1
ATOM 3614 O O . GLY B 1 220 ? 0.83 -1.25 -19.812 1 73.75 220 GLY B O 1
ATOM 3615 N N . PRO B 1 221 ? -0.946 -1.047 -21.125 1 75.94 221 PRO B N 1
ATOM 3616 C CA . PRO B 1 221 ? -0.452 -2.018 -22.109 1 75.94 221 PRO B CA 1
ATOM 3617 C C . PRO B 1 221 ? 0.88 -1.603 -22.719 1 75.94 221 PRO B C 1
ATOM 3619 O O . PRO B 1 221 ? 1.55 -2.42 -23.359 1 75.94 221 PRO B O 1
ATOM 3622 N N . HIS B 1 222 ? 1.221 -0.449 -22.438 1 73.62 222 HIS B N 1
ATOM 3623 C CA . HIS B 1 222 ? 2.457 0.043 -23.047 1 73.62 222 HIS B CA 1
ATOM 3624 C C . HIS B 1 222 ? 3.672 -0.381 -22.219 1 73.62 222 HIS B C 1
ATOM 3626 O O . HIS B 1 222 ? 4.809 -0.246 -22.672 1 73.62 222 HIS B O 1
ATOM 3632 N N . ARG B 1 223 ? 3.451 -0.94 -21.109 1 73.94 223 ARG B N 1
ATOM 3633 C CA . ARG B 1 223 ? 4.539 -1.43 -20.266 1 73.94 223 ARG B CA 1
ATOM 3634 C C . ARG B 1 223 ? 4.691 -2.941 -20.391 1 73.94 223 ARG B C 1
ATOM 3636 O O . ARG B 1 223 ? 3.695 -3.67 -20.422 1 73.94 223 ARG B O 1
ATOM 3643 N N . LEU B 1 224 ? 5.867 -3.391 -20.547 1 71.19 224 LEU B N 1
ATOM 3644 C CA . LEU B 1 224 ? 6.125 -4.816 -20.703 1 71.19 224 LEU B CA 1
ATOM 3645 C C . LEU B 1 224 ? 5.578 -5.602 -19.516 1 71.19 224 LEU B C 1
ATOM 3647 O O . LEU B 1 224 ? 5.059 -6.707 -19.688 1 71.19 224 LEU B O 1
ATOM 3651 N N . GLY B 1 225 ? 5.664 -4.977 -18.438 1 77.12 225 GLY B N 1
ATOM 3652 C CA . GLY B 1 225 ? 5.207 -5.641 -17.219 1 77.12 225 GLY B CA 1
ATOM 3653 C C . GLY B 1 225 ? 3.721 -5.941 -17.234 1 77.12 225 GLY B C 1
ATOM 3654 O O . GLY B 1 225 ? 3.264 -6.855 -16.547 1 77.12 225 GLY B O 1
ATOM 3655 N N . TYR B 1 226 ? 3.037 -5.223 -18.062 1 79.94 226 TYR B N 1
ATOM 3656 C CA . TYR B 1 226 ? 1.594 -5.406 -18.188 1 79.94 226 TYR B CA 1
ATOM 3657 C C . TYR B 1 226 ? 1.262 -6.797 -18.703 1 79.94 226 TYR B C 1
ATOM 3659 O O . TYR B 1 226 ? 0.222 -7.367 -18.359 1 79.94 226 TYR B O 1
ATOM 3667 N N . TRP B 1 227 ? 2.191 -7.379 -19.359 1 83.5 227 TRP B N 1
ATOM 3668 C CA . TRP B 1 227 ? 1.892 -8.617 -20.078 1 83.5 227 TRP B CA 1
ATOM 3669 C C . TRP B 1 227 ? 2.518 -9.82 -19.375 1 83.5 227 TRP B C 1
ATOM 3671 O O . TRP B 1 227 ? 2.35 -10.953 -19.812 1 83.5 227 TRP B O 1
ATOM 3681 N N . VAL B 1 228 ? 3.174 -9.617 -18.359 1 85.81 228 VAL B N 1
ATOM 3682 C CA . VAL B 1 228 ? 3.82 -10.68 -17.609 1 85.81 228 VAL B CA 1
ATOM 3683 C C . VAL B 1 228 ? 3.096 -10.883 -16.281 1 85.81 228 VAL B C 1
ATOM 3685 O O . VAL B 1 228 ? 2.723 -9.914 -15.609 1 85.81 228 VAL B O 1
ATOM 3688 N N . PRO B 1 229 ? 2.832 -12.156 -15.984 1 89.94 229 PRO B N 1
ATOM 3689 C CA . PRO B 1 229 ? 2.203 -12.406 -14.68 1 89.94 229 PRO B CA 1
ATOM 3690 C C . PRO B 1 229 ? 2.967 -11.766 -13.523 1 89.94 229 PRO B C 1
ATOM 3692 O O . PRO B 1 229 ? 4.199 -11.758 -13.523 1 89.94 229 PRO B O 1
ATOM 3695 N N . SER B 1 230 ? 2.227 -11.258 -12.578 1 90.25 230 SER B N 1
ATOM 3696 C CA . SER B 1 230 ? 2.852 -10.539 -11.469 1 90.25 230 SER B CA 1
ATOM 3697 C C . SER B 1 230 ? 2.066 -10.727 -10.18 1 90.25 230 SER B C 1
ATOM 3699 O O . SER B 1 230 ? 0.887 -11.086 -10.203 1 90.25 230 SER B O 1
ATOM 3701 N N . SER B 1 231 ? 2.773 -10.5 -9.117 1 90.81 231 SER B N 1
ATOM 3702 C CA . SER B 1 231 ? 2.115 -10.562 -7.816 1 90.81 231 SER B CA 1
ATOM 3703 C C . SER B 1 231 ? 1.097 -9.438 -7.656 1 90.81 231 SER B C 1
ATOM 3705 O O . SER B 1 231 ? 0.066 -9.617 -7.004 1 90.81 231 SER B O 1
ATOM 3707 N N . ASP B 1 232 ? 1.365 -8.289 -8.234 1 92.12 232 ASP B N 1
ATOM 3708 C CA . ASP B 1 232 ? 0.439 -7.168 -8.188 1 92.12 232 ASP B CA 1
ATOM 3709 C C . ASP B 1 232 ? -0.897 -7.523 -8.836 1 92.12 232 ASP B C 1
ATOM 3711 O O . ASP B 1 232 ? -1.959 -7.23 -8.281 1 92.12 232 ASP B O 1
ATOM 3715 N N . ALA B 1 233 ? -0.773 -8.086 -9.992 1 93.19 233 ALA B N 1
ATOM 3716 C CA . ALA B 1 233 ? -1.992 -8.516 -10.68 1 93.19 233 ALA B CA 1
ATOM 3717 C C . ALA B 1 233 ? -2.738 -9.562 -9.859 1 93.19 233 ALA B C 1
ATOM 3719 O O . ALA B 1 233 ? -3.969 -9.539 -9.781 1 93.19 233 ALA B O 1
ATOM 3720 N N . LEU B 1 234 ? -2.025 -10.445 -9.336 1 93.62 234 LEU B N 1
ATOM 3721 C CA . LEU B 1 234 ? -2.637 -11.477 -8.492 1 93.62 234 LEU B CA 1
ATOM 3722 C C . LEU B 1 234 ? -3.367 -10.844 -7.316 1 93.62 234 LEU B C 1
ATOM 3724 O O . LEU B 1 234 ? -4.48 -11.25 -6.98 1 93.62 234 LEU B O 1
ATOM 3728 N N . ARG B 1 235 ? -2.807 -9.93 -6.691 1 93.31 235 ARG B N 1
ATOM 3729 C CA . ARG B 1 235 ? -3.414 -9.219 -5.574 1 93.31 235 ARG B CA 1
ATOM 3730 C C . ARG B 1 235 ? -4.695 -8.508 -6.008 1 93.31 235 ARG B C 1
ATOM 3732 O O . ARG B 1 235 ? -5.684 -8.5 -5.27 1 93.31 235 ARG B O 1
ATOM 3739 N N . LYS B 1 236 ? -4.66 -7.898 -7.152 1 95.56 236 LYS B N 1
ATOM 3740 C CA . LYS B 1 236 ? -5.84 -7.23 -7.691 1 95.56 236 LYS B CA 1
ATOM 3741 C C . LYS B 1 236 ? -6.992 -8.211 -7.883 1 95.56 236 LYS B C 1
ATOM 3743 O O . LYS B 1 236 ? -8.141 -7.91 -7.547 1 95.56 236 LYS B O 1
ATOM 3748 N N . THR B 1 237 ? -6.621 -9.336 -8.43 1 95.44 237 THR B N 1
ATOM 3749 C CA . THR B 1 237 ? -7.637 -10.367 -8.633 1 95.44 237 THR B CA 1
ATOM 3750 C C . THR B 1 237 ? -8.227 -10.812 -7.301 1 95.44 237 THR B C 1
ATOM 3752 O O . THR B 1 237 ? -9.445 -10.93 -7.164 1 95.44 237 THR B O 1
ATOM 3755 N N . GLU B 1 238 ? -7.367 -11.062 -6.383 1 92.94 238 GLU B N 1
ATOM 3756 C CA . GLU B 1 238 ? -7.824 -11.484 -5.062 1 92.94 238 GLU B CA 1
ATOM 3757 C C . GLU B 1 238 ? -8.742 -10.43 -4.438 1 92.94 238 GLU B C 1
ATOM 3759 O O . GLU B 1 238 ? -9.773 -10.766 -3.855 1 92.94 238 GLU B O 1
ATOM 3764 N N . ARG B 1 239 ? -8.414 -9.188 -4.527 1 94.56 239 ARG B N 1
ATOM 3765 C CA . ARG B 1 239 ? -9.211 -8.094 -3.994 1 94.56 239 ARG B CA 1
ATOM 3766 C C . ARG B 1 239 ? -10.578 -8.031 -4.66 1 94.56 239 ARG B C 1
ATOM 3768 O O . ARG B 1 239 ? -11.594 -7.855 -3.99 1 94.56 239 ARG B O 1
ATOM 3775 N N . ALA B 1 240 ? -10.562 -8.156 -5.977 1 96.06 240 ALA B N 1
ATOM 3776 C CA . ALA B 1 240 ? -11.82 -8.125 -6.719 1 96.06 240 ALA B CA 1
ATOM 3777 C C . ALA B 1 240 ? -12.75 -9.242 -6.27 1 96.06 240 ALA B C 1
ATOM 3779 O O . ALA B 1 240 ? -13.922 -9 -5.965 1 96.06 240 ALA B O 1
ATOM 3780 N N . VAL B 1 241 ? -12.219 -10.453 -6.219 1 93.31 241 VAL B N 1
ATOM 3781 C CA . VAL B 1 241 ? -13.016 -11.609 -5.824 1 93.31 241 VAL B CA 1
ATOM 3782 C C . VAL B 1 241 ? -13.57 -11.406 -4.418 1 93.31 241 VAL B C 1
ATOM 3784 O O . VAL B 1 241 ? -14.758 -11.633 -4.168 1 93.31 241 VAL B O 1
ATOM 3787 N N . TYR B 1 242 ? -12.766 -10.938 -3.541 1 92.06 242 TYR B N 1
ATOM 3788 C CA . TYR B 1 242 ? -13.172 -10.695 -2.16 1 92.06 242 TYR B CA 1
ATOM 3789 C C . TYR B 1 242 ? -14.32 -9.688 -2.096 1 92.06 242 TYR B C 1
ATOM 3791 O O . TYR B 1 242 ? -15.297 -9.906 -1.378 1 92.06 242 TYR B O 1
ATOM 3799 N N . GLU B 1 243 ? -14.242 -8.609 -2.781 1 95.25 243 GLU B N 1
ATOM 3800 C CA . GLU B 1 243 ? -15.25 -7.559 -2.732 1 95.25 243 GLU B CA 1
ATOM 3801 C C . GLU B 1 243 ? -16.547 -8.016 -3.385 1 95.25 243 GLU B C 1
ATOM 3803 O O . GLU B 1 243 ? -17.641 -7.676 -2.912 1 95.25 243 GLU B O 1
ATOM 3808 N N . TYR B 1 244 ? -16.438 -8.789 -4.496 1 94.75 244 TYR B N 1
ATOM 3809 C CA . TYR B 1 244 ? -17.641 -9.305 -5.121 1 94.75 244 TYR B CA 1
ATOM 3810 C C . TYR B 1 244 ? -18.375 -10.266 -4.191 1 94.75 244 TYR B C 1
ATOM 3812 O O . TYR B 1 244 ? -19.609 -10.242 -4.098 1 94.75 244 TYR B O 1
ATOM 3820 N N . LEU B 1 245 ? -17.625 -11.109 -3.541 1 92.25 245 LEU B N 1
ATOM 3821 C CA . LEU B 1 245 ? -18.219 -12.008 -2.561 1 92.25 245 LEU B CA 1
ATOM 3822 C C . LEU B 1 245 ? -18.859 -11.219 -1.418 1 92.25 245 LEU B C 1
ATOM 3824 O O . LEU B 1 245 ? -19.938 -11.555 -0.948 1 92.25 245 LEU B O 1
ATOM 3828 N N . GLY B 1 246 ? -18.156 -10.164 -1 1 92.88 246 GLY B N 1
ATOM 3829 C CA . GLY B 1 246 ? -18.703 -9.312 0.046 1 92.88 246 GLY B CA 1
ATOM 3830 C C . GLY B 1 246 ? -20 -8.633 -0.348 1 92.88 246 GLY B C 1
ATOM 3831 O O . GLY B 1 246 ? -20.906 -8.5 0.472 1 92.88 246 GLY B O 1
ATOM 3832 N N . LEU B 1 247 ? -20.109 -8.203 -1.554 1 95 247 LEU B N 1
ATOM 3833 C CA . LEU B 1 247 ? -21.328 -7.582 -2.062 1 95 247 LEU B CA 1
ATOM 3834 C C . LEU B 1 247 ? -22.5 -8.57 -2.031 1 95 247 LEU B C 1
ATOM 3836 O O . LEU B 1 247 ? -23.625 -8.195 -1.702 1 95 247 LEU B O 1
ATOM 3840 N N . ARG B 1 248 ? -22.203 -9.812 -2.309 1 91.94 248 ARG B N 1
ATOM 3841 C CA . ARG B 1 248 ? -23.234 -10.836 -2.336 1 91.94 248 ARG B CA 1
ATOM 3842 C C . ARG B 1 248 ? -23.688 -11.203 -0.923 1 91.94 248 ARG B C 1
ATOM 3844 O O . ARG B 1 248 ? -24.812 -11.633 -0.716 1 91.94 248 ARG B O 1
ATOM 3851 N N . ALA B 1 249 ? -22.828 -11.016 0.011 1 90.88 249 ALA B N 1
ATOM 3852 C CA . ALA B 1 249 ? -23.109 -11.422 1.386 1 90.88 249 ALA B CA 1
ATOM 3853 C C . ALA B 1 249 ? -23.672 -10.258 2.199 1 90.88 249 ALA B C 1
ATOM 3855 O O . ALA B 1 249 ? -23.875 -10.375 3.408 1 90.88 249 ALA B O 1
ATOM 3856 N N . LEU B 1 250 ? -23.922 -9.148 1.63 1 91.44 250 LEU B N 1
ATOM 3857 C CA . LEU B 1 250 ? -24.25 -7.895 2.295 1 91.44 250 LEU B CA 1
ATOM 3858 C C . LEU B 1 250 ? -25.453 -8.07 3.217 1 91.44 250 LEU B C 1
ATOM 3860 O O . LEU B 1 250 ? -25.406 -7.672 4.383 1 91.44 250 LEU B O 1
ATOM 3864 N N . GLU B 1 251 ? -26.5 -8.734 2.693 1 88.62 251 GLU B N 1
ATOM 3865 C CA . GLU B 1 251 ? -27.734 -8.875 3.459 1 88.62 251 GLU B CA 1
ATOM 3866 C C . GLU B 1 251 ? -27.531 -9.758 4.684 1 88.62 251 GLU B C 1
ATOM 3868 O O . GLU B 1 251 ? -28.141 -9.539 5.727 1 88.62 251 GLU B O 1
ATOM 3873 N N . TRP B 1 252 ? -26.672 -10.664 4.562 1 89.81 252 TRP B N 1
ATOM 3874 C CA . TRP B 1 252 ? -26.375 -11.547 5.676 1 89.81 252 TRP B CA 1
ATOM 3875 C C . TRP B 1 252 ? -25.719 -10.781 6.824 1 89.81 252 TRP B C 1
ATOM 3877 O O . TRP B 1 252 ? -25.922 -11.117 7.992 1 89.81 252 TRP B O 1
ATOM 3887 N N . ASP B 1 253 ? -25.047 -9.711 6.566 1 88.06 253 ASP B N 1
ATOM 3888 C CA . ASP B 1 253 ? -24.344 -8.914 7.559 1 88.06 253 ASP B CA 1
ATOM 3889 C C . ASP B 1 253 ? -25.312 -8.078 8.383 1 88.06 253 ASP B C 1
ATOM 3891 O O . ASP B 1 253 ? -24.984 -7.652 9.492 1 88.06 253 ASP B O 1
ATOM 3895 N N . HIS B 1 254 ? -26.5 -7.863 7.859 1 91.75 254 HIS B N 1
ATOM 3896 C CA . HIS B 1 254 ? -27.469 -7.016 8.547 1 91.75 254 HIS B CA 1
ATOM 3897 C C . HIS B 1 254 ? -28.516 -7.852 9.258 1 91.75 254 HIS B C 1
ATOM 3899 O O . HIS B 1 254 ? -29.344 -7.32 10.016 1 91.75 254 HIS B O 1
ATOM 3905 N N . ARG B 1 255 ? -28.453 -9.102 8.992 1 82.88 255 ARG B N 1
ATOM 3906 C CA . ARG B 1 255 ? -29.453 -9.969 9.609 1 82.88 255 ARG B CA 1
ATOM 3907 C C . ARG B 1 255 ? -29.312 -9.984 11.125 1 82.88 255 ARG B C 1
ATOM 3909 O O . ARG B 1 255 ? -28.219 -10.227 11.648 1 82.88 255 ARG B O 1
ATOM 3916 N N . GLY B 1 256 ? -30.375 -9.719 11.859 1 73.81 256 GLY B N 1
ATOM 3917 C CA . GLY B 1 256 ? -30.453 -9.766 13.312 1 73.81 256 GLY B CA 1
ATOM 3918 C C . GLY B 1 256 ? -30.016 -8.469 13.977 1 73.81 256 GLY B C 1
ATOM 3919 O O . GLY B 1 256 ? -29.875 -8.414 15.195 1 73.81 256 GLY B O 1
ATOM 3920 N N . ARG B 1 257 ? -29.688 -7.523 13.148 1 75.62 257 ARG B N 1
ATOM 3921 C CA . ARG B 1 257 ? -29.25 -6.254 13.719 1 75.62 257 ARG B CA 1
ATOM 3922 C C . ARG B 1 257 ? -30.312 -5.176 13.547 1 75.62 257 ARG B C 1
ATOM 3924 O O . ARG B 1 257 ? -31.109 -5.227 12.602 1 75.62 257 ARG B O 1
#

Solvent-accessible surface area (backbone atoms only — not comparable to full-atom values): 26129 Å² total; per-residue (Å²): 114,68,77,67,46,47,58,51,51,51,53,58,63,21,54,58,34,41,21,51,52,29,38,51,51,11,51,52,30,43,72,71,65,39,53,69,61,10,53,49,31,34,52,50,16,54,48,44,44,49,50,37,10,22,32,70,53,12,41,62,61,29,40,62,39,41,63,69,54,61,58,65,77,57,66,70,77,72,56,82,51,49,32,41,36,29,55,56,63,48,54,31,78,82,52,95,55,46,44,62,58,26,34,27,71,65,24,39,43,29,48,51,51,41,46,31,49,44,63,74,33,85,84,30,31,41,33,28,26,20,22,44,91,46,92,91,43,70,26,36,8,56,38,49,51,51,25,42,40,52,55,66,45,58,69,90,41,52,42,73,40,47,70,28,71,47,68,50,44,42,32,54,52,48,40,72,72,58,42,61,79,49,43,31,38,36,28,29,40,14,57,51,36,61,51,49,52,50,39,27,43,72,74,56,37,66,69,41,67,29,37,32,68,68,78,65,81,75,65,48,88,86,40,74,68,39,77,40,48,35,42,68,22,26,40,38,30,40,50,29,53,51,42,55,52,47,53,73,44,46,66,67,65,50,61,95,108,114,68,75,67,47,48,60,52,52,52,54,58,64,20,55,59,34,43,20,50,51,29,39,51,49,12,51,52,29,42,71,71,64,40,53,68,61,10,52,52,30,34,52,50,16,53,49,45,44,49,49,36,11,22,35,70,52,11,40,64,59,30,42,63,40,40,62,70,55,60,59,64,78,56,67,70,76,71,56,80,50,49,30,40,34,30,54,54,63,48,55,33,78,84,52,95,55,46,43,62,57,26,35,27,69,65,25,39,42,27,49,52,51,41,46,30,50,42,61,74,33,86,83,30,30,40,34,27,25,20,22,45,91,46,92,91,42,71,25,35,7,57,38,48,51,50,25,42,39,53,56,69,46,59,70,89,41,50,44,74,41,47,71,27,71,48,67,51,45,41,33,54,52,49,38,71,72,57,42,61,79,47,42,31,37,36,25,29,39,14,58,50,36,61,52,48,51,50,39,27,42,72,74,56,37,65,70,42,67,30,38,30,66,68,77,63,81,74,66,50,87,86,39,74,66,37,77,39,49,34,42,68,22,26,42,39,30,41,52,30,52,50,43,55,54,48,52,73,42,47,67,67,65,49,61,95,108

pLDDT: mean 92.6, std 10.06, range [38.06, 98.94]